Protein 1B4G (pdb70)

InterPro domains:
  IPR000210 BTB/POZ domain [SM00225] (36-151)
  IPR003131 Potassium channel tetramerisation-type BTB domain [PF02214] (38-143)
  IPR003968 Potassium channel, voltage dependent, Kv [PR01491] (93-103)
  IPR003968 Potassium channel, voltage dependent, Kv [PR01491] (356-364)
  IPR003968 Potassium channel, voltage dependent, Kv [PR01491] (380-394)
  IPR003968 Potassium channel, voltage dependent, Kv [PR01491] (460-471)
  IPR003974 Potassium channel, voltage dependent, Kv3 [PR01498] (94-107)
  IPR003974 Potassium channel, voltage dependent, Kv3 [PR01498] (109-124)
  IPR003974 Potassium channel, voltage dependent, Kv3 [PR01498] (127-148)
  IPR003974 Potassium channel, voltage dependent, Kv3 [PR01498] (216-228)
  IPR003974 Potassium channel, voltage dependent, Kv3 [PR01498] (485-499)
  IPR005405 Potassium channel, voltage dependent, Kv3.4 [PR01583] (18-31)
  IPR005405 Potassium channel, voltage dependent, Kv3.4 [PR01583] (67-78)
  IPR005405 Potassium channel, voltage dependent, Kv3.4 [PR01583] (175-186)
  IPR005405 Potassium channel, voltage dependent, Kv3.4 [PR01583] (188-204)
  IPR005405 Potassium channel, voltage dependent, Kv3.4 [PR01583] (510-526)
  IPR005821 Ion transport domain [PF00520] (226-480)
  IPR011333 SKP1/BTB/POZ domain superfamily [G3DSA:3.30.710.10] (33-161)
  IPR011333 SKP1/BTB/POZ domain superfamily [SSF54695] (36-151)
  IPR021645 Shal-type voltage-gated potassium channels, N-terminal [PF11601] (5-26)

Secondary structure (DSSP, 8-state):
-BTTTB----S-SSS---SS---S--S--

B-factor: mean 1.86, std 0.71, range [0.8, 4.84]

Sequence (29 aa):
MISSVCVSYRGRKSGNKPPSKTCLKEEMAMISSVCVSYRGRKSGNKPPSKTCLKEEMAMISSVCVSYRGRKSGNKPPSKTCLKEEMAMISSVCVSYRGRKSGNKPPSKTCLKEEMAMISSVCVSYRGRKSGNKPPSKTCLKEEMAMISSVCVSYRGRKSGNKPPSKTCLKEEMAMISSVCVSYRGRKSGNKPPSKTCLKEEMAMISSVCVSYRGRKSGNKPPSKTCLKEEMAMISSVCVSYRGRKSGNKPPSKTCLKEEMAMISSVCVSYRGRKSGNKPPSKTCLKEEMAMISSVCVSYRGRKSGNKPPSKTCLKEEMAMISSVCVSYRGRKSGNKPPSKTCLKEEMAMISSVCVSYRGRKSGNKPPSKTCLKEEMAMISSVCVSYRGRKSGNKPPSKTCLKEEMAMISSVCVSYRGRKSGNKPPSKTCLKEEMAMISSVCVSYRGRKSGNKPPSKTCLKEEMAMISSVCVSYRGRKSGNKPPSKTCLKEEMAMISSVCVSYRGRKSGNKPPSKTCLKEEMAMISSVCVSYRGRKSGNKPPSKTCLKEEMAMISSVCVSYRGRKSGNKPPSKTCLKEEMAMISSVCVSYRGRKSGNKPPSKTCLKEEMAMISSVCVSYRGRKSGNKPPSKTCLKEEMA

Radius of gyration: 11.75 Å; Cα contacts (8 Å, |Δi|>4): 7; chains: 1; bounding box: 14×27×25 Å

Solvent-accessible surface area: 3288 Å² total

Foldseek 3Di:
DQDDPDGDDPPPPPDADDPPDRPDPPPDD

Organism: Homo sapiens (NCBI:txid9606)

GO terms:
  GO:0005249 voltage-gated potassium channel activity (F, IDA)
  GO:0005249 voltage-gated potassium channel activity (F, TAS)
  GO:0005267 potassium channel activity (F, TAS)
  GO:0008076 voltage-gated potassium channel complex (C, TAS)
  GO:0006813 potassium ion transport (P, TAS)
  GO:0007268 chemical synaptic transmission (P, TAS)
  GO:0005886 plasma membrane (C, TAS)
  GO:0005515 protein binding (F, IPI)

Structure (mmCIF, N/CA/C/O backbone):
data_1B4G
#
_entry.id   1B4G
#
_cell.length_a   1.000
_cell.length_b   1.000
_cell.length_c   1.000
_cell.angle_alpha   90.00
_cell.angle_beta   90.00
_cell.angle_gamma   90.00
#
_symmetry.space_group_name_H-M   'P 1'
#
loop_
_atom_site.group_PDB
_atom_site.id
_atom_site.type_symbol
_atom_site.label_atom_id
_atom_site.label_alt_id
_atom_site.label_comp_id
_atom_site.label_asym_id
_atom_site.label_entity_id
_atom_site.label_seq_id
_atom_site.pdbx_PDB_ins_code
_atom_site.Cartn_x
_atom_site.Cartn_y
_atom_site.Cartn_z
_atom_site.occupancy
_atom_site.B_iso_or_equiv
_atom_site.auth_seq_id
_atom_site.auth_comp_id
_atom_site.auth_asym_id
_atom_site.auth_atom_id
_atom_site.pdbx_PDB_model_num
ATOM 1 N N . MET A 1 1 ? -3.846 5.080 8.887 1.00 1.27 1 MET A N 1
ATOM 2 C CA . MET A 1 1 ? -2.959 3.941 8.498 1.00 1.48 1 MET A CA 1
ATOM 3 C C . MET A 1 1 ? -3.320 2.679 9.298 1.00 1.76 1 MET A C 1
ATOM 4 O O . MET A 1 1 ? -3.734 1.686 8.735 1.00 2.11 1 MET A O 1
ATOM 20 N N . ILE A 1 2 ? -3.168 2.708 10.603 1.00 1.67 2 ILE A N 1
ATOM 21 C CA . ILE A 1 2 ? -3.506 1.501 11.424 1.00 1.96 2 ILE A CA 1
ATOM 22 C C . ILE A 1 2 ? -3.769 1.887 12.890 1.00 1.79 2 ILE A C 1
ATOM 23 O O . ILE A 1 2 ? -3.057 2.687 13.471 1.00 1.52 2 ILE A O 1
ATOM 39 N N . SER A 1 3 ? -4.791 1.309 13.485 1.00 2.07 3 SER A N 1
ATOM 40 C CA . SER A 1 3 ? -5.135 1.604 14.920 1.00 2.07 3 SER A CA 1
ATOM 41 C C . SER A 1 3 ? -5.161 3.117 15.210 1.00 1.83 3 SER A C 1
ATOM 42 O O . SER A 1 3 ? -4.879 3.542 16.315 1.00 1.78 3 SER A O 1
ATOM 50 N N . SER A 1 4 ? -5.502 3.931 14.233 1.00 1.84 4 SER A N 1
ATOM 51 C CA . SER A 1 4 ? -5.550 5.420 14.451 1.00 1.87 4 SER A CA 1
ATOM 52 C C . SER A 1 4 ? -4.200 5.966 14.950 1.00 1.61 4 SER A C 1
ATOM 53 O O . SER A 1 4 ? -4.124 7.063 15.471 1.00 1.84 4 SER A O 1
ATOM 61 N N . VAL A 1 5 ? -3.140 5.215 14.796 1.00 1.37 5 VAL A N 1
ATOM 62 C CA . VAL A 1 5 ? -1.798 5.689 15.261 1.00 1.40 5 VAL A CA 1
ATOM 63 C C . VAL A 1 5 ? -1.150 6.578 14.194 1.00 1.40 5 VAL A C 1
ATOM 64 O O . VAL A 1 5 ? -0.608 7.626 14.490 1.00 1.68 5 VAL A O 1
ATOM 77 N N . CYS A 1 6 ? -1.212 6.164 12.958 1.00 1.20 6 CYS A N 1
ATOM 78 C CA . CYS A 1 6 ? -0.613 6.970 11.854 1.00 1.19 6 CYS A CA 1
ATOM 79 C C . CYS A 1 6 ? -1.691 7.335 10.826 1.00 1.07 6 CYS A C 1
ATOM 80 O O . CYS A 1 6 ? -2.642 6.601 10.622 1.00 1.06 6 CYS A O 1
ATOM 88 N N . VAL A 1 7 ? -1.548 8.464 10.183 1.00 1.15 7 VAL A N 1
ATOM 89 C CA . VAL A 1 7 ? -2.559 8.892 9.165 1.00 1.19 7 VAL A CA 1
ATOM 90 C C . VAL A 1 7 ? -2.355 8.117 7.855 1.00 1.00 7 VAL A C 1
ATOM 91 O O . VAL A 1 7 ? -3.077 7.186 7.558 1.00 0.90 7 VAL A O 1
ATOM 119 N N . SER A 1 9 ? 0.444 9.572 5.183 1.00 1.01 9 SER A N 1
ATOM 120 C CA . SER A 1 9 ? 1.720 10.166 4.654 1.00 1.05 9 SER A CA 1
ATOM 121 C C . SER A 1 9 ? 1.904 9.883 3.159 1.00 0.98 9 SER A C 1
ATOM 122 O O . SER A 1 9 ? 2.080 8.756 2.748 1.00 0.90 9 SER A O 1
ATOM 130 N N . TYR A 1 10 ? 1.901 10.923 2.359 1.00 1.05 10 TYR A N 1
ATOM 131 C CA . TYR A 1 10 ? 2.107 10.785 0.881 1.00 1.03 10 TYR A CA 1
ATOM 132 C C . TYR A 1 10 ? 1.054 9.860 0.229 1.00 0.93 10 TYR A C 1
ATOM 133 O O . TYR A 1 10 ? 0.335 9.136 0.891 1.00 0.90 10 TYR A O 1
ATOM 151 N N . ARG A 1 11 ? 0.968 9.901 -1.079 1.00 0.92 11 ARG A N 1
ATOM 152 C CA . ARG A 1 11 ? -0.014 9.049 -1.822 1.00 0.87 11 ARG A CA 1
ATOM 153 C C . ARG A 1 11 ? 0.433 7.574 -1.792 1.00 0.80 11 ARG A C 1
ATOM 154 O O . ARG A 1 11 ? 0.974 7.108 -0.812 1.00 0.82 11 ARG A O 1
ATOM 175 N N . GLY A 1 12 ? 0.217 6.837 -2.853 1.00 0.80 12 GLY A N 1
ATOM 176 C CA . GLY A 1 12 ? 0.649 5.408 -2.872 1.00 0.81 12 GLY A CA 1
ATOM 177 C C . GLY A 1 12 ? 1.503 5.161 -4.117 1.00 0.88 12 GLY A C 1
ATOM 178 O O . GLY A 1 12 ? 1.642 4.043 -4.572 1.00 0.98 12 GLY A O 1
ATOM 182 N N . ARG A 1 13 ? 2.057 6.206 -4.683 1.00 0.90 13 ARG A N 1
ATOM 183 C CA . ARG A 1 13 ? 2.884 6.045 -5.912 1.00 1.00 13 ARG A CA 1
ATOM 184 C C . ARG A 1 13 ? 4.338 6.515 -5.701 1.00 1.09 13 ARG A C 1
ATOM 185 O O . ARG A 1 13 ? 4.873 7.265 -6.495 1.00 1.16 13 ARG A O 1
ATOM 206 N N . LYS A 1 14 ? 4.990 6.074 -4.653 1.00 1.15 14 LYS A N 1
ATOM 207 C CA . LYS A 1 14 ? 6.411 6.500 -4.419 1.00 1.31 14 LYS A CA 1
ATOM 208 C C . LYS A 1 14 ? 7.385 5.659 -5.266 1.00 1.41 14 LYS A C 1
ATOM 209 O O . LYS A 1 14 ? 8.354 5.122 -4.762 1.00 1.56 14 LYS A O 1
ATOM 228 N N . SER A 1 15 ? 7.138 5.552 -6.553 1.00 1.36 15 SER A N 1
ATOM 229 C CA . SER A 1 15 ? 8.040 4.753 -7.450 1.00 1.48 15 SER A CA 1
ATOM 230 C C . SER A 1 15 ? 8.346 3.380 -6.825 1.00 1.55 15 SER A C 1
ATOM 231 O O . SER A 1 15 ? 9.485 2.955 -6.754 1.00 1.70 15 SER A O 1
ATOM 239 N N . GLY A 1 16 ? 7.331 2.692 -6.369 1.00 1.49 16 GLY A N 1
ATOM 240 C CA . GLY A 1 16 ? 7.541 1.353 -5.740 1.00 1.60 16 GLY A CA 1
ATOM 241 C C . GLY A 1 16 ? 6.549 1.180 -4.588 1.00 1.58 16 GLY A C 1
ATOM 242 O O . GLY A 1 16 ? 6.898 1.315 -3.429 1.00 1.68 16 GLY A O 1
ATOM 246 N N . ASN A 1 17 ? 5.312 0.894 -4.900 1.00 1.48 17 ASN A N 1
ATOM 247 C CA . ASN A 1 17 ? 4.282 0.720 -3.831 1.00 1.46 17 ASN A CA 1
ATOM 248 C C . ASN A 1 17 ? 3.270 -0.359 -4.239 1.00 1.49 17 ASN A C 1
ATOM 249 O O . ASN A 1 17 ? 3.158 -0.707 -5.399 1.00 1.51 17 ASN A O 1
ATOM 260 N N . LYS A 1 18 ? 2.529 -0.885 -3.294 1.00 1.56 18 LYS A N 1
ATOM 261 C CA . LYS A 1 18 ? 1.519 -1.938 -3.630 1.00 1.62 18 LYS A CA 1
ATOM 262 C C . LYS A 1 18 ? 0.395 -1.336 -4.489 1.00 1.55 18 LYS A C 1
ATOM 263 O O . LYS A 1 18 ? -0.288 -0.423 -4.062 1.00 1.69 18 LYS A O 1
ATOM 282 N N . PRO A 1 19 ? 0.246 -1.869 -5.679 1.00 1.43 19 PRO A N 1
ATOM 283 C CA . PRO A 1 19 ? -0.820 -1.341 -6.578 1.00 1.53 19 PRO A CA 1
ATOM 284 C C . PRO A 1 19 ? -2.181 -1.965 -6.228 1.00 1.91 19 PRO A C 1
ATOM 285 O O . PRO A 1 19 ? -2.269 -3.150 -5.961 1.00 1.99 19 PRO A O 1
ATOM 296 N N . PRO A 1 20 ? -3.201 -1.137 -6.242 1.00 2.33 20 PRO A N 1
ATOM 297 C CA . PRO A 1 20 ? -4.563 -1.654 -5.912 1.00 2.83 20 PRO A CA 1
ATOM 298 C C . PRO A 1 20 ? -5.071 -2.615 -7.001 1.00 2.87 20 PRO A C 1
ATOM 299 O O . PRO A 1 20 ? -5.665 -3.633 -6.704 1.00 3.25 20 PRO A O 1
ATOM 310 N N . SER A 1 21 ? -4.841 -2.301 -8.254 1.00 2.67 21 SER A N 1
ATOM 311 C CA . SER A 1 21 ? -5.312 -3.203 -9.357 1.00 2.98 21 SER A CA 1
ATOM 312 C C . SER A 1 21 ? -4.429 -4.458 -9.460 1.00 2.71 21 SER A C 1
ATOM 313 O O . SER A 1 21 ? -4.821 -5.446 -10.051 1.00 2.96 21 SER A O 1
ATOM 321 N N . LYS A 1 22 ? -3.246 -4.432 -8.890 1.00 2.29 22 LYS A N 1
ATOM 322 C CA . LYS A 1 22 ? -2.351 -5.629 -8.955 1.00 2.07 22 LYS A CA 1
ATOM 323 C C . LYS A 1 22 ? -1.951 -6.061 -7.538 1.00 1.71 22 LYS A C 1
ATOM 324 O O . LYS A 1 22 ? -0.818 -5.904 -7.123 1.00 1.33 22 LYS A O 1
ATOM 343 N N . THR A 1 23 ? -2.881 -6.605 -6.795 1.00 1.95 23 THR A N 1
ATOM 344 C CA . THR A 1 23 ? -2.572 -7.054 -5.397 1.00 1.77 23 THR A CA 1
ATOM 345 C C . THR A 1 23 ? -2.476 -8.589 -5.324 1.00 1.75 23 THR A C 1
ATOM 346 O O . THR A 1 23 ? -2.810 -9.191 -4.319 1.00 1.78 23 THR A O 1
ATOM 357 N N . CYS A 1 24 ? -2.019 -9.222 -6.377 1.00 1.84 24 CYS A N 1
ATOM 358 C CA . CYS A 1 24 ? -1.897 -10.712 -6.369 1.00 1.95 24 CYS A CA 1
ATOM 359 C C . CYS A 1 24 ? -0.540 -11.141 -6.949 1.00 1.69 24 CYS A C 1
ATOM 360 O O . CYS A 1 24 ? -0.469 -11.810 -7.964 1.00 1.87 24 CYS A O 1
ATOM 368 N N . LEU A 1 25 ? 0.536 -10.762 -6.306 1.00 1.61 25 LEU A N 1
ATOM 369 C CA . LEU A 1 25 ? 1.894 -11.147 -6.808 1.00 1.58 25 LEU A CA 1
ATOM 370 C C . LEU A 1 25 ? 2.752 -11.698 -5.657 1.00 1.44 25 LEU A C 1
ATOM 371 O O . LEU A 1 25 ? 3.929 -11.406 -5.549 1.00 1.53 25 LEU A O 1
ATOM 387 N N . LYS A 1 26 ? 2.161 -12.504 -4.804 1.00 1.41 26 LYS A N 1
ATOM 388 C CA . LYS A 1 26 ? 2.906 -13.102 -3.650 1.00 1.42 26 LYS A CA 1
ATOM 389 C C . LYS A 1 26 ? 3.641 -12.020 -2.840 1.00 1.49 26 LYS A C 1
ATOM 390 O O . LYS A 1 26 ? 4.831 -12.109 -2.598 1.00 1.68 26 LYS A O 1
ATOM 409 N N . GLU A 1 27 ? 2.932 -11.004 -2.412 1.00 1.50 27 GLU A N 1
ATOM 410 C CA . GLU A 1 27 ? 3.573 -9.914 -1.608 1.00 1.78 27 GLU A CA 1
ATOM 411 C C . GLU A 1 27 ? 3.947 -10.412 -0.198 1.00 1.91 27 GLU A C 1
ATOM 412 O O . GLU A 1 27 ? 4.670 -9.751 0.525 1.00 2.24 27 GLU A O 1
ATOM 424 N N . GLU A 1 28 ? 3.463 -11.569 0.198 1.00 1.76 28 GLU A N 1
ATOM 425 C CA . GLU A 1 28 ? 3.793 -12.108 1.555 1.00 1.93 28 GLU A CA 1
ATOM 426 C C . GLU A 1 28 ? 5.223 -12.685 1.571 1.00 2.09 28 GLU A C 1
ATOM 427 O O . GLU A 1 28 ? 6.043 -12.358 0.732 1.00 2.23 28 GLU A O 1
ATOM 439 N N . MET A 1 29 ? 5.527 -13.541 2.517 1.00 2.18 29 MET A N 1
ATOM 440 C CA . MET A 1 29 ? 6.899 -14.136 2.582 1.00 2.49 29 MET A CA 1
ATOM 441 C C . MET A 1 29 ? 7.048 -15.245 1.528 1.00 2.46 29 MET A C 1
ATOM 442 O O . MET A 1 29 ? 6.986 -16.421 1.838 1.00 2.60 29 MET A O 1
ATOM 456 N N . ALA A 1 30 ? 7.242 -14.867 0.282 1.00 2.43 30 ALA A N 1
ATOM 457 C CA . ALA A 1 30 ? 7.398 -15.873 -0.825 1.00 2.56 30 ALA A CA 1
ATOM 458 C C . ALA A 1 30 ? 6.124 -16.726 -0.986 1.00 2.30 30 ALA A C 1
ATOM 459 O O . ALA A 1 30 ? 6.202 -17.763 -1.628 1.00 2.52 30 ALA A O 1
ATOM 467 N N . MET A 1 1 ? -13.862 7.246 11.982 1.00 2.69 1 MET A N 2
ATOM 468 C CA . MET A 1 1 ? -13.135 7.274 13.289 1.00 2.31 1 MET A CA 2
ATOM 469 C C . MET A 1 1 ? -11.775 7.966 13.125 1.00 2.03 1 MET A C 2
ATOM 470 O O . MET A 1 1 ? -11.204 7.979 12.051 1.00 2.28 1 MET A O 2
ATOM 486 N N . ILE A 1 2 ? -11.254 8.538 14.183 1.00 1.79 2 ILE A N 2
ATOM 487 C CA . ILE A 1 2 ? -9.929 9.230 14.093 1.00 1.62 2 ILE A CA 2
ATOM 488 C C . ILE A 1 2 ? -8.791 8.260 14.457 1.00 1.26 2 ILE A C 2
ATOM 489 O O . ILE A 1 2 ? -8.993 7.289 15.162 1.00 1.30 2 ILE A O 2
ATOM 505 N N . SER A 1 3 ? -7.598 8.520 13.978 1.00 1.13 3 SER A N 2
ATOM 506 C CA . SER A 1 3 ? -6.445 7.619 14.294 1.00 0.94 3 SER A CA 2
ATOM 507 C C . SER A 1 3 ? -5.384 8.372 15.110 1.00 1.06 3 SER A C 2
ATOM 508 O O . SER A 1 3 ? -5.156 8.064 16.264 1.00 1.19 3 SER A O 2
ATOM 516 N N . SER A 1 4 ? -4.732 9.352 14.511 1.00 1.11 4 SER A N 2
ATOM 517 C CA . SER A 1 4 ? -3.667 10.151 15.224 1.00 1.33 4 SER A CA 2
ATOM 518 C C . SER A 1 4 ? -2.357 9.357 15.375 1.00 1.35 4 SER A C 2
ATOM 519 O O . SER A 1 4 ? -1.281 9.920 15.312 1.00 1.57 4 SER A O 2
ATOM 527 N N . VAL A 1 5 ? -2.434 8.066 15.580 1.00 1.24 5 VAL A N 2
ATOM 528 C CA . VAL A 1 5 ? -1.189 7.249 15.740 1.00 1.40 5 VAL A CA 2
ATOM 529 C C . VAL A 1 5 ? -0.615 6.865 14.369 1.00 1.35 5 VAL A C 2
ATOM 530 O O . VAL A 1 5 ? 0.577 6.946 14.145 1.00 1.56 5 VAL A O 2
ATOM 543 N N . CYS A 1 6 ? -1.455 6.452 13.459 1.00 1.16 6 CYS A N 2
ATOM 544 C CA . CYS A 1 6 ? -0.969 6.063 12.101 1.00 1.20 6 CYS A CA 2
ATOM 545 C C . CYS A 1 6 ? -1.762 6.802 11.015 1.00 1.07 6 CYS A C 2
ATOM 546 O O . CYS A 1 6 ? -2.962 6.989 11.122 1.00 1.02 6 CYS A O 2
ATOM 554 N N . VAL A 1 7 ? -1.093 7.224 9.974 1.00 1.10 7 VAL A N 2
ATOM 555 C CA . VAL A 1 7 ? -1.781 7.956 8.870 1.00 1.09 7 VAL A CA 2
ATOM 556 C C . VAL A 1 7 ? -1.424 7.319 7.520 1.00 1.15 7 VAL A C 2
ATOM 557 O O . VAL A 1 7 ? -0.500 6.533 7.415 1.00 1.25 7 VAL A O 2
ATOM 585 N N . SER A 1 9 ? 0.049 8.588 4.979 1.00 0.99 9 SER A N 2
ATOM 586 C CA . SER A 1 9 ? 1.455 8.982 4.637 1.00 0.87 9 SER A CA 2
ATOM 587 C C . SER A 1 9 ? 1.681 8.971 3.123 1.00 0.81 9 SER A C 2
ATOM 588 O O . SER A 1 9 ? 1.537 7.958 2.476 1.00 0.81 9 SER A O 2
ATOM 596 N N . TYR A 1 10 ? 2.061 10.099 2.570 1.00 0.80 10 TYR A N 2
ATOM 597 C CA . TYR A 1 10 ? 2.336 10.201 1.100 1.00 0.78 10 TYR A CA 2
ATOM 598 C C . TYR A 1 10 ? 1.137 9.700 0.254 1.00 0.78 10 TYR A C 2
ATOM 599 O O . TYR A 1 10 ? 0.143 9.225 0.773 1.00 0.87 10 TYR A O 2
ATOM 617 N N . ARG A 1 11 ? 1.211 9.848 -1.045 1.00 0.73 11 ARG A N 2
ATOM 618 C CA . ARG A 1 11 ? 0.080 9.413 -1.927 1.00 0.76 11 ARG A CA 2
ATOM 619 C C . ARG A 1 11 ? 0.197 7.914 -2.251 1.00 0.66 11 ARG A C 2
ATOM 620 O O . ARG A 1 11 ? 0.509 7.115 -1.391 1.00 0.66 11 ARG A O 2
ATOM 641 N N . GLY A 1 12 ? -0.041 7.524 -3.481 1.00 0.63 12 GLY A N 2
ATOM 642 C CA . GLY A 1 12 ? 0.077 6.080 -3.852 1.00 0.64 12 GLY A CA 2
ATOM 643 C C . GLY A 1 12 ? 1.165 5.938 -4.917 1.00 0.56 12 GLY A C 2
ATOM 644 O O . GLY A 1 12 ? 1.216 4.967 -5.649 1.00 0.64 12 GLY A O 2
ATOM 648 N N . ARG A 1 13 ? 2.030 6.916 -5.009 1.00 0.51 13 ARG A N 2
ATOM 649 C CA . ARG A 1 13 ? 3.116 6.884 -6.023 1.00 0.55 13 ARG A CA 2
ATOM 650 C C . ARG A 1 13 ? 4.488 6.740 -5.344 1.00 0.54 13 ARG A C 2
ATOM 651 O O . ARG A 1 13 ? 5.319 7.630 -5.391 1.00 0.61 13 ARG A O 2
ATOM 672 N N . LYS A 1 14 ? 4.724 5.618 -4.708 1.00 0.51 14 LYS A N 2
ATOM 673 C CA . LYS A 1 14 ? 6.034 5.390 -4.009 1.00 0.52 14 LYS A CA 2
ATOM 674 C C . LYS A 1 14 ? 7.180 5.174 -5.015 1.00 0.61 14 LYS A C 2
ATOM 675 O O . LYS A 1 14 ? 7.841 4.151 -5.015 1.00 0.69 14 LYS A O 2
ATOM 694 N N . SER A 1 15 ? 7.430 6.139 -5.862 1.00 0.68 15 SER A N 2
ATOM 695 C CA . SER A 1 15 ? 8.536 6.007 -6.861 1.00 0.84 15 SER A CA 2
ATOM 696 C C . SER A 1 15 ? 9.694 6.943 -6.491 1.00 0.87 15 SER A C 2
ATOM 697 O O . SER A 1 15 ? 9.692 8.111 -6.831 1.00 1.08 15 SER A O 2
ATOM 705 N N . GLY A 1 16 ? 10.679 6.436 -5.792 1.00 0.82 16 GLY A N 2
ATOM 706 C CA . GLY A 1 16 ? 11.839 7.290 -5.390 1.00 0.88 16 GLY A CA 2
ATOM 707 C C . GLY A 1 16 ? 11.798 7.524 -3.878 1.00 0.79 16 GLY A C 2
ATOM 708 O O . GLY A 1 16 ? 11.180 8.457 -3.403 1.00 0.84 16 GLY A O 2
ATOM 712 N N . ASN A 1 17 ? 12.448 6.678 -3.120 1.00 0.75 17 ASN A N 2
ATOM 713 C CA . ASN A 1 17 ? 12.448 6.842 -1.635 1.00 0.69 17 ASN A CA 2
ATOM 714 C C . ASN A 1 17 ? 13.626 6.080 -1.010 1.00 0.65 17 ASN A C 2
ATOM 715 O O . ASN A 1 17 ? 14.465 5.536 -1.705 1.00 0.71 17 ASN A O 2
ATOM 726 N N . LYS A 1 18 ? 13.690 6.037 0.299 1.00 0.65 18 LYS A N 2
ATOM 727 C CA . LYS A 1 18 ? 14.805 5.311 0.981 1.00 0.65 18 LYS A CA 2
ATOM 728 C C . LYS A 1 18 ? 14.695 3.798 0.723 1.00 0.69 18 LYS A C 2
ATOM 729 O O . LYS A 1 18 ? 13.784 3.153 1.210 1.00 0.82 18 LYS A O 2
ATOM 748 N N . PRO A 1 19 ? 15.633 3.282 -0.042 1.00 0.69 19 PRO A N 2
ATOM 749 C CA . PRO A 1 19 ? 15.599 1.820 -0.348 1.00 0.78 19 PRO A CA 2
ATOM 750 C C . PRO A 1 19 ? 15.932 0.988 0.901 1.00 0.85 19 PRO A C 2
ATOM 751 O O . PRO A 1 19 ? 16.553 1.480 1.827 1.00 0.86 19 PRO A O 2
ATOM 762 N N . PRO A 1 20 ? 15.509 -0.256 0.881 1.00 0.96 20 PRO A N 2
ATOM 763 C CA . PRO A 1 20 ? 15.794 -1.138 2.053 1.00 1.07 20 PRO A CA 2
ATOM 764 C C . PRO A 1 20 ? 17.297 -1.444 2.153 1.00 1.04 20 PRO A C 2
ATOM 765 O O . PRO A 1 20 ? 17.856 -1.480 3.232 1.00 1.25 20 PRO A O 2
ATOM 776 N N . SER A 1 21 ? 17.953 -1.654 1.037 1.00 1.04 21 SER A N 2
ATOM 777 C CA . SER A 1 21 ? 19.419 -1.948 1.061 1.00 1.06 21 SER A CA 2
ATOM 778 C C . SER A 1 21 ? 20.186 -0.881 0.269 1.00 0.96 21 SER A C 2
ATOM 779 O O . SER A 1 21 ? 19.620 -0.178 -0.548 1.00 0.97 21 SER A O 2
ATOM 787 N N . LYS A 1 22 ? 21.471 -0.759 0.497 1.00 1.06 22 LYS A N 2
ATOM 788 C CA . LYS A 1 22 ? 22.272 0.263 -0.250 1.00 1.07 22 LYS A CA 2
ATOM 789 C C . LYS A 1 22 ? 22.821 -0.334 -1.557 1.00 1.06 22 LYS A C 2
ATOM 790 O O . LYS A 1 22 ? 23.988 -0.198 -1.876 1.00 1.22 22 LYS A O 2
ATOM 809 N N . THR A 1 23 ? 21.977 -0.986 -2.318 1.00 0.94 23 THR A N 2
ATOM 810 C CA . THR A 1 23 ? 22.427 -1.591 -3.613 1.00 1.03 23 THR A CA 2
ATOM 811 C C . THR A 1 23 ? 21.882 -0.790 -4.811 1.00 0.98 23 THR A C 2
ATOM 812 O O . THR A 1 23 ? 22.407 -0.870 -5.906 1.00 1.15 23 THR A O 2
ATOM 823 N N . CYS A 1 24 ? 20.838 -0.019 -4.607 1.00 0.85 24 CYS A N 2
ATOM 824 C CA . CYS A 1 24 ? 20.259 0.790 -5.720 1.00 0.87 24 CYS A CA 2
ATOM 825 C C . CYS A 1 24 ? 19.767 2.137 -5.177 1.00 0.78 24 CYS A C 2
ATOM 826 O O . CYS A 1 24 ? 19.066 2.191 -4.182 1.00 0.74 24 CYS A O 2
ATOM 834 N N . LEU A 1 25 ? 20.137 3.221 -5.822 1.00 0.83 25 LEU A N 2
ATOM 835 C CA . LEU A 1 25 ? 19.709 4.584 -5.358 1.00 0.82 25 LEU A CA 2
ATOM 836 C C . LEU A 1 25 ? 20.182 4.845 -3.917 1.00 0.72 25 LEU A C 2
ATOM 837 O O . LEU A 1 25 ? 20.925 4.069 -3.344 1.00 0.77 25 LEU A O 2
ATOM 853 N N . LYS A 1 26 ? 19.765 5.940 -3.334 1.00 0.68 26 LYS A N 2
ATOM 854 C CA . LYS A 1 26 ? 20.193 6.263 -1.939 1.00 0.71 26 LYS A CA 2
ATOM 855 C C . LYS A 1 26 ? 18.972 6.618 -1.079 1.00 0.61 26 LYS A C 2
ATOM 856 O O . LYS A 1 26 ? 17.841 6.512 -1.513 1.00 0.54 26 LYS A O 2
ATOM 875 N N . GLU A 1 27 ? 19.201 7.037 0.138 1.00 0.70 27 GLU A N 2
ATOM 876 C CA . GLU A 1 27 ? 18.070 7.406 1.047 1.00 0.73 27 GLU A CA 2
ATOM 877 C C . GLU A 1 27 ? 17.456 8.749 0.618 1.00 0.70 27 GLU A C 2
ATOM 878 O O . GLU A 1 27 ? 17.510 9.732 1.337 1.00 0.87 27 GLU A O 2
ATOM 890 N N . GLU A 1 28 ? 16.880 8.792 -0.558 1.00 0.56 28 GLU A N 2
ATOM 891 C CA . GLU A 1 28 ? 16.266 10.058 -1.064 1.00 0.57 28 GLU A CA 2
ATOM 892 C C . GLU A 1 28 ? 14.737 10.004 -0.931 1.00 0.58 28 GLU A C 2
ATOM 893 O O . GLU A 1 28 ? 14.183 9.062 -0.392 1.00 0.84 28 GLU A O 2
ATOM 905 N N . MET A 1 29 ? 14.053 11.008 -1.421 1.00 0.72 29 MET A N 2
ATOM 906 C CA . MET A 1 29 ? 12.560 11.022 -1.330 1.00 0.92 29 MET A CA 2
ATOM 907 C C . MET A 1 29 ? 11.963 11.806 -2.506 1.00 1.04 29 MET A C 2
ATOM 908 O O . MET A 1 29 ? 12.238 12.979 -2.682 1.00 1.18 29 MET A O 2
ATOM 922 N N . ALA A 1 30 ? 11.153 11.166 -3.311 1.00 1.07 30 ALA A N 2
ATOM 923 C CA . ALA A 1 30 ? 10.533 11.863 -4.479 1.00 1.27 30 ALA A CA 2
ATOM 924 C C . ALA A 1 30 ? 9.002 11.755 -4.420 1.00 1.34 30 ALA A C 2
ATOM 925 O O . ALA A 1 30 ? 8.509 10.694 -4.065 1.00 1.16 30 ALA A O 2
ATOM 933 N N . MET A 1 1 ? -3.457 -6.777 14.722 1.00 3.88 1 MET A N 3
ATOM 934 C CA . MET A 1 1 ? -3.983 -5.405 14.445 1.00 3.17 1 MET A CA 3
ATOM 935 C C . MET A 1 1 ? -2.837 -4.470 14.030 1.00 2.71 1 MET A C 3
ATOM 936 O O . MET A 1 1 ? -1.722 -4.601 14.497 1.00 3.17 1 MET A O 3
ATOM 952 N N . ILE A 1 2 ? -3.109 -3.529 13.161 1.00 2.12 2 ILE A N 3
ATOM 953 C CA . ILE A 1 2 ? -2.040 -2.581 12.716 1.00 2.00 2 ILE A CA 3
ATOM 954 C C . ILE A 1 2 ? -1.965 -1.387 13.679 1.00 1.65 2 ILE A C 3
ATOM 955 O O . ILE A 1 2 ? -2.961 -0.748 13.965 1.00 1.56 2 ILE A O 3
ATOM 971 N N . SER A 1 3 ? -0.790 -1.088 14.179 1.00 1.90 3 SER A N 3
ATOM 972 C CA . SER A 1 3 ? -0.641 0.064 15.129 1.00 1.82 3 SER A CA 3
ATOM 973 C C . SER A 1 3 ? -1.091 1.372 14.466 1.00 1.44 3 SER A C 3
ATOM 974 O O . SER A 1 3 ? -1.816 2.148 15.057 1.00 1.35 3 SER A O 3
ATOM 982 N N . SER A 1 4 ? -0.665 1.614 13.244 1.00 1.40 4 SER A N 3
ATOM 983 C CA . SER A 1 4 ? -1.052 2.866 12.512 1.00 1.17 4 SER A CA 3
ATOM 984 C C . SER A 1 4 ? -0.501 4.105 13.227 1.00 1.22 4 SER A C 3
ATOM 985 O O . SER A 1 4 ? -1.056 4.583 14.198 1.00 1.27 4 SER A O 3
ATOM 993 N N . VAL A 1 5 ? 0.589 4.625 12.741 1.00 1.43 5 VAL A N 3
ATOM 994 C CA . VAL A 1 5 ? 1.202 5.838 13.372 1.00 1.68 5 VAL A CA 3
ATOM 995 C C . VAL A 1 5 ? 0.532 7.124 12.857 1.00 1.64 5 VAL A C 3
ATOM 996 O O . VAL A 1 5 ? 0.573 8.153 13.502 1.00 1.88 5 VAL A O 3
ATOM 1009 N N . CYS A 1 6 ? -0.082 7.066 11.704 1.00 1.46 6 CYS A N 3
ATOM 1010 C CA . CYS A 1 6 ? -0.757 8.272 11.140 1.00 1.58 6 CYS A CA 3
ATOM 1011 C C . CYS A 1 6 ? -1.922 7.851 10.231 1.00 1.49 6 CYS A C 3
ATOM 1012 O O . CYS A 1 6 ? -2.370 6.720 10.265 1.00 1.37 6 CYS A O 3
ATOM 1020 N N . VAL A 1 7 ? -2.408 8.753 9.418 1.00 1.66 7 VAL A N 3
ATOM 1021 C CA . VAL A 1 7 ? -3.535 8.422 8.498 1.00 1.75 7 VAL A CA 3
ATOM 1022 C C . VAL A 1 7 ? -2.976 7.832 7.191 1.00 1.69 7 VAL A C 3
ATOM 1023 O O . VAL A 1 7 ? -2.067 7.024 7.213 1.00 1.56 7 VAL A O 3
ATOM 1051 N N . SER A 1 9 ? -0.927 8.907 5.167 1.00 1.40 9 SER A N 3
ATOM 1052 C CA . SER A 1 9 ? 0.559 9.125 5.169 1.00 1.15 9 SER A CA 3
ATOM 1053 C C . SER A 1 9 ? 1.120 9.193 3.747 1.00 1.03 9 SER A C 3
ATOM 1054 O O . SER A 1 9 ? 1.005 8.261 2.983 1.00 1.11 9 SER A O 3
ATOM 1062 N N . TYR A 1 10 ? 1.750 10.293 3.411 1.00 0.93 10 TYR A N 3
ATOM 1063 C CA . TYR A 1 10 ? 2.368 10.468 2.054 1.00 0.88 10 TYR A CA 3
ATOM 1064 C C . TYR A 1 10 ? 1.359 10.174 0.918 1.00 0.99 10 TYR A C 3
ATOM 1065 O O . TYR A 1 10 ? 0.227 9.791 1.148 1.00 1.19 10 TYR A O 3
ATOM 1083 N N . ARG A 1 11 ? 1.767 10.379 -0.310 1.00 0.96 11 ARG A N 3
ATOM 1084 C CA . ARG A 1 11 ? 0.861 10.130 -1.477 1.00 1.16 11 ARG A CA 3
ATOM 1085 C C . ARG A 1 11 ? 0.579 8.625 -1.637 1.00 1.18 11 ARG A C 3
ATOM 1086 O O . ARG A 1 11 ? 0.726 7.854 -0.711 1.00 1.12 11 ARG A O 3
ATOM 1107 N N . GLY A 1 12 ? 0.196 8.200 -2.815 1.00 1.35 12 GLY A N 3
ATOM 1108 C CA . GLY A 1 12 ? -0.068 6.747 -3.043 1.00 1.46 12 GLY A CA 3
ATOM 1109 C C . GLY A 1 12 ? 0.933 6.237 -4.076 1.00 1.36 12 GLY A C 3
ATOM 1110 O O . GLY A 1 12 ? 0.662 5.320 -4.825 1.00 1.53 12 GLY A O 3
ATOM 1114 N N . ARG A 1 13 ? 2.086 6.851 -4.121 1.00 1.13 13 ARG A N 3
ATOM 1115 C CA . ARG A 1 13 ? 3.129 6.453 -5.103 1.00 1.08 13 ARG A CA 3
ATOM 1116 C C . ARG A 1 13 ? 4.398 5.964 -4.385 1.00 0.89 13 ARG A C 3
ATOM 1117 O O . ARG A 1 13 ? 5.262 6.741 -4.020 1.00 0.86 13 ARG A O 3
ATOM 1138 N N . LYS A 1 14 ? 4.512 4.676 -4.180 1.00 0.94 14 LYS A N 3
ATOM 1139 C CA . LYS A 1 14 ? 5.715 4.117 -3.486 1.00 0.96 14 LYS A CA 3
ATOM 1140 C C . LYS A 1 14 ? 6.915 4.030 -4.446 1.00 1.06 14 LYS A C 3
ATOM 1141 O O . LYS A 1 14 ? 7.526 2.986 -4.596 1.00 1.22 14 LYS A O 3
ATOM 1160 N N . SER A 1 15 ? 7.269 5.119 -5.080 1.00 1.03 15 SER A N 3
ATOM 1161 C CA . SER A 1 15 ? 8.437 5.100 -6.013 1.00 1.18 15 SER A CA 3
ATOM 1162 C C . SER A 1 15 ? 9.717 5.448 -5.244 1.00 1.26 15 SER A C 3
ATOM 1163 O O . SER A 1 15 ? 10.024 6.603 -5.013 1.00 1.37 15 SER A O 3
ATOM 1171 N N . GLY A 1 16 ? 10.455 4.447 -4.832 1.00 1.37 16 GLY A N 3
ATOM 1172 C CA . GLY A 1 16 ? 11.710 4.695 -4.060 1.00 1.48 16 GLY A CA 3
ATOM 1173 C C . GLY A 1 16 ? 11.491 4.286 -2.600 1.00 1.42 16 GLY A C 3
ATOM 1174 O O . GLY A 1 16 ? 11.689 5.067 -1.691 1.00 1.52 16 GLY A O 3
ATOM 1178 N N . ASN A 1 17 ? 11.076 3.063 -2.376 1.00 1.31 17 ASN A N 3
ATOM 1179 C CA . ASN A 1 17 ? 10.830 2.585 -0.980 1.00 1.28 17 ASN A CA 3
ATOM 1180 C C . ASN A 1 17 ? 11.560 1.259 -0.734 1.00 1.22 17 ASN A C 3
ATOM 1181 O O . ASN A 1 17 ? 11.820 0.505 -1.652 1.00 1.18 17 ASN A O 3
ATOM 1192 N N . LYS A 1 18 ? 11.877 0.967 0.503 1.00 1.25 18 LYS A N 3
ATOM 1193 C CA . LYS A 1 18 ? 12.579 -0.315 0.824 1.00 1.22 18 LYS A CA 3
ATOM 1194 C C . LYS A 1 18 ? 11.618 -1.501 0.624 1.00 1.07 18 LYS A C 3
ATOM 1195 O O . LYS A 1 18 ? 10.543 -1.525 1.194 1.00 1.13 18 LYS A O 3
ATOM 1214 N N . PRO A 1 19 ? 12.036 -2.444 -0.191 1.00 1.02 19 PRO A N 3
ATOM 1215 C CA . PRO A 1 19 ? 11.152 -3.611 -0.435 1.00 1.04 19 PRO A CA 3
ATOM 1216 C C . PRO A 1 19 ? 11.729 -4.891 0.192 1.00 1.03 19 PRO A C 3
ATOM 1217 O O . PRO A 1 19 ? 12.880 -4.923 0.597 1.00 1.05 19 PRO A O 3
ATOM 1228 N N . PRO A 1 20 ? 10.905 -5.913 0.238 1.00 1.14 20 PRO A N 3
ATOM 1229 C CA . PRO A 1 20 ? 11.376 -7.204 0.813 1.00 1.24 20 PRO A CA 3
ATOM 1230 C C . PRO A 1 20 ? 11.782 -8.160 -0.321 1.00 1.19 20 PRO A C 3
ATOM 1231 O O . PRO A 1 20 ? 11.109 -9.138 -0.593 1.00 1.27 20 PRO A O 3
ATOM 1242 N N . SER A 1 21 ? 12.877 -7.871 -0.988 1.00 1.23 21 SER A N 3
ATOM 1243 C CA . SER A 1 21 ? 13.347 -8.740 -2.118 1.00 1.28 21 SER A CA 3
ATOM 1244 C C . SER A 1 21 ? 12.257 -8.853 -3.201 1.00 1.00 21 SER A C 3
ATOM 1245 O O . SER A 1 21 ? 11.482 -7.937 -3.409 1.00 0.95 21 SER A O 3
ATOM 1253 N N . LYS A 1 22 ? 12.195 -9.966 -3.890 1.00 1.06 22 LYS A N 3
ATOM 1254 C CA . LYS A 1 22 ? 11.159 -10.139 -4.957 1.00 0.99 22 LYS A CA 3
ATOM 1255 C C . LYS A 1 22 ? 10.218 -11.300 -4.599 1.00 1.20 22 LYS A C 3
ATOM 1256 O O . LYS A 1 22 ? 10.156 -12.303 -5.284 1.00 1.37 22 LYS A O 3
ATOM 1275 N N . THR A 1 23 ? 9.483 -11.170 -3.523 1.00 1.33 23 THR A N 3
ATOM 1276 C CA . THR A 1 23 ? 8.544 -12.267 -3.118 1.00 1.73 23 THR A CA 3
ATOM 1277 C C . THR A 1 23 ? 7.351 -11.706 -2.324 1.00 1.98 23 THR A C 3
ATOM 1278 O O . THR A 1 23 ? 6.813 -12.364 -1.451 1.00 2.36 23 THR A O 3
ATOM 1289 N N . CYS A 1 24 ? 6.929 -10.501 -2.624 1.00 1.90 24 CYS A N 3
ATOM 1290 C CA . CYS A 1 24 ? 5.771 -9.900 -1.892 1.00 2.32 24 CYS A CA 3
ATOM 1291 C C . CYS A 1 24 ? 5.152 -8.762 -2.717 1.00 2.33 24 CYS A C 3
ATOM 1292 O O . CYS A 1 24 ? 4.016 -8.843 -3.144 1.00 2.66 24 CYS A O 3
ATOM 1300 N N . LEU A 1 25 ? 5.895 -7.708 -2.945 1.00 2.08 25 LEU A N 3
ATOM 1301 C CA . LEU A 1 25 ? 5.362 -6.562 -3.746 1.00 2.19 25 LEU A CA 3
ATOM 1302 C C . LEU A 1 25 ? 6.275 -6.295 -4.948 1.00 1.83 25 LEU A C 3
ATOM 1303 O O . LEU A 1 25 ? 7.300 -6.931 -5.092 1.00 1.61 25 LEU A O 3
ATOM 1319 N N . LYS A 1 26 ? 5.897 -5.355 -5.799 1.00 1.82 26 LYS A N 3
ATOM 1320 C CA . LYS A 1 26 ? 6.709 -4.995 -7.025 1.00 1.53 26 LYS A CA 3
ATOM 1321 C C . LYS A 1 26 ? 7.717 -6.096 -7.395 1.00 1.23 26 LYS A C 3
ATOM 1322 O O . LYS A 1 26 ? 8.895 -6.007 -7.092 1.00 1.11 26 LYS A O 3
ATOM 1341 N N . GLU A 1 27 ? 7.254 -7.137 -8.044 1.00 1.18 27 GLU A N 3
ATOM 1342 C CA . GLU A 1 27 ? 8.167 -8.256 -8.433 1.00 1.01 27 GLU A CA 3
ATOM 1343 C C . GLU A 1 27 ? 9.104 -7.821 -9.570 1.00 0.79 27 GLU A C 3
ATOM 1344 O O . GLU A 1 27 ? 8.938 -8.211 -10.712 1.00 0.84 27 GLU A O 3
ATOM 1356 N N . GLU A 1 28 ? 10.091 -7.016 -9.259 1.00 0.72 28 GLU A N 3
ATOM 1357 C CA . GLU A 1 28 ? 11.053 -6.552 -10.308 1.00 0.75 28 GLU A CA 3
ATOM 1358 C C . GLU A 1 28 ? 11.793 -7.755 -10.908 1.00 0.67 28 GLU A C 3
ATOM 1359 O O . GLU A 1 28 ? 11.985 -7.841 -12.106 1.00 0.98 28 GLU A O 3
ATOM 1371 N N . MET A 1 29 ? 12.196 -8.686 -10.079 1.00 0.71 29 MET A N 3
ATOM 1372 C CA . MET A 1 29 ? 12.912 -9.894 -10.587 1.00 0.87 29 MET A CA 3
ATOM 1373 C C . MET A 1 29 ? 11.975 -11.108 -10.547 1.00 1.03 29 MET A C 3
ATOM 1374 O O . MET A 1 29 ? 11.169 -11.251 -9.643 1.00 1.10 29 MET A O 3
ATOM 1388 N N . ALA A 1 30 ? 12.076 -11.980 -11.518 1.00 1.46 30 ALA A N 3
ATOM 1389 C CA . ALA A 1 30 ? 11.193 -13.192 -11.544 1.00 1.75 30 ALA A CA 3
ATOM 1390 C C . ALA A 1 30 ? 11.586 -14.173 -10.429 1.00 1.74 30 ALA A C 3
ATOM 1391 O O . ALA A 1 30 ? 12.765 -14.256 -10.116 1.00 1.79 30 ALA A O 3
ATOM 1399 N N . MET A 1 1 ? 8.719 13.589 17.000 1.00 6.21 1 MET A N 4
ATOM 1400 C CA . MET A 1 1 ? 7.703 12.579 17.425 1.00 6.11 1 MET A CA 4
ATOM 1401 C C . MET A 1 1 ? 7.491 11.536 16.318 1.00 5.61 1 MET A C 4
ATOM 1402 O O . MET A 1 1 ? 7.675 11.818 15.149 1.00 5.29 1 MET A O 4
ATOM 1418 N N . ILE A 1 2 ? 7.107 10.338 16.679 1.00 5.66 2 ILE A N 4
ATOM 1419 C CA . ILE A 1 2 ? 6.882 9.272 15.651 1.00 5.30 2 ILE A CA 4
ATOM 1420 C C . ILE A 1 2 ? 5.451 8.725 15.761 1.00 4.77 2 ILE A C 4
ATOM 1421 O O . ILE A 1 2 ? 4.905 8.608 16.842 1.00 4.93 2 ILE A O 4
ATOM 1437 N N . SER A 1 3 ? 4.846 8.385 14.648 1.00 4.30 3 SER A N 4
ATOM 1438 C CA . SER A 1 3 ? 3.451 7.841 14.684 1.00 3.96 3 SER A CA 4
ATOM 1439 C C . SER A 1 3 ? 3.464 6.318 14.472 1.00 4.15 3 SER A C 4
ATOM 1440 O O . SER A 1 3 ? 4.496 5.729 14.212 1.00 4.58 3 SER A O 4
ATOM 1448 N N . SER A 1 4 ? 2.323 5.681 14.576 1.00 3.99 4 SER A N 4
ATOM 1449 C CA . SER A 1 4 ? 2.261 4.199 14.377 1.00 4.41 4 SER A CA 4
ATOM 1450 C C . SER A 1 4 ? 1.500 3.874 13.087 1.00 4.13 4 SER A C 4
ATOM 1451 O O . SER A 1 4 ? 2.081 3.457 12.103 1.00 4.01 4 SER A O 4
ATOM 1459 N N . VAL A 1 5 ? 0.208 4.068 13.088 1.00 4.13 5 VAL A N 4
ATOM 1460 C CA . VAL A 1 5 ? -0.605 3.783 11.864 1.00 3.95 5 VAL A CA 4
ATOM 1461 C C . VAL A 1 5 ? -0.586 4.985 10.909 1.00 3.38 5 VAL A C 4
ATOM 1462 O O . VAL A 1 5 ? -0.761 4.835 9.716 1.00 3.15 5 VAL A O 4
ATOM 1475 N N . CYS A 1 6 ? -0.373 6.171 11.439 1.00 3.21 6 CYS A N 4
ATOM 1476 C CA . CYS A 1 6 ? -0.335 7.416 10.602 1.00 2.76 6 CYS A CA 4
ATOM 1477 C C . CYS A 1 6 ? -1.715 7.718 9.997 1.00 2.87 6 CYS A C 4
ATOM 1478 O O . CYS A 1 6 ? -2.534 6.839 9.803 1.00 3.16 6 CYS A O 4
ATOM 1486 N N . VAL A 1 7 ? -1.975 8.966 9.704 1.00 2.79 7 VAL A N 4
ATOM 1487 C CA . VAL A 1 7 ? -3.297 9.346 9.112 1.00 3.10 7 VAL A CA 4
ATOM 1488 C C . VAL A 1 7 ? -3.327 9.019 7.614 1.00 3.00 7 VAL A C 4
ATOM 1489 O O . VAL A 1 7 ? -4.325 8.568 7.086 1.00 3.32 7 VAL A O 4
ATOM 1517 N N . SER A 1 9 ? -0.119 10.225 5.157 1.00 2.16 9 SER A N 4
ATOM 1518 C CA . SER A 1 9 ? 1.309 10.455 4.748 1.00 2.00 9 SER A CA 4
ATOM 1519 C C . SER A 1 9 ? 1.513 10.239 3.244 1.00 2.10 9 SER A C 4
ATOM 1520 O O . SER A 1 9 ? 1.423 9.135 2.754 1.00 1.95 9 SER A O 4
ATOM 1528 N N . TYR A 1 10 ? 1.821 11.297 2.531 1.00 2.45 10 TYR A N 4
ATOM 1529 C CA . TYR A 1 10 ? 2.077 11.221 1.051 1.00 2.78 10 TYR A CA 4
ATOM 1530 C C . TYR A 1 10 ? 0.979 10.428 0.301 1.00 2.80 10 TYR A C 4
ATOM 1531 O O . TYR A 1 10 ? 0.019 9.958 0.882 1.00 2.75 10 TYR A O 4
ATOM 1549 N N . ARG A 1 11 ? 1.106 10.308 -0.998 1.00 3.01 11 ARG A N 4
ATOM 1550 C CA . ARG A 1 11 ? 0.083 9.568 -1.803 1.00 3.13 11 ARG A CA 4
ATOM 1551 C C . ARG A 1 11 ? 0.213 8.052 -1.566 1.00 2.57 11 ARG A C 4
ATOM 1552 O O . ARG A 1 11 ? 0.681 7.618 -0.532 1.00 2.11 11 ARG A O 4
ATOM 1573 N N . GLY A 1 12 ? -0.185 7.241 -2.514 1.00 2.65 12 GLY A N 4
ATOM 1574 C CA . GLY A 1 12 ? -0.060 5.763 -2.339 1.00 2.18 12 GLY A CA 4
ATOM 1575 C C . GLY A 1 12 ? 0.935 5.234 -3.366 1.00 2.24 12 GLY A C 4
ATOM 1576 O O . GLY A 1 12 ? 0.864 4.098 -3.793 1.00 2.17 12 GLY A O 4
ATOM 1580 N N . ARG A 1 13 ? 1.856 6.069 -3.776 1.00 2.53 13 ARG A N 4
ATOM 1581 C CA . ARG A 1 13 ? 2.859 5.657 -4.791 1.00 2.80 13 ARG A CA 4
ATOM 1582 C C . ARG A 1 13 ? 4.286 5.709 -4.213 1.00 2.77 13 ARG A C 4
ATOM 1583 O O . ARG A 1 13 ? 5.001 6.683 -4.364 1.00 3.12 13 ARG A O 4
ATOM 1604 N N . LYS A 1 14 ? 4.703 4.661 -3.548 1.00 2.44 14 LYS A N 4
ATOM 1605 C CA . LYS A 1 14 ? 6.075 4.632 -2.956 1.00 2.60 14 LYS A CA 4
ATOM 1606 C C . LYS A 1 14 ? 7.131 4.397 -4.050 1.00 3.08 14 LYS A C 4
ATOM 1607 O O . LYS A 1 14 ? 7.868 3.426 -4.025 1.00 3.24 14 LYS A O 4
ATOM 1626 N N . SER A 1 15 ? 7.207 5.285 -5.008 1.00 3.38 15 SER A N 4
ATO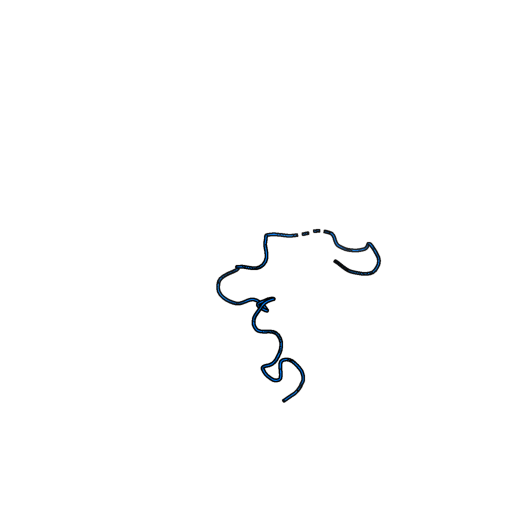M 1627 C CA . SER A 1 15 ? 8.206 5.133 -6.109 1.00 3.86 15 SER A CA 4
ATOM 1628 C C . SER A 1 15 ? 8.557 6.509 -6.690 1.00 4.28 15 SER A C 4
ATOM 1629 O O . SER A 1 15 ? 7.790 7.093 -7.433 1.00 4.38 15 SER A O 4
ATOM 1637 N N . GLY A 1 16 ? 9.707 7.033 -6.349 1.00 4.65 16 GLY A N 4
ATOM 1638 C CA . GLY A 1 16 ? 10.111 8.375 -6.870 1.00 5.10 16 GLY A CA 4
ATOM 1639 C C . GLY A 1 16 ? 9.803 9.444 -5.818 1.00 5.01 16 GLY A C 4
ATOM 1640 O O . GLY A 1 16 ? 8.813 10.148 -5.907 1.00 4.98 16 GLY A O 4
ATOM 1644 N N . ASN A 1 17 ? 10.643 9.568 -4.822 1.00 4.99 17 ASN A N 4
ATOM 1645 C CA . ASN A 1 17 ? 10.407 10.589 -3.754 1.00 4.94 17 ASN A CA 4
ATOM 1646 C C . ASN A 1 17 ? 11.456 11.711 -3.831 1.00 4.63 17 ASN A C 4
ATOM 1647 O O . ASN A 1 17 ? 11.790 12.328 -2.836 1.00 4.55 17 ASN A O 4
ATOM 1658 N N . LYS A 1 18 ? 11.975 11.978 -5.002 1.00 4.50 18 LYS A N 4
ATOM 1659 C CA . LYS A 1 18 ? 13.000 13.054 -5.155 1.00 4.24 18 LYS A CA 4
ATOM 1660 C C . LYS A 1 18 ? 12.333 14.373 -5.579 1.00 4.11 18 LYS A C 4
ATOM 1661 O O . LYS A 1 18 ? 11.940 14.526 -6.723 1.00 3.91 18 LYS A O 4
ATOM 1680 N N . PRO A 1 19 ? 12.233 15.291 -4.642 1.00 4.30 19 PRO A N 4
ATOM 1681 C CA . PRO A 1 19 ? 11.602 16.597 -4.990 1.00 4.22 19 PRO A CA 4
ATOM 1682 C C . PRO A 1 19 ? 12.505 17.465 -5.899 1.00 3.81 19 PRO A C 4
ATOM 1683 O O . PRO A 1 19 ? 11.988 18.194 -6.725 1.00 3.68 19 PRO A O 4
ATOM 1694 N N . PRO A 1 20 ? 13.816 17.359 -5.752 1.00 3.70 20 PRO A N 4
ATOM 1695 C CA . PRO A 1 20 ? 14.673 18.185 -6.659 1.00 3.37 20 PRO A CA 4
ATOM 1696 C C . PRO A 1 20 ? 14.818 17.478 -8.015 1.00 2.95 20 PRO A C 4
ATOM 1697 O O . PRO A 1 20 ? 15.889 17.028 -8.386 1.00 2.93 20 PRO A O 4
ATOM 1708 N N . SER A 1 21 ? 13.741 17.362 -8.751 1.00 2.75 21 SER A N 4
ATOM 1709 C CA . SER A 1 21 ? 13.798 16.672 -10.076 1.00 2.39 21 SER A CA 4
ATOM 1710 C C . SER A 1 21 ? 13.386 17.631 -11.198 1.00 2.15 21 SER A C 4
ATOM 1711 O O . SER A 1 21 ? 12.547 18.493 -11.015 1.00 2.43 21 SER A O 4
ATOM 1719 N N . LYS A 1 22 ? 13.981 17.491 -12.356 1.00 1.86 22 LYS A N 4
ATOM 1720 C CA . LYS A 1 22 ? 13.645 18.393 -13.497 1.00 1.92 22 LYS A CA 4
ATOM 1721 C C . LYS A 1 22 ? 13.378 17.567 -14.762 1.00 1.96 22 LYS A C 4
ATOM 1722 O O . LYS A 1 22 ? 14.292 17.102 -15.415 1.00 1.86 22 LYS A O 4
ATOM 1741 N N . THR A 1 23 ? 12.129 17.387 -15.107 1.00 2.36 23 THR A N 4
ATOM 1742 C CA . THR A 1 23 ? 11.788 16.589 -16.333 1.00 2.50 23 THR A CA 4
ATOM 1743 C C . THR A 1 23 ? 11.883 17.459 -17.600 1.00 3.17 23 THR A C 4
ATOM 1744 O O . THR A 1 23 ? 11.980 16.949 -18.699 1.00 3.50 23 THR A O 4
ATOM 1755 N N . CYS A 1 24 ? 11.862 18.763 -17.454 1.00 3.47 24 CYS A N 4
ATOM 1756 C CA . CYS A 1 24 ? 11.961 19.657 -18.650 1.00 4.26 24 CYS A CA 4
ATOM 1757 C C . CYS A 1 24 ? 13.435 19.851 -19.041 1.00 4.29 24 CYS A C 4
ATOM 1758 O O . CYS A 1 24 ? 13.758 20.043 -20.198 1.00 4.87 24 CYS A O 4
ATOM 1766 N N . LEU A 1 25 ? 14.328 19.791 -18.080 1.00 3.83 25 LEU A N 4
ATOM 1767 C CA . LEU A 1 25 ? 15.783 19.960 -18.381 1.00 4.14 25 LEU A CA 4
ATOM 1768 C C . LEU A 1 25 ? 16.529 18.641 -18.132 1.00 3.67 25 LEU A C 4
ATOM 1769 O O . LEU A 1 25 ? 15.922 17.605 -17.935 1.00 3.02 25 LEU A O 4
ATOM 1785 N N . LYS A 1 26 ? 17.838 18.668 -18.140 1.00 4.20 26 LYS A N 4
ATOM 1786 C CA . LYS A 1 26 ? 18.618 17.408 -17.903 1.00 4.15 26 LYS A CA 4
ATOM 1787 C C . LYS A 1 26 ? 19.096 17.326 -16.441 1.00 3.79 26 LYS A C 4
ATOM 1788 O O . LYS A 1 26 ? 20.222 16.954 -16.168 1.00 4.35 26 LYS A O 4
ATOM 1807 N N . GLU A 1 27 ? 18.233 17.657 -15.503 1.00 2.98 27 GLU A N 4
ATOM 1808 C CA . GLU A 1 27 ? 18.600 17.598 -14.047 1.00 2.72 27 GLU A CA 4
ATOM 1809 C C . GLU A 1 27 ? 19.992 18.205 -13.797 1.00 3.52 27 GLU A C 4
ATOM 1810 O O . GLU A 1 27 ? 20.813 17.638 -13.099 1.00 3.95 27 GLU A O 4
ATOM 1822 N N . GLU A 1 28 ? 20.256 19.359 -14.356 1.00 3.88 28 GLU A N 4
ATOM 1823 C CA . GLU A 1 28 ? 21.585 20.015 -14.155 1.00 4.67 28 GLU A CA 4
ATOM 1824 C C . GLU A 1 28 ? 21.532 20.995 -12.968 1.00 4.39 28 GLU A C 4
ATOM 1825 O O . GLU A 1 28 ? 22.540 21.281 -12.350 1.00 4.93 28 GLU A O 4
ATOM 1837 N N . MET A 1 29 ? 20.368 21.506 -12.646 1.00 3.61 29 MET A N 4
ATOM 1838 C CA . MET A 1 29 ? 20.250 22.459 -11.499 1.00 3.33 29 MET A CA 4
ATOM 1839 C C . MET A 1 29 ? 19.656 21.744 -10.275 1.00 2.79 29 MET A C 4
ATOM 1840 O O . MET A 1 29 ? 19.663 20.528 -10.195 1.00 2.75 29 MET A O 4
ATOM 1854 N N . ALA A 1 30 ? 19.139 22.486 -9.325 1.00 2.58 30 ALA A N 4
ATOM 1855 C CA . ALA A 1 30 ? 18.542 21.845 -8.111 1.00 2.48 30 ALA A CA 4
ATOM 1856 C C . ALA A 1 30 ? 17.060 21.522 -8.353 1.00 1.83 30 ALA A C 4
ATOM 1857 O O . ALA A 1 30 ? 16.678 20.385 -8.123 1.00 1.85 30 ALA A O 4
ATOM 1865 N N . MET A 1 1 ? 5.344 11.698 20.997 1.00 2.06 1 MET A N 5
ATOM 1866 C CA . MET A 1 1 ? 6.504 10.759 20.886 1.00 1.73 1 MET A CA 5
ATOM 1867 C C . MET A 1 1 ? 6.145 9.570 19.982 1.00 1.58 1 MET A C 5
ATOM 1868 O O . MET A 1 1 ? 6.709 9.405 18.918 1.00 1.79 1 MET A O 5
ATOM 1884 N N . ILE A 1 2 ? 5.212 8.747 20.395 1.00 1.50 2 ILE A N 5
ATOM 1885 C CA . ILE A 1 2 ? 4.816 7.572 19.556 1.00 1.64 2 ILE A CA 5
ATOM 1886 C C . ILE A 1 2 ? 3.466 7.842 18.877 1.00 1.45 2 ILE A C 5
ATOM 1887 O O . ILE A 1 2 ? 2.592 8.471 19.443 1.00 1.43 2 ILE A O 5
ATOM 1903 N N . SER A 1 3 ? 3.292 7.370 17.667 1.00 1.45 3 SER A N 5
ATOM 1904 C CA . SER A 1 3 ? 1.999 7.597 16.947 1.00 1.31 3 SER A CA 5
ATOM 1905 C C . SER A 1 3 ? 1.014 6.460 17.247 1.00 1.23 3 SER A C 5
ATOM 1906 O O . SER A 1 3 ? -0.045 6.682 17.805 1.00 1.31 3 SER A O 5
ATOM 1914 N N . SER A 1 4 ? 1.355 5.243 16.872 1.00 1.19 4 SER A N 5
ATOM 1915 C CA . SER A 1 4 ? 0.450 4.065 17.118 1.00 1.24 4 SER A CA 5
ATOM 1916 C C . SER A 1 4 ? -0.866 4.177 16.325 1.00 1.18 4 SER A C 5
ATOM 1917 O O . SER A 1 4 ? -1.745 3.346 16.459 1.00 1.28 4 SER A O 5
ATOM 1925 N N . VAL A 1 5 ? -1.012 5.191 15.508 1.00 1.08 5 VAL A N 5
ATOM 1926 C CA . VAL A 1 5 ? -2.273 5.352 14.715 1.00 1.08 5 VAL A CA 5
ATOM 1927 C C . VAL A 1 5 ? -1.977 5.416 13.205 1.00 0.97 5 VAL A C 5
ATOM 1928 O O . VAL A 1 5 ? -2.798 5.028 12.396 1.00 1.01 5 VAL A O 5
ATOM 1941 N N . CYS A 1 6 ? -0.814 5.907 12.832 1.00 0.93 6 CYS A N 5
ATOM 1942 C CA . CYS A 1 6 ? -0.435 6.016 11.383 1.00 0.91 6 CYS A CA 5
ATOM 1943 C C . CYS A 1 6 ? -1.285 7.082 10.675 1.00 0.90 6 CYS A C 5
ATOM 1944 O O . CYS A 1 6 ? -2.372 7.419 11.102 1.00 0.96 6 CYS A O 5
ATOM 1952 N N . VAL A 1 7 ? -0.782 7.616 9.592 1.00 0.91 7 VAL A N 5
ATOM 1953 C CA . VAL A 1 7 ? -1.534 8.663 8.839 1.00 0.98 7 VAL A CA 5
ATOM 1954 C C . VAL A 1 7 ? -1.611 8.285 7.354 1.00 0.94 7 VAL A C 5
ATOM 1955 O O . VAL A 1 7 ? -0.972 7.352 6.904 1.00 0.92 7 VAL A O 5
ATOM 1983 N N . SER A 1 9 ? -0.440 9.940 4.841 1.00 1.00 9 SER A N 5
ATOM 1984 C CA . SER A 1 9 ? 0.868 10.268 4.189 1.00 1.06 9 SER A CA 5
ATOM 1985 C C . SER A 1 9 ? 0.659 10.716 2.739 1.00 1.16 9 SER A C 5
ATOM 1986 O O . SER A 1 9 ? -0.424 11.106 2.341 1.00 1.26 9 SER A O 5
ATOM 1994 N N . TYR A 1 10 ? 1.702 10.671 1.958 1.00 1.17 10 TYR A N 5
ATOM 1995 C CA . TYR A 1 10 ? 1.613 11.092 0.522 1.00 1.29 10 TYR A CA 5
ATOM 1996 C C . TYR A 1 10 ? 0.615 10.215 -0.263 1.00 1.28 10 TYR A C 5
ATOM 1997 O O . TYR A 1 10 ? 0.045 9.278 0.265 1.00 1.25 10 TYR A O 5
ATOM 2015 N N . ARG A 1 11 ? 0.396 10.532 -1.518 1.00 1.40 11 ARG A N 5
ATOM 2016 C CA . ARG A 1 11 ? -0.571 9.752 -2.362 1.00 1.51 11 ARG A CA 5
ATOM 2017 C C . ARG A 1 11 ? -0.364 8.237 -2.232 1.00 1.39 11 ARG A C 5
ATOM 2018 O O . ARG A 1 11 ? -1.314 7.475 -2.233 1.00 1.53 11 ARG A O 5
ATOM 2039 N N . GLY A 1 12 ? 0.859 7.804 -2.142 1.00 1.19 12 GLY A N 5
ATOM 2040 C CA . GLY A 1 12 ? 1.142 6.339 -2.034 1.00 1.11 12 GLY A CA 5
ATOM 2041 C C . GLY A 1 12 ? 1.953 5.893 -3.252 1.00 1.05 12 GLY A C 5
ATOM 2042 O O . GLY A 1 12 ? 2.080 4.716 -3.531 1.00 1.09 12 GLY A O 5
ATOM 2046 N N . ARG A 1 13 ? 2.494 6.834 -3.984 1.00 1.02 13 ARG A N 5
ATOM 2047 C CA . ARG A 1 13 ? 3.290 6.500 -5.192 1.00 0.98 13 ARG A CA 5
ATOM 2048 C C . ARG A 1 13 ? 4.725 6.095 -4.806 1.00 0.81 13 ARG A C 5
ATOM 2049 O O . ARG A 1 13 ? 5.680 6.815 -5.037 1.00 0.75 13 ARG A O 5
ATOM 2070 N N . LYS A 1 14 ? 4.874 4.935 -4.214 1.00 0.82 14 LYS A N 5
ATOM 2071 C CA . LYS A 1 14 ? 6.233 4.447 -3.796 1.00 0.80 14 LYS A CA 5
ATOM 2072 C C . LYS A 1 14 ? 7.119 4.116 -5.015 1.00 0.78 14 LYS A C 5
ATOM 2073 O O . LYS A 1 14 ? 7.646 3.024 -5.138 1.00 0.89 14 LYS A O 5
ATOM 2092 N N . SER A 1 15 ? 7.301 5.061 -5.903 1.00 0.71 15 SER A N 5
ATOM 2093 C CA . SER A 1 15 ? 8.157 4.827 -7.106 1.00 0.70 15 SER A CA 5
ATOM 2094 C C . SER A 1 15 ? 9.197 5.948 -7.235 1.00 0.80 15 SER A C 5
ATOM 2095 O O . SER A 1 15 ? 8.857 7.112 -7.354 1.00 1.12 15 SER A O 5
ATOM 2103 N N . GLY A 1 16 ? 10.460 5.603 -7.209 1.00 0.97 16 GLY A N 5
ATOM 2104 C CA . GLY A 1 16 ? 11.534 6.639 -7.324 1.00 1.32 16 GLY A CA 5
ATOM 2105 C C . GLY A 1 16 ? 12.871 5.951 -7.605 1.00 1.22 16 GLY A C 5
ATOM 2106 O O . GLY A 1 16 ? 13.609 5.620 -6.699 1.00 1.62 16 GLY A O 5
ATOM 2110 N N . ASN A 1 17 ? 13.179 5.725 -8.857 1.00 0.91 17 ASN A N 5
ATOM 2111 C CA . ASN A 1 17 ? 14.463 5.046 -9.212 1.00 1.09 17 ASN A CA 5
ATOM 2112 C C . ASN A 1 17 ? 15.382 5.985 -10.012 1.00 0.97 17 ASN A C 5
ATOM 2113 O O . ASN A 1 17 ? 15.071 7.141 -10.227 1.00 0.89 17 ASN A O 5
ATOM 2124 N N . LYS A 1 18 ? 16.519 5.493 -10.444 1.00 1.14 18 LYS A N 5
ATOM 2125 C CA . LYS A 1 18 ? 17.470 6.351 -11.221 1.00 1.09 18 LYS A CA 5
ATOM 2126 C C . LYS A 1 18 ? 16.893 6.723 -12.601 1.00 0.87 18 LYS A C 5
ATOM 2127 O O . LYS A 1 18 ? 17.122 7.824 -13.072 1.00 0.88 18 LYS A O 5
ATOM 2146 N N . PRO A 1 19 ? 16.161 5.806 -13.204 1.00 0.90 19 PRO A N 5
ATOM 2147 C CA . PRO A 1 19 ? 15.572 6.129 -14.536 1.00 0.90 19 PRO A CA 5
ATOM 2148 C C . PRO A 1 19 ? 14.059 6.375 -14.404 1.00 0.87 19 PRO A C 5
ATOM 2149 O O . PRO A 1 19 ? 13.274 5.442 -14.414 1.00 1.00 19 PRO A O 5
ATOM 2160 N N . PRO A 1 20 ? 13.697 7.633 -14.284 1.00 0.89 20 PRO A N 5
ATOM 2161 C CA . PRO A 1 20 ? 12.247 7.957 -14.150 1.00 0.96 20 PRO A CA 5
ATOM 2162 C C . PRO A 1 20 ? 11.536 7.843 -15.509 1.00 0.88 20 PRO A C 5
ATOM 2163 O O . PRO A 1 20 ? 11.102 8.825 -16.081 1.00 1.06 20 PRO A O 5
ATOM 2174 N N . SER A 1 21 ? 11.411 6.645 -16.023 1.00 0.81 21 SER A N 5
ATOM 2175 C CA . SER A 1 21 ? 10.725 6.454 -17.340 1.00 0.87 21 SER A CA 5
ATOM 2176 C C . SER A 1 21 ? 9.217 6.293 -17.120 1.00 0.72 21 SER A C 5
ATOM 2177 O O . SER A 1 21 ? 8.419 7.020 -17.681 1.00 0.90 21 SER A O 5
ATOM 2185 N N . LYS A 1 22 ? 8.823 5.349 -16.301 1.00 0.59 22 LYS A N 5
ATOM 2186 C CA . LYS A 1 22 ? 7.369 5.140 -16.030 1.00 0.56 22 LYS A CA 5
ATOM 2187 C C . LYS A 1 22 ? 7.082 5.328 -14.535 1.00 0.54 22 LYS A C 5
ATOM 2188 O O . LYS A 1 22 ? 6.525 4.466 -13.878 1.00 0.68 22 LYS A O 5
ATOM 2207 N N . THR A 1 23 ? 7.461 6.460 -13.998 1.00 0.53 23 THR A N 5
ATOM 2208 C CA . THR A 1 23 ? 7.221 6.728 -12.546 1.00 0.58 23 THR A CA 5
ATOM 2209 C C . THR A 1 23 ? 6.403 8.019 -12.361 1.00 0.62 23 THR A C 5
ATOM 2210 O O . THR A 1 23 ? 6.449 8.648 -11.320 1.00 0.73 23 THR A O 5
ATOM 2221 N N . CYS A 1 24 ? 5.644 8.413 -13.355 1.00 0.69 24 CYS A N 5
ATOM 2222 C CA . CYS A 1 24 ? 4.819 9.650 -13.224 1.00 0.95 24 CYS A CA 5
ATOM 2223 C C . CYS A 1 24 ? 3.446 9.297 -12.639 1.00 0.98 24 CYS A C 5
ATOM 2224 O O . CYS A 1 24 ? 3.123 9.677 -11.528 1.00 1.07 24 CYS A O 5
ATOM 2232 N N . LEU A 1 25 ? 2.646 8.564 -13.373 1.00 0.97 25 LEU A N 5
ATOM 2233 C CA . LEU A 1 25 ? 1.297 8.169 -12.865 1.00 1.11 25 LEU A CA 5
ATOM 2234 C C . LEU A 1 25 ? 1.018 6.701 -13.216 1.00 1.06 25 LEU A C 5
ATOM 2235 O O . LEU A 1 25 ? -0.022 6.367 -13.751 1.00 1.16 25 LEU A O 5
ATOM 2251 N N . LYS A 1 26 ? 1.952 5.824 -12.917 1.00 0.99 26 LYS A N 5
ATOM 2252 C CA . LYS A 1 26 ? 1.775 4.368 -13.227 1.00 1.03 26 LYS A CA 5
ATOM 2253 C C . LYS A 1 26 ? 1.325 4.174 -14.685 1.00 0.98 26 LYS A C 5
ATOM 2254 O O . LYS A 1 26 ? 0.256 3.657 -14.953 1.00 1.14 26 LYS A O 5
ATOM 2273 N N . GLU A 1 27 ? 2.138 4.589 -15.623 1.00 0.81 27 GLU A N 5
ATOM 2274 C CA . GLU A 1 27 ? 1.768 4.438 -17.067 1.00 0.81 27 GLU A CA 5
ATOM 2275 C C . GLU A 1 27 ? 1.993 2.985 -17.514 1.00 0.85 27 GLU A C 5
ATOM 2276 O O . GLU A 1 27 ? 2.964 2.669 -18.177 1.00 0.84 27 GLU A O 5
ATOM 2288 N N . GLU A 1 28 ? 1.100 2.101 -17.146 1.00 1.08 28 GLU A N 5
ATOM 2289 C CA . GLU A 1 28 ? 1.250 0.662 -17.536 1.00 1.25 28 GLU A CA 5
ATOM 2290 C C . GLU A 1 28 ? 1.217 0.513 -19.063 1.00 1.25 28 GLU A C 5
ATOM 2291 O O . GLU A 1 28 ? 2.044 -0.164 -19.645 1.00 1.37 28 GLU A O 5
ATOM 2303 N N . MET A 1 29 ? 0.275 1.148 -19.718 1.00 1.23 29 MET A N 5
ATOM 2304 C CA . MET A 1 29 ? 0.196 1.049 -21.209 1.00 1.29 29 MET A CA 5
ATOM 2305 C C . MET A 1 29 ? 1.004 2.187 -21.856 1.00 1.10 29 MET A C 5
ATOM 2306 O O . MET A 1 29 ? 0.454 3.054 -22.509 1.00 1.25 29 MET A O 5
ATOM 2320 N N . ALA A 1 30 ? 2.309 2.175 -21.669 1.00 1.00 30 ALA A N 5
ATOM 2321 C CA . ALA A 1 30 ? 3.203 3.234 -22.252 1.00 1.03 30 ALA A CA 5
ATOM 2322 C C . ALA A 1 30 ? 2.984 4.587 -21.551 1.00 0.99 30 ALA A C 5
ATOM 2323 O O . ALA A 1 30 ? 3.815 4.939 -20.729 1.00 0.99 30 ALA A O 5
ATOM 2331 N N . MET A 1 1 ? -9.041 10.924 13.069 1.00 4.80 1 MET A N 6
ATOM 2332 C CA . MET A 1 1 ? -8.066 11.900 12.488 1.00 4.07 1 MET A CA 6
ATOM 2333 C C . MET A 1 1 ? -6.710 11.221 12.236 1.00 3.16 1 MET A C 6
ATOM 2334 O O . MET A 1 1 ? -6.554 10.034 12.455 1.00 3.19 1 MET A O 6
ATOM 2350 N N . ILE A 1 2 ? -5.732 11.965 11.782 1.00 2.60 2 ILE A N 6
ATOM 2351 C CA . ILE A 1 2 ? -4.387 11.363 11.520 1.00 1.74 2 ILE A CA 6
ATOM 2352 C C . ILE A 1 2 ? -3.492 11.505 12.761 1.00 1.57 2 ILE A C 6
ATOM 2353 O O . ILE A 1 2 ? -3.469 12.535 13.408 1.00 1.88 2 ILE A O 6
ATOM 2369 N N . SER A 1 3 ? -2.757 10.473 13.091 1.00 1.28 3 SER A N 6
ATOM 2370 C CA . SER A 1 3 ? -1.856 10.527 14.284 1.00 1.34 3 SER A CA 6
ATOM 2371 C C . SER A 1 3 ? -0.688 9.543 14.111 1.00 1.20 3 SER A C 6
ATOM 2372 O O . SER A 1 3 ? -0.398 9.102 13.014 1.00 1.18 3 SER A O 6
ATOM 2380 N N . SER A 1 4 ? -0.018 9.194 15.183 1.00 1.37 4 SER A N 6
ATOM 2381 C CA . SER A 1 4 ? 1.131 8.235 15.078 1.00 1.60 4 SER A CA 6
ATOM 2382 C C . SER A 1 4 ? 0.633 6.822 14.746 1.00 1.70 4 SER A C 6
ATOM 2383 O O . SER A 1 4 ? 1.317 6.054 14.097 1.00 2.04 4 SER A O 6
ATOM 2391 N N . VAL A 1 5 ? -0.549 6.476 15.186 1.00 1.62 5 VAL A N 6
ATOM 2392 C CA . VAL A 1 5 ? -1.098 5.111 14.898 1.00 1.96 5 VAL A CA 6
ATOM 2393 C C . VAL A 1 5 ? -1.752 5.080 13.511 1.00 1.94 5 VAL A C 6
ATOM 2394 O O . VAL A 1 5 ? -1.586 4.141 12.758 1.00 2.29 5 VAL A O 6
ATOM 2407 N N . CYS A 1 6 ? -2.489 6.104 13.173 1.00 1.60 6 CYS A N 6
ATOM 2408 C CA . CYS A 1 6 ? -3.157 6.149 11.836 1.00 1.56 6 CYS A CA 6
ATOM 2409 C C . CYS A 1 6 ? -2.673 7.370 11.044 1.00 1.14 6 CYS A C 6
ATOM 2410 O O . CYS A 1 6 ? -2.981 8.499 11.377 1.00 0.98 6 CYS A O 6
ATOM 2418 N N . VAL A 1 7 ? -1.917 7.148 10.004 1.00 1.18 7 VAL A N 6
ATOM 2419 C CA . VAL A 1 7 ? -1.401 8.281 9.184 1.00 1.05 7 VAL A CA 6
ATOM 2420 C C . VAL A 1 7 ? -1.660 8.020 7.692 1.00 1.03 7 VAL A C 6
ATOM 2421 O O . VAL A 1 7 ? -2.292 7.049 7.317 1.00 1.04 7 VAL A O 6
ATOM 2449 N N . SER A 1 9 ? 0.692 9.836 4.782 1.00 1.14 9 SER A N 6
ATOM 2450 C CA . SER A 1 9 ? 2.027 9.992 4.111 1.00 1.16 9 SER A CA 6
ATOM 2451 C C . SER A 1 9 ? 1.885 9.977 2.585 1.00 1.09 9 SER A C 6
ATOM 2452 O O . SER A 1 9 ? 1.578 8.962 1.997 1.00 1.07 9 SER A O 6
ATOM 2460 N N . TYR A 1 10 ? 2.133 11.109 1.958 1.00 1.09 10 TYR A N 6
ATOM 2461 C CA . TYR A 1 10 ? 2.053 11.249 0.458 1.00 1.06 10 TYR A CA 6
ATOM 2462 C C . TYR A 1 10 ? 0.913 10.402 -0.164 1.00 1.02 10 TYR A C 6
ATOM 2463 O O . TYR A 1 10 ? -0.024 10.005 0.504 1.00 1.04 10 TYR A O 6
ATOM 2481 N N . ARG A 1 11 ? 0.968 10.156 -1.448 1.00 0.99 11 ARG A N 6
ATOM 2482 C CA . ARG A 1 11 ? -0.106 9.353 -2.108 1.00 1.01 11 ARG A CA 6
ATOM 2483 C C . ARG A 1 11 ? 0.212 7.855 -1.963 1.00 1.02 11 ARG A C 6
ATOM 2484 O O . ARG A 1 11 ? 0.789 7.437 -0.978 1.00 1.05 11 ARG A O 6
ATOM 2505 N N . GLY A 1 12 ? -0.140 7.043 -2.929 1.00 1.05 12 GLY A N 6
ATOM 2506 C CA . GLY A 1 12 ? 0.169 5.585 -2.827 1.00 1.12 12 GLY A CA 6
ATOM 2507 C C . GLY A 1 12 ? 1.160 5.217 -3.928 1.00 1.07 12 GLY A C 6
ATOM 2508 O O . GLY A 1 12 ? 1.201 4.096 -4.393 1.00 1.16 12 GLY A O 6
ATOM 2512 N N . ARG A 1 13 ? 1.946 6.170 -4.355 1.00 0.95 13 ARG A N 6
ATOM 2513 C CA . ARG A 1 13 ? 2.932 5.916 -5.438 1.00 0.90 13 ARG A CA 6
ATOM 2514 C C . ARG A 1 13 ? 4.371 6.118 -4.933 1.00 0.89 13 ARG A C 6
ATOM 2515 O O . ARG A 1 13 ? 4.984 7.150 -5.145 1.00 0.86 13 ARG A O 6
ATOM 2536 N N . LYS A 1 14 ? 4.910 5.135 -4.256 1.00 0.99 14 LYS A N 6
ATOM 2537 C CA . LYS A 1 14 ? 6.308 5.245 -3.715 1.00 1.08 14 LYS A CA 6
ATOM 2538 C C . LYS A 1 14 ? 7.364 5.145 -4.835 1.00 1.11 14 LYS A C 6
ATOM 2539 O O . LYS A 1 14 ? 8.312 4.384 -4.743 1.00 1.25 14 LYS A O 6
ATOM 2558 N N . SER A 1 15 ? 7.219 5.924 -5.878 1.00 1.00 15 SER A N 6
ATOM 2559 C CA . SER A 1 15 ? 8.212 5.896 -6.997 1.00 1.03 15 SER A CA 6
ATOM 2560 C C . SER A 1 15 ? 8.177 7.223 -7.767 1.00 0.97 15 SER A C 6
ATOM 2561 O O . SER A 1 15 ? 7.211 7.533 -8.440 1.00 0.95 15 SER A O 6
ATOM 2569 N N . GLY A 1 16 ? 9.220 8.010 -7.667 1.00 1.07 16 GLY A N 6
ATOM 2570 C CA . GLY A 1 16 ? 9.251 9.319 -8.387 1.00 1.11 16 GLY A CA 6
ATOM 2571 C C . GLY A 1 16 ? 9.090 10.463 -7.380 1.00 1.16 16 GLY A C 6
ATOM 2572 O O . GLY A 1 16 ? 8.018 10.685 -6.848 1.00 1.11 16 GLY A O 6
ATOM 2576 N N . ASN A 1 17 ? 10.148 11.187 -7.117 1.00 1.33 17 ASN A N 6
ATOM 2577 C CA . ASN A 1 17 ? 10.066 12.322 -6.145 1.00 1.45 17 ASN A CA 6
ATOM 2578 C C . ASN A 1 17 ? 9.562 13.594 -6.847 1.00 1.48 17 ASN A C 6
ATOM 2579 O O . ASN A 1 17 ? 8.993 13.535 -7.922 1.00 1.45 17 ASN A O 6
ATOM 2590 N N . LYS A 1 18 ? 9.766 14.743 -6.248 1.00 1.62 18 LYS A N 6
ATOM 2591 C CA . LYS A 1 18 ? 9.301 16.017 -6.879 1.00 1.72 18 LYS A CA 6
ATOM 2592 C C . LYS A 1 18 ? 10.046 16.265 -8.200 1.00 1.79 18 LYS A C 6
ATOM 2593 O O . LYS A 1 18 ? 11.255 16.406 -8.211 1.00 1.94 18 LYS A O 6
ATOM 2612 N N . PRO A 1 19 ? 9.292 16.310 -9.275 1.00 1.79 19 PRO A N 6
ATOM 2613 C CA . PRO A 1 19 ? 9.940 16.548 -10.598 1.00 1.95 19 PRO A CA 6
ATOM 2614 C C . PRO A 1 19 ? 10.268 18.039 -10.778 1.00 2.04 19 PRO A C 6
ATOM 2615 O O . PRO A 1 19 ? 9.447 18.894 -10.493 1.00 2.30 19 PRO A O 6
ATOM 2626 N N . PRO A 1 20 ? 11.466 18.302 -11.250 1.00 1.92 20 PRO A N 6
ATOM 2627 C CA . PRO A 1 20 ? 11.862 19.725 -11.460 1.00 2.06 20 PRO A CA 6
ATOM 2628 C C . PRO A 1 20 ? 11.628 20.137 -12.921 1.00 1.89 20 PRO A C 6
ATOM 2629 O O . PRO A 1 20 ? 12.140 19.520 -13.839 1.00 1.66 20 PRO A O 6
ATOM 2640 N N . SER A 1 21 ? 10.861 21.176 -13.141 1.00 2.08 21 SER A N 6
ATOM 2641 C CA . SER A 1 21 ? 10.589 21.632 -14.543 1.00 2.04 21 SER A CA 6
ATOM 2642 C C . SER A 1 21 ? 11.729 22.533 -15.050 1.00 1.98 21 SER A C 6
ATOM 2643 O O . SER A 1 21 ? 12.780 22.623 -14.439 1.00 1.89 21 SER A O 6
ATOM 2651 N N . LYS A 1 22 ? 11.527 23.194 -16.165 1.00 2.09 22 LYS A N 6
ATOM 2652 C CA . LYS A 1 22 ? 12.591 24.087 -16.722 1.00 2.08 22 LYS A CA 6
ATOM 2653 C C . LYS A 1 22 ? 11.958 25.288 -17.444 1.00 2.29 22 LYS A C 6
ATOM 2654 O O . LYS A 1 22 ? 11.880 25.328 -18.658 1.00 2.36 22 LYS A O 6
ATOM 2673 N N . THR A 1 23 ? 11.508 26.268 -16.700 1.00 2.45 23 THR A N 6
ATOM 2674 C CA . THR A 1 23 ? 10.880 27.474 -17.334 1.00 2.68 23 THR A CA 6
ATOM 2675 C C . THR A 1 23 ? 11.523 28.768 -16.805 1.00 2.68 23 THR A C 6
ATOM 2676 O O . THR A 1 23 ? 10.908 29.819 -16.800 1.00 2.95 23 THR A O 6
ATOM 2687 N N . CYS A 1 24 ? 12.756 28.703 -16.363 1.00 2.40 24 CYS A N 6
ATOM 2688 C CA . CYS A 1 24 ? 13.438 29.926 -15.836 1.00 2.41 24 CYS A CA 6
ATOM 2689 C C . CYS A 1 24 ? 14.884 29.998 -16.353 1.00 1.98 24 CYS A C 6
ATOM 2690 O O . CYS A 1 24 ? 15.822 29.636 -15.667 1.00 1.82 24 CYS A O 6
ATOM 2698 N N . LEU A 1 25 ? 15.066 30.466 -17.563 1.00 1.95 25 LEU A N 6
ATOM 2699 C CA . LEU A 1 25 ? 16.446 30.568 -18.135 1.00 1.65 25 LEU A CA 6
ATOM 2700 C C . LEU A 1 25 ? 17.040 31.952 -17.845 1.00 1.67 25 LEU A C 6
ATOM 2701 O O . LEU A 1 25 ? 16.381 32.964 -17.996 1.00 2.23 25 LEU A O 6
ATOM 2717 N N . LYS A 1 26 ? 18.281 32.001 -17.429 1.00 1.26 26 LYS A N 6
ATOM 2718 C CA . LYS A 1 26 ? 18.928 33.313 -17.123 1.00 1.32 26 LYS A CA 6
ATOM 2719 C C . LYS A 1 26 ? 20.314 33.394 -17.777 1.00 1.20 26 LYS A C 6
ATOM 2720 O O . LYS A 1 26 ? 20.902 32.392 -18.140 1.00 1.57 26 LYS A O 6
ATOM 2739 N N . GLU A 1 27 ? 20.838 34.583 -17.915 1.00 1.44 27 GLU A N 6
ATOM 2740 C CA . GLU A 1 27 ? 22.192 34.752 -18.533 1.00 2.02 27 GLU A CA 6
ATOM 2741 C C . GLU A 1 27 ? 23.253 35.005 -17.446 1.00 1.98 27 GLU A C 6
ATOM 2742 O O . GLU A 1 27 ? 24.252 35.661 -17.680 1.00 2.22 27 GLU A O 6
ATOM 2754 N N . GLU A 1 28 ? 23.041 34.487 -16.258 1.00 2.0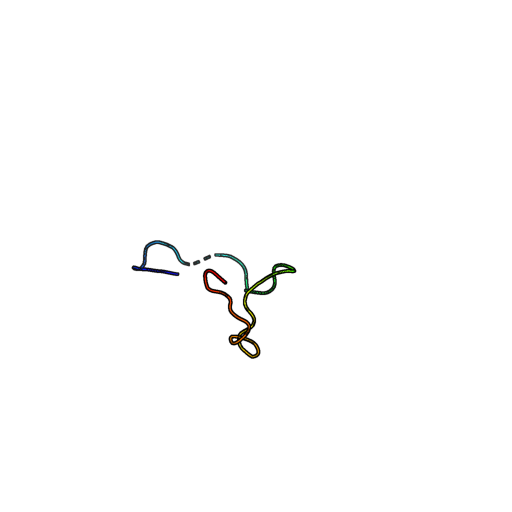2 28 GLU A N 6
ATOM 2755 C CA . GLU A 1 28 ? 24.027 34.692 -15.151 1.00 2.45 28 GLU A CA 6
ATOM 2756 C C . GLU A 1 28 ? 25.234 33.758 -15.331 1.00 3.29 28 GLU A C 6
ATOM 2757 O O . GLU A 1 28 ? 25.432 32.824 -14.575 1.00 3.94 28 GLU A O 6
ATOM 2769 N N . MET A 1 29 ? 26.041 34.004 -16.333 1.00 3.49 29 MET A N 6
ATOM 2770 C CA . MET A 1 29 ? 27.237 33.138 -16.575 1.00 4.43 29 MET A CA 6
ATOM 2771 C C . MET A 1 29 ? 28.414 33.981 -17.086 1.00 4.67 29 MET A C 6
ATOM 2772 O O . MET A 1 29 ? 28.239 34.902 -17.862 1.00 4.48 29 MET A O 6
ATOM 2786 N N . ALA A 1 30 ? 29.610 33.665 -16.657 1.00 5.26 30 ALA A N 6
ATOM 2787 C CA . ALA A 1 30 ? 30.807 34.437 -17.113 1.00 5.56 30 ALA A CA 6
ATOM 2788 C C . ALA A 1 30 ? 31.848 33.492 -17.731 1.00 6.61 30 ALA A C 6
ATOM 2789 O O . ALA A 1 30 ? 32.110 32.456 -17.137 1.00 7.05 30 ALA A O 6
ATOM 2797 N N . MET A 1 1 ? -1.372 -1.786 6.019 1.00 2.11 1 MET A N 7
ATOM 2798 C CA . MET A 1 1 ? -1.353 -2.030 7.496 1.00 1.81 1 MET A CA 7
ATOM 2799 C C . MET A 1 1 ? -2.410 -1.161 8.196 1.00 1.66 1 MET A C 7
ATOM 2800 O O . MET A 1 1 ? -3.026 -0.308 7.584 1.00 1.76 1 MET A O 7
ATOM 2816 N N . ILE A 1 2 ? -2.618 -1.368 9.472 1.00 1.54 2 ILE A N 7
ATOM 2817 C CA . ILE A 1 2 ? -3.630 -0.549 10.210 1.00 1.44 2 ILE A CA 7
ATOM 2818 C C . ILE A 1 2 ? -2.979 0.743 10.727 1.00 1.19 2 ILE A C 7
ATOM 2819 O O . ILE A 1 2 ? -2.378 0.767 11.786 1.00 1.23 2 ILE A O 7
ATOM 2835 N N . SER A 1 3 ? -3.092 1.817 9.983 1.00 1.03 3 SER A N 7
ATOM 2836 C CA . SER A 1 3 ? -2.477 3.108 10.427 1.00 0.83 3 SER A CA 7
ATOM 2837 C C . SER A 1 3 ? -3.384 3.803 11.457 1.00 0.72 3 SER A C 7
ATOM 2838 O O . SER A 1 3 ? -4.043 4.780 11.159 1.00 0.65 3 SER A O 7
ATOM 2846 N N . SER A 1 4 ? -3.424 3.298 12.667 1.00 0.85 4 SER A N 7
ATOM 2847 C CA . SER A 1 4 ? -4.290 3.923 13.718 1.00 0.80 4 SER A CA 7
ATOM 2848 C C . SER A 1 4 ? -3.563 5.096 14.387 1.00 0.71 4 SER A C 7
ATOM 2849 O O . SER A 1 4 ? -4.156 6.114 14.683 1.00 0.69 4 SER A O 7
ATOM 2857 N N . VAL A 1 5 ? -2.284 4.956 14.624 1.00 0.81 5 VAL A N 7
ATOM 2858 C CA . VAL A 1 5 ? -1.506 6.060 15.275 1.00 0.92 5 VAL A CA 7
ATOM 2859 C C . VAL A 1 5 ? -1.051 7.095 14.234 1.00 0.87 5 VAL A C 7
ATOM 2860 O O . VAL A 1 5 ? -0.791 8.238 14.558 1.00 1.05 5 VAL A O 7
ATOM 2873 N N . CYS A 1 6 ? -0.958 6.702 12.991 1.00 0.73 6 CYS A N 7
ATOM 2874 C CA . CYS A 1 6 ? -0.525 7.652 11.924 1.00 0.80 6 CYS A CA 7
ATOM 2875 C C . CYS A 1 6 ? -1.629 7.798 10.868 1.00 0.66 6 CYS A C 7
ATOM 2876 O O . CYS A 1 6 ? -2.732 7.316 11.037 1.00 0.56 6 CYS A O 7
ATOM 2884 N N . VAL A 1 7 ? -1.335 8.457 9.780 1.00 0.78 7 VAL A N 7
ATOM 2885 C CA . VAL A 1 7 ? -2.352 8.637 8.703 1.00 0.83 7 VAL A CA 7
ATOM 2886 C C . VAL A 1 7 ? -1.929 7.821 7.473 1.00 0.75 7 VAL A C 7
ATOM 2887 O O . VAL A 1 7 ? -1.328 6.769 7.596 1.00 0.65 7 VAL A O 7
ATOM 2915 N N . SER A 1 9 ? 0.096 9.045 4.990 1.00 0.73 9 SER A N 7
ATOM 2916 C CA . SER A 1 9 ? 1.520 9.435 4.715 1.00 0.71 9 SER A CA 7
ATOM 2917 C C . SER A 1 9 ? 1.833 9.361 3.219 1.00 0.65 9 SER A C 7
ATOM 2918 O O . SER A 1 9 ? 1.806 8.305 2.629 1.00 0.63 9 SER A O 7
ATOM 2926 N N . TYR A 1 10 ? 2.149 10.484 2.619 1.00 0.66 10 TYR A N 7
ATOM 2927 C CA . TYR A 1 10 ? 2.490 10.526 1.160 1.00 0.64 10 TYR A CA 7
ATOM 2928 C C . TYR A 1 10 ? 1.370 9.899 0.297 1.00 0.60 10 TYR A C 7
ATOM 2929 O O . TYR A 1 10 ? 0.408 9.348 0.800 1.00 0.61 10 TYR A O 7
ATOM 2947 N N . ARG A 1 11 ? 1.483 10.002 -1.002 1.00 0.60 11 ARG A N 7
ATOM 2948 C CA . ARG A 1 11 ? 0.440 9.427 -1.911 1.00 0.62 11 ARG A CA 7
ATOM 2949 C C . ARG A 1 11 ? 0.499 7.890 -1.875 1.00 0.64 11 ARG A C 7
ATOM 2950 O O . ARG A 1 11 ? 1.010 7.302 -0.944 1.00 0.66 11 ARG A O 7
ATOM 2971 N N . GLY A 1 12 ? 0.006 7.235 -2.893 1.00 0.68 12 GLY A N 7
ATOM 2972 C CA . GLY A 1 12 ? 0.076 5.743 -2.927 1.00 0.75 12 GLY A CA 7
ATOM 2973 C C . GLY A 1 12 ? 1.066 5.337 -4.021 1.00 0.75 12 GLY A C 7
ATOM 2974 O O . GLY A 1 12 ? 1.125 4.195 -4.430 1.00 0.85 12 GLY A O 7
ATOM 2978 N N . ARG A 1 13 ? 1.829 6.287 -4.505 1.00 0.68 13 ARG A N 7
ATOM 2979 C CA . ARG A 1 13 ? 2.812 6.011 -5.584 1.00 0.70 13 ARG A CA 7
ATOM 2980 C C . ARG A 1 13 ? 4.244 6.313 -5.112 1.00 0.66 13 ARG A C 7
ATOM 2981 O O . ARG A 1 13 ? 4.815 7.337 -5.442 1.00 0.62 13 ARG A O 7
ATOM 3002 N N . LYS A 1 14 ? 4.830 5.430 -4.343 1.00 0.71 14 LYS A N 7
ATOM 3003 C CA . LYS A 1 14 ? 6.225 5.660 -3.844 1.00 0.73 14 LYS A CA 7
ATOM 3004 C C . LYS A 1 14 ? 7.254 5.380 -4.953 1.00 0.75 14 LYS A C 7
ATOM 3005 O O . LYS A 1 14 ? 8.164 4.588 -4.789 1.00 0.82 14 LYS A O 7
ATOM 3024 N N . SER A 1 15 ? 7.122 6.038 -6.075 1.00 0.70 15 SER A N 7
ATOM 3025 C CA . SER A 1 15 ? 8.088 5.828 -7.196 1.00 0.73 15 SER A CA 7
ATOM 3026 C C . SER A 1 15 ? 9.315 6.736 -7.021 1.00 0.71 15 SER A C 7
ATOM 3027 O O . SER A 1 15 ? 9.664 7.508 -7.897 1.00 0.69 15 SER A O 7
ATOM 3035 N N . GLY A 1 16 ? 9.978 6.642 -5.893 1.00 0.76 16 GLY A N 7
ATOM 3036 C CA . GLY A 1 16 ? 11.187 7.487 -5.647 1.00 0.78 16 GLY A CA 7
ATOM 3037 C C . GLY A 1 16 ? 12.441 6.731 -6.092 1.00 0.83 16 GLY A C 7
ATOM 3038 O O . GLY A 1 16 ? 13.366 6.541 -5.326 1.00 0.92 16 GLY A O 7
ATOM 3042 N N . ASN A 1 17 ? 12.475 6.298 -7.326 1.00 0.82 17 ASN A N 7
ATOM 3043 C CA . ASN A 1 17 ? 13.664 5.551 -7.839 1.00 0.89 17 ASN A CA 7
ATOM 3044 C C . ASN A 1 17 ? 14.028 6.054 -9.246 1.00 0.74 17 ASN A C 7
ATOM 3045 O O . ASN A 1 17 ? 13.673 7.154 -9.624 1.00 0.68 17 ASN A O 7
ATOM 3056 N N . LYS A 1 18 ? 14.732 5.264 -10.024 1.00 0.75 18 LYS A N 7
ATOM 3057 C CA . LYS A 1 18 ? 15.111 5.709 -11.404 1.00 0.66 18 LYS A CA 7
ATOM 3058 C C . LYS A 1 18 ? 13.852 5.917 -12.263 1.00 0.56 18 LYS A C 7
ATOM 3059 O O . LYS A 1 18 ? 13.120 4.979 -12.522 1.00 0.71 18 LYS A O 7
ATOM 3078 N N . PRO A 1 19 ? 13.643 7.146 -12.674 1.00 0.50 19 PRO A N 7
ATOM 3079 C CA . PRO A 1 19 ? 12.442 7.428 -13.507 1.00 0.58 19 PRO A CA 7
ATOM 3080 C C . PRO A 1 19 ? 12.731 7.147 -14.990 1.00 0.60 19 PRO A C 7
ATOM 3081 O O . PRO A 1 19 ? 13.873 7.192 -15.418 1.00 0.65 19 PRO A O 7
ATOM 3092 N N . PRO A 1 20 ? 11.682 6.868 -15.727 1.00 0.74 20 PRO A N 7
ATOM 3093 C CA . PRO A 1 20 ? 11.872 6.590 -17.179 1.00 0.87 20 PRO A CA 7
ATOM 3094 C C . PRO A 1 20 ? 12.069 7.905 -17.946 1.00 0.72 20 PRO A C 7
ATOM 3095 O O . PRO A 1 20 ? 11.257 8.808 -17.860 1.00 0.72 20 PRO A O 7
ATOM 3106 N N . SER A 1 21 ? 13.148 8.018 -18.689 1.00 0.77 21 SER A N 7
ATOM 3107 C CA . SER A 1 21 ? 13.420 9.275 -19.464 1.00 0.83 21 SER A CA 7
ATOM 3108 C C . SER A 1 21 ? 13.454 10.494 -18.522 1.00 0.70 21 SER A C 7
ATOM 3109 O O . SER A 1 21 ? 13.778 10.375 -17.354 1.00 0.68 21 SER A O 7
ATOM 3117 N N . LYS A 1 22 ? 13.127 11.662 -19.020 1.00 0.77 22 LYS A N 7
ATOM 3118 C CA . LYS A 1 22 ? 13.142 12.884 -18.156 1.00 0.76 22 LYS A CA 7
ATOM 3119 C C . LYS A 1 22 ? 11.946 13.792 -18.492 1.00 0.79 22 LYS A C 7
ATOM 3120 O O . LYS A 1 22 ? 12.092 14.832 -19.112 1.00 0.95 22 LYS A O 7
ATOM 3139 N N . THR A 1 23 ? 10.764 13.402 -18.084 1.00 0.73 23 THR A N 7
ATOM 3140 C CA . THR A 1 23 ? 9.550 14.233 -18.377 1.00 0.86 23 THR A CA 7
ATOM 3141 C C . THR A 1 23 ? 8.596 14.271 -17.168 1.00 0.75 23 THR A C 7
ATOM 3142 O O . THR A 1 23 ? 7.403 14.463 -17.319 1.00 0.86 23 THR A O 7
ATOM 3153 N N . CYS A 1 24 ? 9.109 14.096 -15.972 1.00 0.63 24 CYS A N 7
ATOM 3154 C CA . CYS A 1 24 ? 8.230 14.127 -14.761 1.00 0.57 24 CYS A CA 7
ATOM 3155 C C . CYS A 1 24 ? 8.930 14.855 -13.605 1.00 0.52 24 CYS A C 7
ATOM 3156 O O . CYS A 1 24 ? 10.142 14.984 -13.583 1.00 0.59 24 CYS A O 7
ATOM 3164 N N . LEU A 1 25 ? 8.173 15.321 -12.641 1.00 0.52 25 LEU A N 7
ATOM 3165 C CA . LEU A 1 25 ? 8.785 16.032 -11.474 1.00 0.55 25 LEU A CA 7
ATOM 3166 C C . LEU A 1 25 ? 9.465 15.020 -10.537 1.00 0.52 25 LEU A C 7
ATOM 3167 O O . LEU A 1 25 ? 9.758 13.903 -10.926 1.00 0.55 25 LEU A O 7
ATOM 3183 N N . LYS A 1 26 ? 9.731 15.400 -9.315 1.00 0.56 26 LYS A N 7
ATOM 3184 C CA . LYS A 1 26 ? 10.396 14.456 -8.365 1.00 0.60 26 LYS A CA 7
ATOM 3185 C C . LYS A 1 26 ? 9.362 13.883 -7.389 1.00 0.54 26 LYS A C 7
ATOM 3186 O O . LYS A 1 26 ? 9.009 14.512 -6.408 1.00 0.62 26 LYS A O 7
ATOM 3205 N N . GLU A 1 27 ? 8.875 12.694 -7.663 1.00 0.46 27 GLU A N 7
ATOM 3206 C CA . GLU A 1 27 ? 7.854 12.045 -6.779 1.00 0.47 27 GLU A CA 7
ATOM 3207 C C . GLU A 1 27 ? 6.728 13.029 -6.422 1.00 0.47 27 GLU A C 7
ATOM 3208 O O . GLU A 1 27 ? 6.499 13.340 -5.267 1.00 0.59 27 GLU A O 7
ATOM 3220 N N . GLU A 1 28 ? 6.024 13.514 -7.415 1.00 0.41 28 GLU A N 7
ATOM 3221 C CA . GLU A 1 28 ? 4.904 14.478 -7.165 1.00 0.44 28 GLU A CA 7
ATOM 3222 C C . GLU A 1 28 ? 3.917 13.895 -6.144 1.00 0.45 28 GLU A C 7
ATOM 3223 O O . GLU A 1 28 ? 3.212 12.941 -6.419 1.00 0.54 28 GLU A O 7
ATOM 3235 N N . MET A 1 29 ? 3.875 14.464 -4.965 1.00 0.50 29 MET A N 7
ATOM 3236 C CA . MET A 1 29 ? 2.950 13.958 -3.906 1.00 0.54 29 MET A CA 7
ATOM 3237 C C . MET A 1 29 ? 1.730 14.885 -3.776 1.00 0.65 29 MET A C 7
ATOM 3238 O O . MET A 1 29 ? 1.389 15.597 -4.702 1.00 0.73 29 MET A O 7
ATOM 3252 N N . ALA A 1 30 ? 1.071 14.873 -2.634 1.00 0.79 30 ALA A N 7
ATOM 3253 C CA . ALA A 1 30 ? -0.133 15.744 -2.424 1.00 0.97 30 ALA A CA 7
ATOM 3254 C C . ALA A 1 30 ? -1.212 15.444 -3.483 1.00 0.95 30 ALA A C 7
ATOM 3255 O O . ALA A 1 30 ? -1.420 16.267 -4.364 1.00 1.12 30 ALA A O 7
ATOM 3263 N N . MET A 1 1 ? -9.894 4.240 4.962 1.00 3.65 1 MET A N 8
ATOM 3264 C CA . MET A 1 1 ? -9.771 5.034 6.225 1.00 3.07 1 MET A CA 8
ATOM 3265 C C . MET A 1 1 ? -8.319 5.017 6.727 1.00 2.58 1 MET A C 8
ATOM 3266 O O . MET A 1 1 ? -7.484 4.302 6.206 1.00 2.74 1 MET A O 8
ATOM 3282 N N . ILE A 1 2 ? -8.016 5.794 7.737 1.00 2.19 2 ILE A N 8
ATOM 3283 C CA . ILE A 1 2 ? -6.618 5.819 8.280 1.00 1.75 2 ILE A CA 8
ATOM 3284 C C . ILE A 1 2 ? -6.442 4.703 9.323 1.00 1.26 2 ILE A C 8
ATOM 3285 O O . ILE A 1 2 ? -7.405 4.187 9.858 1.00 1.22 2 ILE A O 8
ATOM 3301 N N . SER A 1 3 ? -5.221 4.325 9.612 1.00 1.28 3 SER A N 8
ATOM 3302 C CA . SER A 1 3 ? -4.987 3.235 10.617 1.00 1.39 3 SER A CA 8
ATOM 3303 C C . SER A 1 3 ? -4.862 3.798 12.046 1.00 1.19 3 SER A C 8
ATOM 3304 O O . SER A 1 3 ? -4.454 3.091 12.950 1.00 1.52 3 SER A O 8
ATOM 3312 N N . SER A 1 4 ? -5.208 5.054 12.257 1.00 0.96 4 SER A N 8
ATOM 3313 C CA . SER A 1 4 ? -5.121 5.679 13.626 1.00 1.19 4 SER A CA 8
ATOM 3314 C C . SER A 1 4 ? -3.663 5.866 14.073 1.00 1.34 4 SER A C 8
ATOM 3315 O O . SER A 1 4 ? -3.260 6.948 14.455 1.00 1.60 4 SER A O 8
ATOM 3323 N N . VAL A 1 5 ? -2.872 4.825 14.032 1.00 1.31 5 VAL A N 8
ATOM 3324 C CA . VAL A 1 5 ? -1.441 4.940 14.458 1.00 1.56 5 VAL A CA 8
ATOM 3325 C C . VAL A 1 5 ? -0.567 5.485 13.317 1.00 1.47 5 VAL A C 8
ATOM 3326 O O . VAL A 1 5 ? 0.501 6.020 13.548 1.00 1.67 5 VAL A O 8
ATOM 3339 N N . CYS A 1 6 ? -1.016 5.359 12.095 1.00 1.22 6 CYS A N 8
ATOM 3340 C CA . CYS A 1 6 ? -0.221 5.876 10.942 1.00 1.16 6 CYS A CA 8
ATOM 3341 C C . CYS A 1 6 ? -0.867 7.154 10.390 1.00 1.07 6 CYS A C 8
ATOM 3342 O O . CYS A 1 6 ? -2.047 7.394 10.571 1.00 1.11 6 CYS A O 8
ATOM 3350 N N . VAL A 1 7 ? -0.101 7.969 9.719 1.00 1.01 7 VAL A N 8
ATOM 3351 C CA . VAL A 1 7 ? -0.657 9.233 9.149 1.00 1.01 7 VAL A CA 8
ATOM 3352 C C . VAL A 1 7 ? -1.104 9.004 7.701 1.00 0.82 7 VAL A C 8
ATOM 3353 O O . VAL A 1 7 ? -0.788 8.000 7.089 1.00 0.73 7 VAL A O 8
ATOM 3381 N N . SER A 1 9 ? -0.078 10.419 5.024 1.00 0.85 9 SER A N 8
ATOM 3382 C CA . SER A 1 9 ? 1.131 10.372 4.142 1.00 0.94 9 SER A CA 8
ATOM 3383 C C . SER A 1 9 ? 0.769 10.741 2.697 1.00 0.90 9 SER A C 8
ATOM 3384 O O . SER A 1 9 ? -0.299 11.255 2.420 1.00 0.92 9 SER A O 8
ATOM 3392 N N . TYR A 1 10 ? 1.664 10.486 1.782 1.00 0.90 10 TYR A N 8
ATOM 3393 C CA . TYR A 1 10 ? 1.403 10.816 0.343 1.00 0.91 10 TYR A CA 8
ATOM 3394 C C . TYR A 1 10 ? 0.323 9.890 -0.254 1.00 0.85 10 TYR A C 8
ATOM 3395 O O . TYR A 1 10 ? -0.274 9.087 0.437 1.00 0.87 10 TYR A O 8
ATOM 3413 N N . ARG A 1 11 ? 0.060 10.016 -1.533 1.00 0.85 11 ARG A N 8
ATOM 3414 C CA . ARG A 1 11 ? -0.993 9.172 -2.189 1.00 0.83 11 ARG A CA 8
ATOM 3415 C C . ARG A 1 11 ? -0.713 7.672 -2.027 1.00 0.89 11 ARG A C 8
ATOM 3416 O O . ARG A 1 11 ? -1.620 6.881 -1.849 1.00 1.01 11 ARG A O 8
ATOM 3437 N N . GLY A 1 12 ? 0.527 7.279 -2.104 1.00 0.86 12 GLY A N 8
ATOM 3438 C CA . GLY A 1 12 ? 0.877 5.829 -1.977 1.00 0.92 12 GLY A CA 8
ATOM 3439 C C . GLY A 1 12 ? 1.855 5.442 -3.092 1.00 0.83 12 GLY A C 8
ATOM 3440 O O . GLY A 1 12 ? 2.354 4.335 -3.138 1.00 0.92 12 GLY A O 8
ATOM 3444 N N . ARG A 1 13 ? 2.120 6.354 -3.993 1.00 0.71 13 ARG A N 8
ATOM 3445 C CA . ARG A 1 13 ? 3.052 6.081 -5.118 1.00 0.64 13 ARG A CA 8
ATOM 3446 C C . ARG A 1 13 ? 4.505 5.983 -4.617 1.00 0.64 13 ARG A C 8
ATOM 3447 O O . ARG A 1 13 ? 5.278 6.919 -4.703 1.00 0.60 13 ARG A O 8
ATOM 3468 N N . LYS A 1 14 ? 4.871 4.848 -4.083 1.00 0.73 14 LYS A N 8
ATOM 3469 C CA . LYS A 1 14 ? 6.264 4.657 -3.556 1.00 0.77 14 LYS A CA 8
ATOM 3470 C C . LYS A 1 14 ? 7.298 4.585 -4.698 1.00 0.72 14 LYS A C 8
ATOM 3471 O O . LYS A 1 14 ? 8.044 3.627 -4.815 1.00 0.78 14 LYS A O 8
ATOM 3490 N N . SER A 1 15 ? 7.366 5.599 -5.526 1.00 0.64 15 SER A N 8
ATOM 3491 C CA . SER A 1 15 ? 8.358 5.601 -6.647 1.00 0.63 15 SER A CA 8
ATOM 3492 C C . SER A 1 15 ? 9.756 5.967 -6.122 1.00 0.64 15 SER A C 8
ATOM 3493 O O . SER A 1 15 ? 10.308 7.001 -6.451 1.00 0.71 15 SER A O 8
ATOM 3501 N N . GLY A 1 16 ? 10.333 5.116 -5.309 1.00 0.71 16 GLY A N 8
ATOM 3502 C CA . GLY A 1 16 ? 11.694 5.394 -4.757 1.00 0.80 16 GLY A CA 8
ATOM 3503 C C . GLY A 1 16 ? 12.725 4.517 -5.469 1.00 0.80 16 GLY A C 8
ATOM 3504 O O . GLY A 1 16 ? 13.394 3.709 -4.856 1.00 0.93 16 GLY A O 8
ATOM 3508 N N . ASN A 1 17 ? 12.856 4.674 -6.762 1.00 0.72 17 ASN A N 8
ATOM 3509 C CA . ASN A 1 17 ? 13.843 3.855 -7.532 1.00 0.78 17 ASN A CA 8
ATOM 3510 C C . ASN A 1 17 ? 15.104 4.679 -7.835 1.00 0.75 17 ASN A C 8
ATOM 3511 O O . ASN A 1 17 ? 15.277 5.773 -7.329 1.00 0.81 17 ASN A O 8
ATOM 3522 N N . LYS A 1 18 ? 15.987 4.164 -8.656 1.00 0.78 18 LYS A N 8
ATOM 3523 C CA . LYS A 1 18 ? 17.236 4.922 -8.987 1.00 0.80 18 LYS A CA 8
ATOM 3524 C C . LYS A 1 18 ? 16.923 6.136 -9.885 1.00 0.75 18 LYS A C 8
ATOM 3525 O O . LYS A 1 18 ? 17.574 7.159 -9.765 1.00 0.91 18 LYS A O 8
ATOM 3544 N N . PRO A 1 19 ? 15.926 5.997 -10.743 1.00 0.71 19 PRO A N 8
ATOM 3545 C CA . PRO A 1 19 ? 15.571 7.157 -11.614 1.00 0.86 19 PRO A CA 8
ATOM 3546 C C . PRO A 1 19 ? 14.144 7.649 -11.299 1.00 0.86 19 PRO A C 8
ATOM 3547 O O . PRO A 1 19 ? 13.214 7.368 -12.036 1.00 0.98 19 PRO A O 8
ATOM 3558 N N . PRO A 1 20 ? 14.017 8.379 -10.214 1.00 0.87 20 PRO A N 8
ATOM 3559 C CA . PRO A 1 20 ? 12.665 8.896 -9.850 1.00 0.91 20 PRO A CA 8
ATOM 3560 C C . PRO A 1 20 ? 12.414 10.251 -10.533 1.00 1.16 20 PRO A C 8
ATOM 3561 O O . PRO A 1 20 ? 12.236 11.264 -9.881 1.00 1.43 20 PRO A O 8
ATOM 3572 N N . SER A 1 21 ? 12.402 10.273 -11.845 1.00 1.22 21 SER A N 8
ATOM 3573 C CA . SER A 1 21 ? 12.169 11.558 -12.583 1.00 1.52 21 SER A CA 8
ATOM 3574 C C . SER A 1 21 ? 10.795 12.144 -12.236 1.00 1.27 21 SER A C 8
ATOM 3575 O O . SER A 1 21 ? 10.670 13.322 -11.957 1.00 1.35 21 SER A O 8
ATOM 3583 N N . LYS A 1 22 ? 9.761 11.340 -12.260 1.00 1.07 22 LYS A N 8
ATOM 3584 C CA . LYS A 1 22 ? 8.399 11.863 -11.935 1.00 0.93 22 LYS A CA 8
ATOM 3585 C C . LYS A 1 22 ? 7.866 11.198 -10.659 1.00 0.73 22 LYS A C 8
ATOM 3586 O O . LYS A 1 22 ? 6.787 10.633 -10.638 1.00 0.71 22 LYS A O 8
ATOM 3605 N N . THR A 1 23 ? 8.618 11.272 -9.589 1.00 0.69 23 THR A N 8
ATOM 3606 C CA . THR A 1 23 ? 8.167 10.654 -8.301 1.00 0.59 23 THR A CA 8
ATOM 3607 C C . THR A 1 23 ? 7.226 11.602 -7.533 1.00 0.60 23 THR A C 8
ATOM 3608 O O . THR A 1 23 ? 6.588 11.208 -6.576 1.00 0.80 23 THR A O 8
ATOM 3619 N N . CYS A 1 24 ? 7.128 12.844 -7.949 1.00 0.68 24 CYS A N 8
ATOM 3620 C CA . CYS A 1 24 ? 6.223 13.809 -7.254 1.00 0.85 24 CYS A CA 8
ATOM 3621 C C . CYS A 1 24 ? 5.452 14.638 -8.291 1.00 0.80 24 CYS A C 8
ATOM 3622 O O . CYS A 1 24 ? 6.039 15.337 -9.096 1.00 0.95 24 CYS A O 8
ATOM 3630 N N . LEU A 1 25 ? 4.145 14.557 -8.284 1.00 0.77 25 LEU A N 8
ATOM 3631 C CA . LEU A 1 25 ? 3.334 15.332 -9.276 1.00 0.80 25 LEU A CA 8
ATOM 3632 C C . LEU A 1 25 ? 2.089 15.929 -8.605 1.00 0.92 25 LEU A C 8
ATOM 3633 O O . LEU A 1 25 ? 1.943 15.891 -7.396 1.00 0.95 25 LEU A O 8
ATOM 3649 N N . LYS A 1 26 ? 1.191 16.485 -9.378 1.00 1.08 26 LYS A N 8
ATOM 3650 C CA . LYS A 1 26 ? -0.042 17.083 -8.785 1.00 1.24 26 LYS A CA 8
ATOM 3651 C C . LYS A 1 26 ? -1.164 16.036 -8.717 1.00 1.25 26 LYS A C 8
ATOM 3652 O O . LYS A 1 26 ? -2.165 16.130 -9.404 1.00 1.43 26 LYS A O 8
ATOM 3671 N N . GLU A 1 27 ? -0.997 15.040 -7.883 1.00 1.14 27 GLU A N 8
ATOM 3672 C CA . GLU A 1 27 ? -2.043 13.977 -7.749 1.00 1.21 27 GLU A CA 8
ATOM 3673 C C . GLU A 1 27 ? -2.686 14.016 -6.349 1.00 1.36 27 GLU A C 8
ATOM 3674 O O . GLU A 1 27 ? -3.101 13.002 -5.816 1.00 1.41 27 GLU A O 8
ATOM 3686 N N . GLU A 1 28 ? -2.778 15.184 -5.755 1.00 1.52 28 GLU A N 8
ATOM 3687 C CA . GLU A 1 28 ? -3.396 15.297 -4.393 1.00 1.79 28 GLU A CA 8
ATOM 3688 C C . GLU A 1 28 ? -4.925 15.156 -4.483 1.00 1.96 28 GLU A C 8
ATOM 3689 O O . GLU A 1 28 ? -5.661 16.124 -4.409 1.00 2.70 28 GLU A O 8
ATOM 3701 N N . MET A 1 29 ? -5.404 13.948 -4.644 1.00 1.73 29 MET A N 8
ATOM 3702 C CA . MET A 1 29 ? -6.880 13.721 -4.742 1.00 1.92 29 MET A CA 8
ATOM 3703 C C . MET A 1 29 ? -7.307 12.559 -3.828 1.00 2.63 29 MET A C 8
ATOM 3704 O O . MET A 1 29 ? -6.538 12.087 -3.011 1.00 3.35 29 MET A O 8
ATOM 3718 N N . ALA A 1 30 ? -8.527 12.099 -3.966 1.00 2.97 30 ALA A N 8
ATOM 3719 C CA . ALA A 1 30 ? -9.013 10.968 -3.112 1.00 4.14 30 ALA A CA 8
ATOM 3720 C C . ALA A 1 30 ? -8.933 9.639 -3.879 1.00 4.83 30 ALA A C 8
ATOM 3721 O O . ALA A 1 30 ? -9.123 9.653 -5.087 1.00 5.68 30 ALA A O 8
ATOM 3729 N N . MET A 1 1 ? -13.577 13.302 12.232 1.00 3.37 1 MET A N 9
ATOM 3730 C CA . MET A 1 1 ? -12.458 13.310 13.224 1.00 2.66 1 MET A CA 9
ATOM 3731 C C . MET A 1 1 ? -11.153 12.853 12.560 1.00 2.04 1 MET A C 9
ATOM 3732 O O . MET A 1 1 ? -11.167 12.146 11.571 1.00 2.30 1 MET A O 9
ATOM 3748 N N . ILE A 1 2 ? -10.027 13.252 13.098 1.00 1.49 2 ILE A N 9
ATOM 3749 C CA . ILE A 1 2 ? -8.717 12.839 12.501 1.00 1.05 2 ILE A CA 9
ATOM 3750 C C . ILE A 1 2 ? -8.094 11.696 13.317 1.00 0.78 2 ILE A C 9
ATOM 3751 O O . ILE A 1 2 ? -8.333 11.566 14.504 1.00 0.95 2 ILE A O 9
ATOM 3767 N N . SER A 1 3 ? -7.300 10.865 12.686 1.00 0.83 3 SER A N 9
ATOM 3768 C CA . SER A 1 3 ? -6.660 9.727 13.421 1.00 0.91 3 SER A CA 9
ATOM 3769 C C . SER A 1 3 ? -5.528 10.244 14.321 1.00 0.98 3 SER A C 9
ATOM 3770 O O . SER A 1 3 ? -5.590 10.117 15.529 1.00 1.16 3 SER A O 9
ATOM 3778 N N . SER A 1 4 ? -4.496 10.819 13.736 1.00 1.07 4 SER A N 9
ATOM 3779 C CA . SER A 1 4 ? -3.333 11.361 14.528 1.00 1.40 4 SER A CA 9
ATOM 3780 C C . SER A 1 4 ? -2.439 10.239 15.085 1.00 1.61 4 SER A C 9
ATOM 3781 O O . SER A 1 4 ? -1.231 10.375 15.130 1.00 1.92 4 SER A O 9
ATOM 3789 N N . VAL A 1 5 ? -3.011 9.144 15.516 1.00 1.53 5 VAL A N 9
ATOM 3790 C CA . VAL A 1 5 ? -2.184 8.026 16.077 1.00 1.83 5 VAL A CA 9
ATOM 3791 C C . VAL A 1 5 ? -1.630 7.126 14.961 1.00 1.89 5 VAL A C 9
ATOM 3792 O O . VAL A 1 5 ? -0.569 6.546 15.096 1.00 2.16 5 VAL A O 9
ATOM 3805 N N . CYS A 1 6 ? -2.335 7.005 13.866 1.00 1.71 6 CYS A N 9
ATOM 3806 C CA . CYS A 1 6 ? -1.847 6.143 12.747 1.00 1.82 6 CYS A CA 9
ATOM 3807 C C . CYS A 1 6 ? -2.258 6.729 11.388 1.00 1.64 6 CYS A C 9
ATOM 3808 O O . CYS A 1 6 ? -3.355 7.230 11.218 1.00 1.51 6 CYS A O 9
ATOM 3816 N N . VAL A 1 7 ? -1.375 6.672 10.425 1.00 1.69 7 VAL A N 9
ATOM 3817 C CA . VAL A 1 7 ? -1.683 7.218 9.072 1.00 1.59 7 VAL A CA 9
ATOM 3818 C C . VAL A 1 7 ? -1.009 6.351 7.994 1.00 1.51 7 VAL A C 9
ATOM 3819 O O . VAL A 1 7 ? -0.522 5.269 8.267 1.00 1.56 7 VAL A O 9
ATOM 3847 N N . SER A 1 9 ? 0.948 7.794 4.581 1.00 1.27 9 SER A N 9
ATOM 3848 C CA . SER A 1 9 ? 2.169 8.559 4.102 1.00 1.21 9 SER A CA 9
ATOM 3849 C C . SER A 1 9 ? 1.986 8.955 2.637 1.00 1.16 9 SER A C 9
ATOM 3850 O O . SER A 1 9 ? 1.703 8.119 1.804 1.00 1.12 9 SER A O 9
ATOM 3858 N N . TYR A 1 10 ? 2.174 10.224 2.339 1.00 1.18 10 TYR A N 9
ATOM 3859 C CA . TYR A 1 10 ? 2.052 10.771 0.938 1.00 1.17 10 TYR A CA 9
ATOM 3860 C C . TYR A 1 10 ? 0.962 10.061 0.095 1.00 1.15 10 TYR A C 9
ATOM 3861 O O . TYR A 1 10 ? 0.068 9.419 0.614 1.00 1.19 10 TYR A O 9
ATOM 3879 N N . ARG A 1 11 ? 1.019 10.203 -1.206 1.00 1.12 11 ARG A N 9
ATOM 3880 C CA . ARG A 1 11 ? 0.003 9.552 -2.088 1.00 1.15 11 ARG A CA 9
ATOM 3881 C C . ARG A 1 11 ? 0.308 8.049 -2.212 1.00 1.07 11 ARG A C 9
ATOM 3882 O O . ARG A 1 11 ? 0.961 7.472 -1.364 1.00 1.05 11 ARG A O 9
ATOM 3903 N N . GLY A 1 12 ? -0.136 7.411 -3.264 1.00 1.08 12 GLY A N 9
ATOM 3904 C CA . GLY A 1 12 ? 0.158 5.956 -3.435 1.00 1.08 12 GLY A CA 9
ATOM 3905 C C . GLY A 1 12 ? 1.121 5.794 -4.605 1.00 0.98 12 GLY A C 9
ATOM 3906 O O . GLY A 1 12 ? 1.078 4.824 -5.335 1.00 1.04 12 GLY A O 9
ATOM 3910 N N . ARG A 1 13 ? 1.979 6.761 -4.789 1.00 0.88 13 ARG A N 9
ATOM 3911 C CA . ARG A 1 13 ? 2.949 6.717 -5.913 1.00 0.83 13 ARG A CA 9
ATOM 3912 C C . ARG A 1 13 ? 4.392 6.659 -5.386 1.00 0.70 13 ARG A C 9
ATOM 3913 O O . ARG A 1 13 ? 5.056 7.667 -5.233 1.00 0.63 13 ARG A O 9
ATOM 3934 N N . LYS A 1 14 ? 4.881 5.478 -5.105 1.00 0.75 14 LYS A N 9
ATOM 3935 C CA . LYS A 1 14 ? 6.280 5.342 -4.586 1.00 0.73 14 LYS A CA 9
ATOM 3936 C C . LYS A 1 14 ? 7.307 5.551 -5.715 1.00 0.72 14 LYS A C 9
ATOM 3937 O O . LYS A 1 14 ? 8.151 4.712 -5.972 1.00 0.83 14 LYS A O 9
ATOM 3956 N N . SER A 1 15 ? 7.242 6.676 -6.382 1.00 0.65 15 SER A N 9
ATOM 3957 C CA . SER A 1 15 ? 8.201 6.966 -7.490 1.00 0.71 15 SER A CA 9
ATOM 3958 C C . SER A 1 15 ? 8.316 8.482 -7.697 1.00 0.64 15 SER A C 9
ATOM 3959 O O . SER A 1 15 ? 7.322 9.173 -7.833 1.00 0.85 15 SER A O 9
ATOM 3967 N N . GLY A 1 16 ? 9.518 9.002 -7.712 1.00 0.70 16 GLY A N 9
ATOM 3968 C CA . GLY A 1 16 ? 9.701 10.473 -7.902 1.00 0.77 16 GLY A CA 9
ATOM 3969 C C . GLY A 1 16 ? 9.402 11.201 -6.588 1.00 0.73 16 GLY A C 9
ATOM 3970 O O . GLY A 1 16 ? 8.465 11.970 -6.495 1.00 0.90 16 GLY A O 9
ATOM 3974 N N . ASN A 1 17 ? 10.193 10.961 -5.572 1.00 0.69 17 ASN A N 9
ATOM 3975 C CA . ASN A 1 17 ? 9.960 11.637 -4.259 1.00 0.73 17 ASN A CA 9
ATOM 3976 C C . ASN A 1 17 ? 11.020 12.722 -4.023 1.00 0.76 17 ASN A C 9
ATOM 3977 O O . ASN A 1 17 ? 12.163 12.582 -4.418 1.00 0.83 17 ASN A O 9
ATOM 3988 N N . LYS A 1 18 ? 10.644 13.803 -3.388 1.00 0.81 18 LYS A N 9
ATOM 3989 C CA . LYS A 1 18 ? 11.620 14.908 -3.128 1.00 0.88 18 LYS A CA 9
ATOM 3990 C C . LYS A 1 18 ? 12.642 14.496 -2.055 1.00 1.00 18 LYS A C 9
ATOM 3991 O O . LYS A 1 18 ? 12.295 13.846 -1.085 1.00 1.09 18 LYS A O 9
ATOM 4010 N N . PRO A 1 19 ? 13.876 14.897 -2.268 1.00 1.12 19 PRO A N 9
ATOM 4011 C CA . PRO A 1 19 ? 14.939 14.546 -1.278 1.00 1.29 19 PRO A CA 9
ATOM 4012 C C . PRO A 1 19 ? 14.771 15.289 0.070 1.00 1.24 19 PRO A C 9
ATOM 4013 O O . PRO A 1 19 ? 15.255 14.809 1.078 1.00 1.43 19 PRO A O 9
ATOM 4024 N N . PRO A 1 20 ? 14.081 16.420 0.072 1.00 1.09 20 PRO A N 9
ATOM 4025 C CA . PRO A 1 20 ? 13.905 17.114 1.388 1.00 1.20 20 PRO A CA 9
ATOM 4026 C C . PRO A 1 20 ? 12.671 16.576 2.140 1.00 1.25 20 PRO A C 9
ATOM 4027 O O . PRO A 1 20 ? 12.274 17.127 3.149 1.00 1.42 20 PRO A O 9
ATOM 4038 N N . SER A 1 21 ? 12.065 15.508 1.654 1.00 1.21 21 SER A N 9
ATOM 4039 C CA . SER A 1 21 ? 10.855 14.918 2.322 1.00 1.37 21 SER A CA 9
ATOM 4040 C C . SER A 1 21 ? 9.662 15.889 2.259 1.00 1.34 21 SER A C 9
ATOM 4041 O O . SER A 1 21 ? 8.727 15.673 1.514 1.00 1.35 21 SER A O 9
ATOM 4049 N N . LYS A 1 22 ? 9.687 16.954 3.025 1.00 1.37 22 LYS A N 9
ATOM 4050 C CA . LYS A 1 22 ? 8.552 17.927 2.995 1.00 1.39 22 LYS A CA 9
ATOM 4051 C C . LYS A 1 22 ? 9.010 19.302 3.506 1.00 1.43 22 LYS A C 9
ATOM 4052 O O . LYS A 1 22 ? 8.883 19.618 4.675 1.00 1.71 22 LYS A O 9
ATOM 4071 N N . THR A 1 23 ? 9.537 20.120 2.631 1.00 1.24 23 THR A N 9
ATOM 4072 C CA . THR A 1 23 ? 10.002 21.482 3.049 1.00 1.41 23 THR A CA 9
ATOM 4073 C C . THR A 1 23 ? 9.304 22.574 2.217 1.00 1.36 23 THR A C 9
ATOM 4074 O O . THR A 1 23 ? 9.784 23.688 2.117 1.00 1.53 23 THR A O 9
ATOM 4085 N N . CYS A 1 24 ? 8.179 22.259 1.618 1.00 1.19 24 CYS A N 9
ATOM 4086 C CA . CYS A 1 24 ? 7.446 23.265 0.789 1.00 1.17 24 CYS A CA 9
ATOM 4087 C C . CYS A 1 24 ? 5.971 22.845 0.642 1.00 1.09 24 CYS A C 9
ATOM 4088 O O . CYS A 1 24 ? 5.385 22.300 1.561 1.00 1.15 24 CYS A O 9
ATOM 4096 N N . LEU A 1 25 ? 5.366 23.079 -0.499 1.00 1.04 25 LEU A N 9
ATOM 4097 C CA . LEU A 1 25 ? 3.938 22.674 -0.693 1.00 1.06 25 LEU A CA 9
ATOM 4098 C C . LEU A 1 25 ? 3.782 21.874 -1.996 1.00 0.95 25 LEU A C 9
ATOM 4099 O O . LEU A 1 25 ? 4.653 21.883 -2.847 1.00 0.94 25 LEU A O 9
ATOM 4115 N N . LYS A 1 26 ? 2.681 21.171 -2.148 1.00 1.05 26 LYS A N 9
ATOM 4116 C CA . LYS A 1 26 ? 2.455 20.352 -3.388 1.00 1.12 26 LYS A CA 9
ATOM 4117 C C . LYS A 1 26 ? 3.687 19.483 -3.696 1.00 1.00 26 LYS A C 9
ATOM 4118 O O . LYS A 1 26 ? 4.129 19.388 -4.828 1.00 1.13 26 LYS A O 9
ATOM 4137 N N . GLU A 1 27 ? 4.251 18.857 -2.693 1.00 0.94 27 GLU A N 9
ATOM 4138 C CA . GLU A 1 27 ? 5.460 18.009 -2.920 1.00 0.90 27 GLU A CA 9
ATOM 4139 C C . GLU A 1 27 ? 5.056 16.567 -3.253 1.00 1.00 27 GLU A C 9
ATOM 4140 O O . GLU A 1 27 ? 5.095 16.161 -4.399 1.00 1.01 27 GLU A O 9
ATOM 4152 N N . GLU A 1 28 ? 4.677 15.790 -2.267 1.00 1.18 28 GLU A N 9
ATOM 4153 C CA . GLU A 1 28 ? 4.279 14.371 -2.532 1.00 1.34 28 GLU A CA 9
ATOM 4154 C C . GLU A 1 28 ? 2.755 14.218 -2.433 1.00 1.46 28 GLU A C 9
ATOM 4155 O O . GLU A 1 28 ? 2.133 13.567 -3.253 1.00 1.62 28 GLU A O 9
ATOM 4167 N N . MET A 1 29 ? 2.151 14.820 -1.439 1.00 1.50 29 MET A N 9
ATOM 4168 C CA . MET A 1 29 ? 0.668 14.729 -1.277 1.00 1.70 29 MET A CA 9
ATOM 4169 C C . MET A 1 29 ? 0.095 16.117 -0.964 1.00 1.67 29 MET A C 9
ATOM 4170 O O . MET A 1 29 ? 0.668 16.866 -0.196 1.00 1.71 29 MET A O 9
ATOM 4184 N N . ALA A 1 30 ? -1.026 16.457 -1.563 1.00 1.87 30 ALA A N 9
ATOM 4185 C CA . ALA A 1 30 ? -1.662 17.797 -1.328 1.00 1.98 30 ALA A CA 9
ATOM 4186 C C . ALA A 1 30 ? -0.791 18.919 -1.922 1.00 1.76 30 ALA A C 9
ATOM 4187 O O . ALA A 1 30 ? -1.024 19.268 -3.069 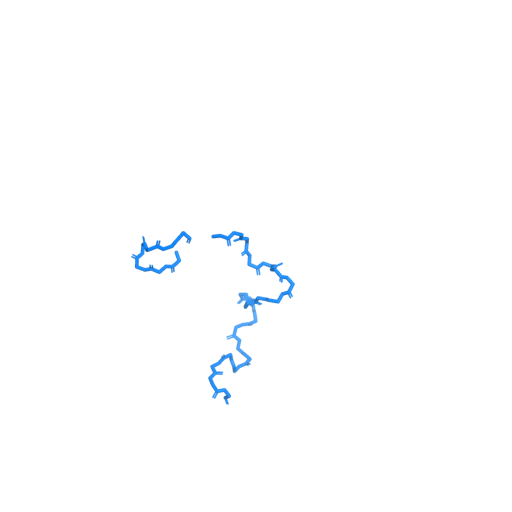1.00 1.96 30 ALA A O 9
ATOM 4195 N N . MET A 1 1 ? 2.067 3.859 21.711 1.00 3.57 1 MET A N 10
ATOM 4196 C CA . MET A 1 1 ? 1.755 5.155 22.392 1.00 3.21 1 MET A CA 10
ATOM 4197 C C . MET A 1 1 ? 0.261 5.483 22.256 1.00 2.84 1 MET A C 10
ATOM 4198 O O . MET A 1 1 ? -0.522 4.661 21.817 1.00 2.82 1 MET A O 10
ATOM 4214 N N . ILE A 1 2 ? -0.140 6.677 22.625 1.00 2.80 2 ILE A N 10
ATOM 4215 C CA . ILE A 1 2 ? -1.589 7.055 22.510 1.00 2.63 2 ILE A CA 10
ATOM 4216 C C . ILE A 1 2 ? -2.044 6.966 21.046 1.00 2.18 2 ILE A C 10
ATOM 4217 O O . ILE A 1 2 ? -1.359 7.428 20.152 1.00 2.04 2 ILE A O 10
ATOM 4233 N N . SER A 1 3 ? -3.189 6.362 20.806 1.00 2.07 3 SER A N 10
ATOM 4234 C CA . SER A 1 3 ? -3.727 6.208 19.407 1.00 1.76 3 SER A CA 10
ATOM 4235 C C . SER A 1 3 ? -2.807 5.317 18.554 1.00 1.52 3 SER A C 10
ATOM 4236 O O . SER A 1 3 ? -3.192 4.236 18.150 1.00 1.60 3 SER A O 10
ATOM 4244 N N . SER A 1 4 ? -1.599 5.762 18.277 1.00 1.40 4 SER A N 10
ATOM 4245 C CA . SER A 1 4 ? -0.639 4.953 17.448 1.00 1.23 4 SER A CA 10
ATOM 4246 C C . SER A 1 4 ? -1.234 4.611 16.072 1.00 0.96 4 SER A C 10
ATOM 4247 O O . SER A 1 4 ? -0.832 3.657 15.433 1.00 1.08 4 SER A O 10
ATOM 4255 N N . VAL A 1 5 ? -2.185 5.382 15.616 1.00 0.88 5 VAL A N 10
ATOM 4256 C CA . VAL A 1 5 ? -2.812 5.109 14.283 1.00 0.90 5 VAL A CA 10
ATOM 4257 C C . VAL A 1 5 ? -2.012 5.772 13.150 1.00 0.81 5 VAL A C 10
ATOM 4258 O O . VAL A 1 5 ? -2.045 5.327 12.019 1.00 1.06 5 VAL A O 10
ATOM 4271 N N . CYS A 1 6 ? -1.298 6.832 13.453 1.00 0.68 6 CYS A N 10
ATOM 4272 C CA . CYS A 1 6 ? -0.489 7.545 12.413 1.00 0.72 6 CYS A CA 10
ATOM 4273 C C . CYS A 1 6 ? -1.393 8.078 11.290 1.00 0.78 6 CYS A C 10
ATOM 4274 O O . CYS A 1 6 ? -2.601 8.137 11.424 1.00 0.97 6 CYS A O 10
ATOM 4282 N N . VAL A 1 7 ? -0.809 8.469 10.189 1.00 0.84 7 VAL A N 10
ATOM 4283 C CA . VAL A 1 7 ? -1.610 9.000 9.049 1.00 1.06 7 VAL A CA 10
ATOM 4284 C C . VAL A 1 7 ? -1.219 8.284 7.750 1.00 1.02 7 VAL A C 10
ATOM 4285 O O . VAL A 1 7 ? -0.221 7.587 7.685 1.00 0.94 7 VAL A O 10
ATOM 4313 N N . SER A 1 9 ? 0.145 9.313 5.028 1.00 1.27 9 SER A N 10
ATOM 4314 C CA . SER A 1 9 ? 1.541 9.703 4.633 1.00 1.36 9 SER A CA 10
ATOM 4315 C C . SER A 1 9 ? 1.782 9.484 3.138 1.00 1.17 9 SER A C 10
ATOM 4316 O O . SER A 1 9 ? 1.826 8.368 2.666 1.00 1.00 9 SER A O 10
ATOM 4324 N N . TYR A 1 10 ? 1.971 10.556 2.406 1.00 1.28 10 TYR A N 10
ATOM 4325 C CA . TYR A 1 10 ? 2.247 10.469 0.936 1.00 1.22 10 TYR A CA 10
ATOM 4326 C C . TYR A 1 10 ? 1.119 9.728 0.181 1.00 0.96 10 TYR A C 10
ATOM 4327 O O . TYR A 1 10 ? 0.251 9.112 0.770 1.00 0.83 10 TYR A O 10
ATOM 4345 N N . ARG A 1 11 ? 1.125 9.814 -1.126 1.00 0.93 11 ARG A N 10
ATOM 4346 C CA . ARG A 1 11 ? 0.064 9.148 -1.950 1.00 0.80 11 ARG A CA 10
ATOM 4347 C C . ARG A 1 11 ? 0.297 7.626 -2.003 1.00 0.66 11 ARG A C 10
ATOM 4348 O O . ARG A 1 11 ? 0.762 7.028 -1.054 1.00 0.69 11 ARG A O 10
ATOM 4369 N N . GLY A 1 12 ? -0.006 7.001 -3.114 1.00 0.67 12 GLY A N 10
ATOM 4370 C CA . GLY A 1 12 ? 0.221 5.530 -3.245 1.00 0.73 12 GLY A CA 10
ATOM 4371 C C . GLY A 1 12 ? 1.193 5.306 -4.402 1.00 0.76 12 GLY A C 10
ATOM 4372 O O . GLY A 1 12 ? 1.197 4.273 -5.043 1.00 0.92 12 GLY A O 10
ATOM 4376 N N . ARG A 1 13 ? 2.004 6.297 -4.674 1.00 0.69 13 ARG A N 10
ATOM 4377 C CA . ARG A 1 13 ? 2.979 6.209 -5.793 1.00 0.75 13 ARG A CA 10
ATOM 4378 C C . ARG A 1 13 ? 4.423 6.305 -5.270 1.00 0.82 13 ARG A C 10
ATOM 4379 O O . ARG A 1 13 ? 5.076 7.327 -5.391 1.00 0.87 13 ARG A O 10
ATOM 4400 N N . LYS A 1 14 ? 4.923 5.247 -4.686 1.00 0.92 14 LYS A N 10
ATOM 4401 C CA . LYS A 1 14 ? 6.324 5.259 -4.146 1.00 1.09 14 LYS A CA 10
ATOM 4402 C C . LYS A 1 14 ? 7.360 5.219 -5.288 1.00 1.12 14 LYS A C 10
ATOM 4403 O O . LYS A 1 14 ? 8.226 4.363 -5.329 1.00 1.28 14 LYS A O 10
ATOM 4422 N N . SER A 1 15 ? 7.285 6.154 -6.204 1.00 1.00 15 SER A N 10
ATOM 4423 C CA . SER A 1 15 ? 8.260 6.185 -7.340 1.00 1.05 15 SER A CA 10
ATOM 4424 C C . SER A 1 15 ? 9.105 7.466 -7.295 1.00 0.92 15 SER A C 10
ATOM 4425 O O . SER A 1 15 ? 8.662 8.500 -6.829 1.00 1.23 15 SER A O 10
ATOM 4433 N N . GLY A 1 16 ? 10.320 7.400 -7.783 1.00 1.03 16 GLY A N 10
ATOM 4434 C CA . GLY A 1 16 ? 11.207 8.604 -7.781 1.00 1.17 16 GLY A CA 10
ATOM 4435 C C . GLY A 1 16 ? 12.430 8.340 -8.666 1.00 1.39 16 GLY A C 10
ATOM 4436 O O . GLY A 1 16 ? 13.483 7.969 -8.184 1.00 1.80 16 GLY A O 10
ATOM 4440 N N . ASN A 1 17 ? 12.295 8.522 -9.956 1.00 1.34 17 ASN A N 10
ATOM 4441 C CA . ASN A 1 17 ? 13.449 8.275 -10.880 1.00 1.79 17 ASN A CA 10
ATOM 4442 C C . ASN A 1 17 ? 14.091 9.598 -11.334 1.00 1.72 17 ASN A C 10
ATOM 4443 O O . ASN A 1 17 ? 14.717 9.666 -12.376 1.00 2.06 17 ASN A O 10
ATOM 4454 N N . LYS A 1 18 ? 13.947 10.643 -10.561 1.00 1.36 18 LYS A N 10
ATOM 4455 C CA . LYS A 1 18 ? 14.553 11.955 -10.946 1.00 1.38 18 LYS A CA 10
ATOM 4456 C C . LYS A 1 18 ? 15.890 12.157 -10.211 1.00 1.45 18 LYS A C 10
ATOM 4457 O O . LYS A 1 18 ? 16.163 11.483 -9.233 1.00 1.48 18 LYS A O 10
ATOM 4476 N N . PRO A 1 19 ? 16.682 13.081 -10.714 1.00 1.60 19 PRO A N 10
ATOM 4477 C CA . PRO A 1 19 ? 18.008 13.341 -10.069 1.00 1.78 19 PRO A CA 10
ATOM 4478 C C . PRO A 1 19 ? 17.842 13.689 -8.580 1.00 1.66 19 PRO A C 10
ATOM 4479 O O . PRO A 1 19 ? 16.833 14.239 -8.185 1.00 1.45 19 PRO A O 10
ATOM 4490 N N . PRO A 1 20 ? 18.848 13.348 -7.805 1.00 1.92 20 PRO A N 10
ATOM 4491 C CA . PRO A 1 20 ? 18.782 13.635 -6.336 1.00 2.00 20 PRO A CA 10
ATOM 4492 C C . PRO A 1 20 ? 18.437 15.108 -6.058 1.00 1.93 20 PRO A C 10
ATOM 4493 O O . PRO A 1 20 ? 17.681 15.408 -5.154 1.00 1.92 20 PRO A O 10
ATOM 4504 N N . SER A 1 21 ? 18.979 16.026 -6.827 1.00 1.99 21 SER A N 10
ATOM 4505 C CA . SER A 1 21 ? 18.673 17.479 -6.601 1.00 2.01 21 SER A CA 10
ATOM 4506 C C . SER A 1 21 ? 17.156 17.716 -6.635 1.00 1.73 21 SER A C 10
ATOM 4507 O O . SER A 1 21 ? 16.603 18.367 -5.768 1.00 1.80 21 SER A O 10
ATOM 4515 N N . LYS A 1 22 ? 16.485 17.189 -7.628 1.00 1.47 22 LYS A N 10
ATOM 4516 C CA . LYS A 1 22 ? 15.003 17.370 -7.726 1.00 1.23 22 LYS A CA 10
ATOM 4517 C C . LYS A 1 22 ? 14.338 16.010 -7.980 1.00 0.97 22 LYS A C 10
ATOM 4518 O O . LYS A 1 22 ? 13.689 15.800 -8.989 1.00 0.92 22 LYS A O 10
ATOM 4537 N N . THR A 1 23 ? 14.510 15.079 -7.075 1.00 0.99 23 THR A N 10
ATOM 4538 C CA . THR A 1 23 ? 13.907 13.718 -7.266 1.00 0.87 23 THR A CA 10
ATOM 4539 C C . THR A 1 23 ? 12.439 13.678 -6.802 1.00 0.71 23 THR A C 10
ATOM 4540 O O . THR A 1 23 ? 11.718 12.748 -7.111 1.00 0.77 23 THR A O 10
ATOM 4551 N N . CYS A 1 24 ? 11.989 14.672 -6.075 1.00 0.71 24 CYS A N 10
ATOM 4552 C CA . CYS A 1 24 ? 10.567 14.673 -5.603 1.00 0.77 24 CYS A CA 10
ATOM 4553 C C . CYS A 1 24 ? 9.633 15.218 -6.695 1.00 0.71 24 CYS A C 10
ATOM 4554 O O . CYS A 1 24 ? 10.016 16.054 -7.497 1.00 0.73 24 CYS A O 10
ATOM 4562 N N . LEU A 1 25 ? 8.414 14.744 -6.730 1.00 0.84 25 LEU A N 10
ATOM 4563 C CA . LEU A 1 25 ? 7.438 15.219 -7.762 1.00 1.04 25 LEU A CA 10
ATOM 4564 C C . LEU A 1 25 ? 6.027 15.281 -7.155 1.00 1.16 25 LEU A C 10
ATOM 4565 O O . LEU A 1 25 ? 5.331 14.287 -7.071 1.00 1.12 25 LEU A O 10
ATOM 4581 N N . LYS A 1 26 ? 5.611 16.448 -6.716 1.00 1.40 26 LYS A N 10
ATOM 4582 C CA . LYS A 1 26 ? 4.257 16.594 -6.090 1.00 1.61 26 LYS A CA 10
ATOM 4583 C C . LYS A 1 26 ? 4.123 15.621 -4.909 1.00 1.48 26 LYS A C 10
ATOM 4584 O O . LYS A 1 26 ? 3.324 14.703 -4.928 1.00 1.43 26 LYS A O 10
ATOM 4603 N N . GLU A 1 27 ? 4.911 15.814 -3.882 1.00 1.50 27 GLU A N 10
ATOM 4604 C CA . GLU A 1 27 ? 4.846 14.902 -2.698 1.00 1.50 27 GLU A CA 10
ATOM 4605 C C . GLU A 1 27 ? 3.728 15.353 -1.750 1.00 1.79 27 GLU A C 10
ATOM 4606 O O . GLU A 1 27 ? 3.973 15.817 -0.650 1.00 2.04 27 GLU A O 10
ATOM 4618 N N . GLU A 1 28 ? 2.497 15.225 -2.178 1.00 1.80 28 GLU A N 10
ATOM 4619 C CA . GLU A 1 28 ? 1.347 15.646 -1.322 1.00 2.10 28 GLU A CA 10
ATOM 4620 C C . GLU A 1 28 ? 1.117 14.617 -0.205 1.00 2.04 28 GLU A C 10
ATOM 4621 O O . GLU A 1 28 ? 1.030 13.427 -0.453 1.00 1.75 28 GLU A O 10
ATOM 4633 N N . MET A 1 29 ? 1.016 15.069 1.019 1.00 2.39 29 MET A N 10
ATOM 4634 C CA . MET A 1 29 ? 0.793 14.123 2.160 1.00 2.47 29 MET A CA 10
ATOM 4635 C C . MET A 1 29 ? -0.691 13.734 2.262 1.00 2.41 29 MET A C 10
ATOM 4636 O O . MET A 1 29 ? -1.532 14.295 1.585 1.00 2.45 29 MET A O 10
ATOM 4650 N N . ALA A 1 30 ? -1.003 12.775 3.109 1.00 2.41 30 ALA A N 10
ATOM 4651 C CA . ALA A 1 30 ? -2.422 12.312 3.292 1.00 2.38 30 ALA A CA 10
ATOM 4652 C C . ALA A 1 30 ? -2.931 11.591 2.031 1.00 2.13 30 ALA A C 10
ATOM 4653 O O . ALA A 1 30 ? -2.927 10.372 2.037 1.00 2.12 30 ALA A O 10
ATOM 4661 N N . MET A 1 1 ? 0.241 3.745 24.451 1.00 4.79 1 MET A N 11
ATOM 4662 C CA . MET A 1 1 ? -0.321 3.620 23.068 1.00 4.27 1 MET A CA 11
ATOM 4663 C C . MET A 1 1 ? 0.528 4.418 22.067 1.00 3.49 1 MET A C 11
ATOM 4664 O O . MET A 1 1 ? 1.372 5.205 22.451 1.00 3.60 1 MET A O 11
ATOM 4680 N N . ILE A 1 2 ? 0.306 4.222 20.792 1.00 3.05 2 ILE A N 11
ATOM 4681 C CA . ILE A 1 2 ? 1.099 4.972 19.762 1.00 2.54 2 ILE A CA 11
ATOM 4682 C C . ILE A 1 2 ? 0.314 6.196 19.270 1.00 2.03 2 ILE A C 11
ATOM 4683 O O . ILE A 1 2 ? -0.902 6.231 19.322 1.00 1.91 2 ILE A O 11
ATOM 4699 N N . SER A 1 3 ? 1.003 7.201 18.788 1.00 2.23 3 SER A N 11
ATOM 4700 C CA . SER A 1 3 ? 0.302 8.427 18.290 1.00 2.25 3 SER A CA 11
ATOM 4701 C C . SER A 1 3 ? -0.007 8.296 16.788 1.00 1.87 3 SER A C 11
ATOM 4702 O O . SER A 1 3 ? 0.406 9.115 15.991 1.00 2.33 3 SER A O 11
ATOM 4710 N N . SER A 1 4 ? -0.736 7.264 16.409 1.00 1.19 4 SER A N 11
ATOM 4711 C CA . SER A 1 4 ? -1.096 7.041 14.966 1.00 0.91 4 SER A CA 11
ATOM 4712 C C . SER A 1 4 ? 0.150 6.713 14.137 1.00 1.48 4 SER A C 11
ATOM 4713 O O . SER A 1 4 ? 0.973 7.564 13.856 1.00 2.06 4 SER A O 11
ATOM 4721 N N . VAL A 1 5 ? 0.282 5.479 13.740 1.00 1.67 5 VAL A N 11
ATOM 4722 C CA . VAL A 1 5 ? 1.466 5.063 12.918 1.00 2.41 5 VAL A CA 11
ATOM 4723 C C . VAL A 1 5 ? 1.151 5.162 11.416 1.00 2.38 5 VAL A C 11
ATOM 4724 O O . VAL A 1 5 ? 2.033 5.351 10.601 1.00 2.90 5 VAL A O 11
ATOM 4737 N N . CYS A 1 6 ? -0.099 5.036 11.052 1.00 1.90 6 CYS A N 11
ATOM 4738 C CA . CYS A 1 6 ? -0.482 5.125 9.612 1.00 1.99 6 CYS A CA 11
ATOM 4739 C C . CYS A 1 6 ? -1.564 6.193 9.422 1.00 1.69 6 CYS A C 11
ATOM 4740 O O . CYS A 1 6 ? -2.599 6.165 10.061 1.00 1.82 6 CYS A O 11
ATOM 4748 N N . VAL A 1 7 ? -1.323 7.133 8.549 1.00 1.63 7 VAL A N 11
ATOM 4749 C CA . VAL A 1 7 ? -2.315 8.216 8.299 1.00 1.89 7 VAL A CA 11
ATOM 4750 C C . VAL A 1 7 ? -2.393 8.506 6.791 1.00 2.07 7 VAL A C 11
ATOM 4751 O O . VAL A 1 7 ? -1.916 7.737 5.978 1.00 2.12 7 VAL A O 11
ATOM 4779 N N . SER A 1 9 ? -0.758 10.575 4.874 1.00 2.37 9 SER A N 11
ATOM 4780 C CA . SER A 1 9 ? 0.617 10.602 4.282 1.00 2.19 9 SER A CA 11
ATOM 4781 C C . SER A 1 9 ? 0.581 11.140 2.847 1.00 2.29 9 SER A C 11
ATOM 4782 O O . SER A 1 9 ? -0.279 11.920 2.480 1.00 2.58 9 SER A O 11
ATOM 4790 N N . TYR A 1 10 ? 1.518 10.722 2.045 1.00 2.08 10 TYR A N 11
ATOM 4791 C CA . TYR A 1 10 ? 1.579 11.177 0.619 1.00 2.13 10 TYR A CA 11
ATOM 4792 C C . TYR A 1 10 ? 0.371 10.651 -0.187 1.00 2.19 10 TYR A C 11
ATOM 4793 O O . TYR A 1 10 ? -0.574 10.120 0.368 1.00 2.30 10 TYR A O 11
ATOM 4811 N N . ARG A 1 11 ? 0.391 10.799 -1.491 1.00 2.20 11 ARG A N 11
ATOM 4812 C CA . ARG A 1 11 ? -0.760 10.313 -2.319 1.00 2.36 11 ARG A CA 11
ATOM 4813 C C . ARG A 1 11 ? -0.776 8.778 -2.428 1.00 2.17 11 ARG A C 11
ATOM 4814 O O . ARG A 1 11 ? -1.769 8.189 -2.808 1.00 2.35 11 ARG A O 11
ATOM 4835 N N . GLY A 1 12 ? 0.312 8.133 -2.103 1.00 1.89 12 GLY A N 11
ATOM 4836 C CA . GLY A 1 12 ? 0.371 6.640 -2.187 1.00 1.78 12 GLY A CA 11
ATOM 4837 C C . GLY A 1 12 ? 1.492 6.227 -3.142 1.00 1.47 12 GLY A C 11
ATOM 4838 O O . GLY A 1 12 ? 1.456 5.166 -3.738 1.00 1.45 12 GLY A O 11
ATOM 4842 N N . ARG A 1 13 ? 2.482 7.068 -3.297 1.00 1.34 13 ARG A N 11
ATOM 4843 C CA . ARG A 1 13 ? 3.608 6.759 -4.219 1.00 1.09 13 ARG A CA 11
ATOM 4844 C C . ARG A 1 13 ? 4.745 6.022 -3.488 1.00 0.80 13 ARG A C 11
ATOM 4845 O O . ARG A 1 13 ? 5.879 6.469 -3.459 1.00 0.79 13 ARG A O 11
ATOM 4866 N N . LYS A 1 14 ? 4.448 4.884 -2.910 1.00 0.80 14 LYS A N 11
ATOM 4867 C CA . LYS A 1 14 ? 5.502 4.093 -2.187 1.00 0.77 14 LYS A CA 11
ATOM 4868 C C . LYS A 1 14 ? 6.500 3.476 -3.185 1.00 0.78 14 LYS A C 11
ATOM 4869 O O . LYS A 1 14 ? 6.625 2.269 -3.296 1.00 0.99 14 LYS A O 11
ATOM 4888 N N . SER A 1 15 ? 7.214 4.303 -3.907 1.00 0.68 15 SER A N 11
ATOM 4889 C CA . SER A 1 15 ? 8.209 3.785 -4.898 1.00 0.78 15 SER A CA 11
ATOM 4890 C C . SER A 1 15 ? 9.503 3.366 -4.183 1.00 0.78 15 SER A C 11
ATOM 4891 O O . SER A 1 15 ? 10.527 4.013 -4.295 1.00 0.92 15 SER A O 11
ATOM 4899 N N . GLY A 1 16 ? 9.454 2.286 -3.447 1.00 0.93 16 GLY A N 11
ATOM 4900 C CA . GLY A 1 16 ? 10.667 1.810 -2.715 1.00 0.96 16 GLY A CA 11
ATOM 4901 C C . GLY A 1 16 ? 10.255 0.773 -1.668 1.00 0.95 16 GLY A C 11
ATOM 4902 O O . GLY A 1 16 ? 10.448 0.963 -0.483 1.00 1.02 16 GLY A O 11
ATOM 4906 N N . ASN A 1 17 ? 9.682 -0.323 -2.101 1.00 0.92 17 ASN A N 11
ATOM 4907 C CA . ASN A 1 17 ? 9.244 -1.382 -1.140 1.00 0.96 17 ASN A CA 11
ATOM 4908 C C . ASN A 1 17 ? 9.346 -2.770 -1.793 1.00 1.00 17 ASN A C 11
ATOM 4909 O O . ASN A 1 17 ? 9.908 -2.921 -2.863 1.00 1.06 17 ASN A O 11
ATOM 4920 N N . LYS A 1 18 ? 8.810 -3.786 -1.159 1.00 1.05 18 LYS A N 11
ATOM 4921 C CA . LYS A 1 18 ? 8.876 -5.162 -1.746 1.00 1.18 18 LYS A CA 11
ATOM 4922 C C . LYS A 1 18 ? 8.027 -5.253 -3.028 1.00 1.24 18 LYS A C 11
ATOM 4923 O O . LYS A 1 18 ? 8.409 -5.942 -3.960 1.00 1.45 18 LYS A O 11
ATOM 4942 N N . PRO A 1 19 ? 6.909 -4.555 -3.045 1.00 1.16 19 PRO A N 11
ATOM 4943 C CA . PRO A 1 19 ? 6.063 -4.601 -4.264 1.00 1.32 19 PRO A CA 11
ATOM 4944 C C . PRO A 1 19 ? 5.976 -3.206 -4.911 1.00 1.25 19 PRO A C 11
ATOM 4945 O O . PRO A 1 19 ? 5.026 -2.477 -4.692 1.00 1.26 19 PRO A O 11
ATOM 4956 N N . PRO A 1 20 ? 6.980 -2.881 -5.694 1.00 1.25 20 PRO A N 11
ATOM 4957 C CA . PRO A 1 20 ? 6.969 -1.546 -6.360 1.00 1.21 20 PRO A CA 11
ATOM 4958 C C . PRO A 1 20 ? 6.245 -1.614 -7.714 1.00 1.35 20 PRO A C 11
ATOM 4959 O O . PRO A 1 20 ? 5.550 -0.691 -8.090 1.00 1.35 20 PRO A O 11
ATOM 4970 N N . SER A 1 21 ? 6.411 -2.700 -8.446 1.00 1.56 21 SER A N 11
ATOM 4971 C CA . SER A 1 21 ? 5.748 -2.858 -9.789 1.00 1.76 21 SER A CA 11
ATOM 4972 C C . SER A 1 21 ? 6.326 -1.867 -10.813 1.00 1.74 21 SER A C 11
ATOM 4973 O O . SER A 1 21 ? 6.861 -2.267 -11.830 1.00 1.99 21 SER A O 11
ATOM 4981 N N . LYS A 1 22 ? 6.217 -0.587 -10.557 1.00 1.54 22 LYS A N 11
ATOM 4982 C CA . LYS A 1 22 ? 6.755 0.432 -11.510 1.00 1.62 22 LYS A CA 11
ATOM 4983 C C . LYS A 1 22 ? 7.406 1.582 -10.728 1.00 1.33 22 LYS A C 11
ATOM 4984 O O . LYS A 1 22 ? 6.828 2.640 -10.559 1.00 1.34 22 LYS A O 11
ATOM 5003 N N . THR A 1 23 ? 8.607 1.378 -10.245 1.00 1.22 23 THR A N 11
ATOM 5004 C CA . THR A 1 23 ? 9.303 2.454 -9.465 1.00 1.01 23 THR A CA 11
ATOM 5005 C C . THR A 1 23 ? 10.279 3.236 -10.361 1.00 1.31 23 THR A C 11
ATOM 5006 O O . THR A 1 23 ? 11.374 3.579 -9.953 1.00 1.34 23 THR A O 11
ATOM 5017 N N . CYS A 1 24 ? 9.884 3.527 -11.574 1.00 1.66 24 CYS A N 11
ATOM 5018 C CA . CYS A 1 24 ? 10.778 4.294 -12.498 1.00 2.06 24 CYS A CA 11
ATOM 5019 C C . CYS A 1 24 ? 10.650 5.802 -12.237 1.00 2.10 24 CYS A C 11
ATOM 5020 O O . CYS A 1 24 ? 11.606 6.542 -12.376 1.00 2.54 24 CYS A O 11
ATOM 5028 N N . LEU A 1 25 ? 9.481 6.259 -11.856 1.00 1.81 25 LEU A N 11
ATOM 5029 C CA . LEU A 1 25 ? 9.294 7.718 -11.580 1.00 2.05 25 LEU A CA 11
ATOM 5030 C C . LEU A 1 25 ? 9.508 8.016 -10.088 1.00 2.10 25 LEU A C 11
ATOM 5031 O O . LEU A 1 25 ? 9.067 7.277 -9.225 1.00 2.54 25 LEU A O 11
ATOM 5047 N N . LYS A 1 26 ? 10.190 9.090 -9.782 1.00 1.84 26 LYS A N 11
ATOM 5048 C CA . LYS A 1 26 ? 10.448 9.448 -8.353 1.00 2.02 26 LYS A CA 11
ATOM 5049 C C . LYS A 1 26 ? 10.162 10.939 -8.120 1.00 1.75 26 LYS A C 11
ATOM 5050 O O . LYS A 1 26 ? 9.486 11.579 -8.903 1.00 1.75 26 LYS A O 11
ATOM 5069 N N . GLU A 1 27 ? 10.679 11.497 -7.053 1.00 1.70 27 GLU A N 11
ATOM 5070 C CA . GLU A 1 27 ? 10.448 12.952 -6.770 1.00 1.64 27 GLU A CA 11
ATOM 5071 C C . GLU A 1 27 ? 11.613 13.804 -7.311 1.00 1.53 27 GLU A C 11
ATOM 5072 O O . GLU A 1 27 ? 11.929 14.851 -6.775 1.00 1.70 27 GLU A O 11
ATOM 5084 N N . GLU A 1 28 ? 12.241 13.365 -8.376 1.00 1.60 28 GLU A N 11
ATOM 5085 C CA . GLU A 1 28 ? 13.375 14.139 -8.970 1.00 1.80 28 GLU A CA 11
ATOM 5086 C C . GLU A 1 28 ? 13.040 14.515 -10.427 1.00 2.03 28 GLU A C 11
ATOM 5087 O O . GLU A 1 28 ? 11.900 14.790 -10.751 1.00 2.13 28 GLU A O 11
ATOM 5099 N N . MET A 1 29 ? 14.011 14.518 -11.309 1.00 2.38 29 MET A N 11
ATOM 5100 C CA . MET A 1 29 ? 13.730 14.861 -12.739 1.00 2.72 29 MET A CA 11
ATOM 5101 C C . MET A 1 29 ? 13.478 13.579 -13.557 1.00 3.03 29 MET A C 11
ATOM 5102 O O . MET A 1 29 ? 13.794 13.505 -14.730 1.00 3.52 29 MET A O 11
ATOM 5116 N N . ALA A 1 30 ? 12.904 12.569 -12.940 1.00 2.87 30 ALA A N 11
ATOM 5117 C CA . ALA A 1 30 ? 12.622 11.291 -13.663 1.00 3.31 30 ALA A CA 11
ATOM 5118 C C . ALA A 1 30 ? 11.661 10.419 -12.840 1.00 3.19 30 ALA A C 11
ATOM 5119 O O . ALA A 1 30 ? 10.603 10.097 -13.353 1.00 3.51 30 ALA A O 11
ATOM 5127 N N . MET A 1 1 ? 4.060 16.653 17.778 1.00 3.07 1 MET A N 12
ATOM 5128 C CA . MET A 1 1 ? 3.959 15.194 18.094 1.00 2.67 1 MET A CA 12
ATOM 5129 C C . MET A 1 1 ? 3.962 14.367 16.801 1.00 2.47 1 MET A C 12
ATOM 5130 O O . MET A 1 1 ? 3.823 14.899 15.716 1.00 2.69 1 MET A O 12
ATOM 5146 N N . ILE A 1 2 ? 4.119 13.071 16.912 1.00 2.18 2 ILE A N 12
ATOM 5147 C CA . ILE A 1 2 ? 4.130 12.203 15.688 1.00 2.05 2 ILE A CA 12
ATOM 5148 C C . ILE A 1 2 ? 2.737 11.607 15.444 1.00 1.73 2 ILE A C 12
ATOM 5149 O O . ILE A 1 2 ? 1.849 11.719 16.269 1.00 1.72 2 ILE A O 12
ATOM 5165 N N . SER A 1 3 ? 2.544 10.966 14.316 1.00 1.59 3 SER A N 12
ATOM 5166 C CA . SER A 1 3 ? 1.212 10.352 14.013 1.00 1.39 3 SER A CA 12
ATOM 5167 C C . SER A 1 3 ? 0.899 9.231 15.015 1.00 1.16 3 SER A C 12
ATOM 5168 O O . SER A 1 3 ? -0.210 9.127 15.506 1.00 1.19 3 SER A O 12
ATOM 5176 N N . SER A 1 4 ? 1.874 8.395 15.314 1.00 1.13 4 SER A N 12
ATOM 5177 C CA . SER A 1 4 ? 1.675 7.259 16.284 1.00 1.17 4 SER A CA 12
ATOM 5178 C C . SER A 1 4 ? 0.766 6.177 15.683 1.00 1.13 4 SER A C 12
ATOM 5179 O O . SER A 1 4 ? 1.132 5.020 15.615 1.00 1.30 4 SER A O 12
ATOM 5187 N N . VAL A 1 5 ? -0.407 6.547 15.247 1.00 1.08 5 VAL A N 12
ATOM 5188 C CA . VAL A 1 5 ? -1.346 5.548 14.641 1.00 1.22 5 VAL A CA 12
ATOM 5189 C C . VAL A 1 5 ? -1.026 5.327 13.153 1.00 1.15 5 VAL A C 12
ATOM 5190 O O . VAL A 1 5 ? -1.476 4.367 12.556 1.00 1.28 5 VAL A O 12
ATOM 5203 N N . CYS A 1 6 ? -0.259 6.218 12.562 1.00 1.02 6 CYS A N 12
ATOM 5204 C CA . CYS A 1 6 ? 0.112 6.109 11.112 1.00 1.01 6 CYS A CA 12
ATOM 5205 C C . CYS A 1 6 ? -1.090 6.439 10.219 1.00 0.94 6 CYS A C 12
ATOM 5206 O O . CYS A 1 6 ? -2.211 6.043 10.482 1.00 1.01 6 CYS A O 12
ATOM 5214 N N . VAL A 1 7 ? -0.855 7.169 9.161 1.00 0.91 7 VAL A N 12
ATOM 5215 C CA . VAL A 1 7 ? -1.958 7.544 8.233 1.00 0.90 7 VAL A CA 12
ATOM 5216 C C . VAL A 1 7 ? -1.500 7.361 6.780 1.00 0.85 7 VAL A C 12
ATOM 5217 O O . VAL A 1 7 ? -0.370 6.989 6.518 1.00 0.92 7 VAL A O 12
ATOM 5245 N N . SER A 1 9 ? -0.583 9.434 4.396 1.00 0.96 9 SER A N 12
ATOM 5246 C CA . SER A 1 9 ? 0.677 10.209 4.149 1.00 1.03 9 SER A CA 12
ATOM 5247 C C . SER A 1 9 ? 0.974 10.300 2.648 1.00 0.91 9 SER A C 12
ATOM 5248 O O . SER A 1 9 ? 0.563 9.457 1.881 1.00 0.72 9 SER A O 12
ATOM 5256 N N . TYR A 1 10 ? 1.702 11.322 2.248 1.00 1.09 10 TYR A N 12
ATOM 5257 C CA . TYR A 1 10 ? 2.088 11.536 0.803 1.00 1.09 10 TYR A CA 12
ATOM 5258 C C . TYR A 1 10 ? 0.986 11.076 -0.187 1.00 0.93 10 TYR A C 12
ATOM 5259 O O . TYR A 1 10 ? -0.175 10.958 0.161 1.00 0.89 10 TYR A O 12
ATOM 5277 N N . ARG A 1 11 ? 1.334 10.841 -1.425 1.00 0.91 11 ARG A N 12
ATOM 5278 C CA . ARG A 1 11 ? 0.314 10.391 -2.419 1.00 0.94 11 ARG A CA 12
ATOM 5279 C C . ARG A 1 11 ? 0.137 8.866 -2.304 1.00 0.75 11 ARG A C 12
ATOM 5280 O O . ARG A 1 11 ? 0.257 8.308 -1.231 1.00 0.61 11 ARG A O 12
ATOM 5301 N N . GLY A 1 12 ? -0.131 8.183 -3.387 1.00 0.89 12 GLY A N 12
ATOM 5302 C CA . GLY A 1 12 ? -0.290 6.697 -3.311 1.00 0.93 12 GLY A CA 12
ATOM 5303 C C . GLY A 1 12 ? 0.832 6.035 -4.109 1.00 0.93 12 GLY A C 12
ATOM 5304 O O . GLY A 1 12 ? 0.743 4.881 -4.487 1.00 1.11 12 GLY A O 12
ATOM 5308 N N . ARG A 1 13 ? 1.883 6.767 -4.371 1.00 0.78 13 ARG A N 12
ATOM 5309 C CA . ARG A 1 13 ? 3.018 6.214 -5.157 1.00 0.77 13 ARG A CA 12
ATOM 5310 C C . ARG A 1 13 ? 4.253 6.001 -4.264 1.00 0.63 13 ARG A C 12
ATOM 5311 O O . ARG A 1 13 ? 5.210 6.752 -4.308 1.00 0.59 13 ARG A O 12
ATOM 5332 N N . LYS A 1 14 ? 4.222 4.974 -3.450 1.00 0.69 14 LYS A N 12
ATOM 5333 C CA . LYS A 1 14 ? 5.371 4.677 -2.531 1.00 0.72 14 LYS A CA 12
ATOM 5334 C C . LYS A 1 14 ? 6.616 4.245 -3.325 1.00 0.80 14 LYS A C 12
ATOM 5335 O O . LYS A 1 14 ? 7.035 3.102 -3.282 1.00 1.00 14 LYS A O 12
ATOM 5354 N N . SER A 1 15 ? 7.212 5.164 -4.040 1.00 0.70 15 SER A N 12
ATOM 5355 C CA . SER A 1 15 ? 8.435 4.844 -4.839 1.00 0.81 15 SER A CA 12
ATOM 5356 C C . SER A 1 15 ? 9.402 6.035 -4.821 1.00 0.75 15 SER A C 12
ATOM 5357 O O . SER A 1 15 ? 8.988 7.181 -4.762 1.00 0.93 15 SER A O 12
ATOM 5365 N N . GLY A 1 16 ? 10.684 5.775 -4.865 1.00 0.79 16 GLY A N 12
ATOM 5366 C CA . GLY A 1 16 ? 11.683 6.889 -4.841 1.00 0.90 16 GLY A CA 12
ATOM 5367 C C . GLY A 1 16 ? 12.087 7.175 -3.393 1.00 0.92 16 GLY A C 12
ATOM 5368 O O . GLY A 1 16 ? 13.238 7.045 -3.026 1.00 1.14 16 GLY A O 12
ATOM 5372 N N . ASN A 1 17 ? 11.143 7.553 -2.569 1.00 0.88 17 ASN A N 12
ATOM 5373 C CA . ASN A 1 17 ? 11.460 7.839 -1.135 1.00 1.06 17 ASN A CA 12
ATOM 5374 C C . ASN A 1 17 ? 11.156 6.602 -0.275 1.00 0.94 17 ASN A C 12
ATOM 5375 O O . ASN A 1 17 ? 10.762 5.568 -0.783 1.00 0.87 17 ASN A O 12
ATOM 5386 N N . LYS A 1 18 ? 11.336 6.700 1.021 1.00 1.00 18 LYS A N 12
ATOM 5387 C CA . LYS A 1 18 ? 11.061 5.530 1.915 1.00 0.92 18 LYS A CA 12
ATOM 5388 C C . LYS A 1 18 ? 9.576 5.129 1.849 1.00 0.84 18 LYS A C 12
ATOM 5389 O O . LYS A 1 18 ? 8.704 5.953 2.054 1.00 0.93 18 LYS A O 12
ATOM 5408 N N . PRO A 1 19 ? 9.343 3.866 1.566 1.00 0.86 19 PRO A N 12
ATOM 5409 C CA . PRO A 1 19 ? 7.932 3.394 1.493 1.00 0.96 19 PRO A CA 12
ATOM 5410 C C . PRO A 1 19 ? 7.551 2.662 2.789 1.00 0.88 19 PRO A C 12
ATOM 5411 O O . PRO A 1 19 ? 8.413 2.297 3.568 1.00 0.77 19 PRO A O 12
ATOM 5422 N N . PRO A 1 20 ? 6.268 2.461 2.976 1.00 1.07 20 PRO A N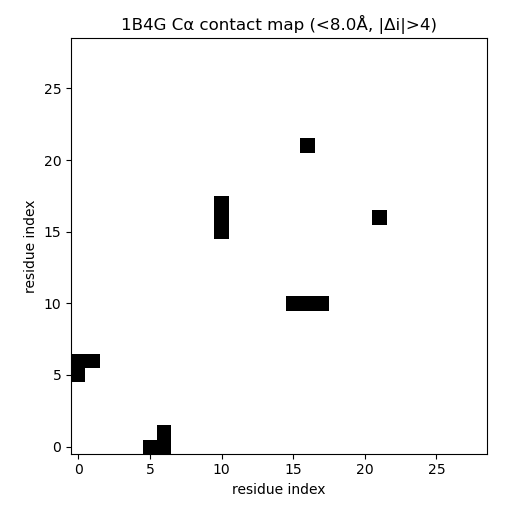 12
ATOM 5423 C CA . PRO A 1 20 ? 5.826 1.746 4.211 1.00 1.08 20 PRO A CA 12
ATOM 5424 C C . PRO A 1 20 ? 6.020 0.229 4.044 1.00 1.04 20 PRO A C 12
ATOM 5425 O O . PRO A 1 20 ? 5.067 -0.531 3.989 1.00 1.22 20 PRO A O 12
ATOM 5436 N N . SER A 1 21 ? 7.253 -0.213 3.961 1.00 0.88 21 SER A N 12
ATOM 5437 C CA . SER A 1 21 ? 7.530 -1.679 3.791 1.00 0.95 21 SER A CA 12
ATOM 5438 C C . SER A 1 21 ? 7.198 -2.451 5.078 1.00 0.84 21 SER A C 12
ATOM 5439 O O . SER A 1 21 ? 6.641 -1.902 6.009 1.00 0.78 21 SER A O 12
ATOM 5447 N N . LYS A 1 22 ? 7.529 -3.726 5.119 1.00 0.91 22 LYS A N 12
ATOM 5448 C CA . LYS A 1 22 ? 7.238 -4.579 6.326 1.00 0.87 22 LYS A CA 12
ATOM 5449 C C . LYS A 1 22 ? 5.724 -4.745 6.510 1.00 0.98 22 LYS A C 12
ATOM 5450 O O . LYS A 1 22 ? 5.013 -3.803 6.809 1.00 0.96 22 LYS A O 12
ATOM 5469 N N . THR A 1 23 ? 5.226 -5.939 6.327 1.00 1.19 23 THR A N 12
ATOM 5470 C CA . THR A 1 23 ? 3.753 -6.174 6.484 1.00 1.39 23 THR A CA 12
ATOM 5471 C C . THR A 1 23 ? 3.379 -6.377 7.963 1.00 1.37 23 THR A C 12
ATOM 5472 O O . THR A 1 23 ? 2.224 -6.285 8.328 1.00 1.57 23 THR A O 12
ATOM 5483 N N . CYS A 1 24 ? 4.341 -6.650 8.814 1.00 1.21 24 CYS A N 12
ATOM 5484 C CA . CYS A 1 24 ? 4.028 -6.852 10.262 1.00 1.25 24 CYS A CA 12
ATOM 5485 C C . CYS A 1 24 ? 3.955 -5.498 10.983 1.00 1.17 24 CYS A C 12
ATOM 5486 O O . CYS A 1 24 ? 2.991 -5.202 11.661 1.00 1.31 24 CYS A O 12
ATOM 5494 N N . LEU A 1 25 ? 4.968 -4.677 10.840 1.00 1.02 25 LEU A N 12
ATOM 5495 C CA . LEU A 1 25 ? 4.959 -3.343 11.515 1.00 1.07 25 LEU A CA 12
ATOM 5496 C C . LEU A 1 25 ? 5.507 -2.259 10.577 1.00 0.93 25 LEU A C 12
ATOM 5497 O O . LEU A 1 25 ? 6.403 -2.502 9.790 1.00 0.82 25 LEU A O 12
ATOM 5513 N N . LYS A 1 26 ? 4.978 -1.065 10.665 1.00 1.01 26 LYS A N 12
ATOM 5514 C CA . LYS A 1 26 ? 5.465 0.048 9.793 1.00 0.94 26 LYS A CA 12
ATOM 5515 C C . LYS A 1 26 ? 5.899 1.239 10.659 1.00 1.10 26 LYS A C 12
ATOM 5516 O O . LYS A 1 26 ? 5.291 2.293 10.640 1.00 1.23 26 LYS A O 12
ATOM 5535 N N . GLU A 1 27 ? 6.945 1.068 11.430 1.00 1.18 27 GLU A N 12
ATOM 5536 C CA . GLU A 1 27 ? 7.430 2.176 12.316 1.00 1.42 27 GLU A CA 12
ATOM 5537 C C . GLU A 1 27 ? 8.004 3.345 11.494 1.00 1.40 27 GLU A C 12
ATOM 5538 O O . GLU A 1 27 ? 8.126 4.450 11.991 1.00 1.61 27 GLU A O 12
ATOM 5550 N N . GLU A 1 28 ? 8.355 3.119 10.247 1.00 1.20 28 GLU A N 12
ATOM 5551 C CA . GLU A 1 28 ? 8.916 4.227 9.406 1.00 1.23 28 GLU A CA 12
ATOM 5552 C C . GLU A 1 28 ? 7.798 5.192 8.967 1.00 1.28 28 GLU A C 12
ATOM 5553 O O . GLU A 1 28 ? 7.436 5.260 7.805 1.00 1.29 28 GLU A O 12
ATOM 5565 N N . MET A 1 29 ? 7.250 5.941 9.895 1.00 1.49 29 MET A N 12
ATOM 5566 C CA . MET A 1 29 ? 6.158 6.903 9.546 1.00 1.61 29 MET A CA 12
ATOM 5567 C C . MET A 1 29 ? 6.751 8.190 8.955 1.00 1.84 29 MET A C 12
ATOM 5568 O O . MET A 1 29 ? 6.968 9.164 9.656 1.00 1.96 29 MET A O 12
ATOM 5582 N N . ALA A 1 30 ? 7.016 8.190 7.667 1.00 2.11 30 ALA A N 12
ATOM 5583 C CA . ALA A 1 30 ? 7.600 9.398 6.995 1.00 2.51 30 ALA A CA 12
ATOM 5584 C C . ALA A 1 30 ? 8.943 9.789 7.645 1.00 2.68 30 ALA A C 12
ATOM 5585 O O . ALA A 1 30 ? 9.700 8.890 7.981 1.00 2.64 30 ALA A O 12
ATOM 5593 N N . MET A 1 1 ? -9.248 5.135 11.545 1.00 2.83 1 MET A N 13
ATOM 5594 C CA . MET A 1 1 ? -7.909 5.286 10.895 1.00 2.27 1 MET A CA 13
ATOM 5595 C C . MET A 1 1 ? -7.466 6.757 10.921 1.00 2.14 1 MET A C 13
ATOM 5596 O O . MET A 1 1 ? -8.276 7.645 11.101 1.00 2.40 1 MET A O 13
ATOM 5612 N N . ILE A 1 2 ? -6.187 7.007 10.739 1.00 1.95 2 ILE A N 13
ATOM 5613 C CA . ILE A 1 2 ? -5.657 8.417 10.746 1.00 2.11 2 ILE A CA 13
ATOM 5614 C C . ILE A 1 2 ? -6.008 9.123 12.069 1.00 2.40 2 ILE A C 13
ATOM 5615 O O . ILE A 1 2 ? -7.053 9.734 12.202 1.00 2.76 2 ILE A O 13
ATOM 5631 N N . SER A 1 3 ? -5.140 9.041 13.048 1.00 2.38 3 SER A N 13
ATOM 5632 C CA . SER A 1 3 ? -5.421 9.703 14.362 1.00 2.74 3 SER A CA 13
ATOM 5633 C C . SER A 1 3 ? -4.114 10.133 15.049 1.00 2.14 3 SER A C 13
ATOM 5634 O O . SER A 1 3 ? -3.835 9.737 16.167 1.00 2.23 3 SER A O 13
ATOM 5642 N N . SER A 1 4 ? -3.313 10.944 14.385 1.00 1.72 4 SER A N 13
ATOM 5643 C CA . SER A 1 4 ? -2.011 11.427 14.971 1.00 1.51 4 SER A CA 13
ATOM 5644 C C . SER A 1 4 ? -0.984 10.289 15.064 1.00 1.55 4 SER A C 13
ATOM 5645 O O . SER A 1 4 ? 0.106 10.386 14.535 1.00 1.80 4 SER A O 13
ATOM 5653 N N . VAL A 1 5 ? -1.324 9.216 15.727 1.00 1.85 5 VAL A N 13
ATOM 5654 C CA . VAL A 1 5 ? -0.371 8.065 15.854 1.00 2.41 5 VAL A CA 13
ATOM 5655 C C . VAL A 1 5 ? -0.443 7.164 14.611 1.00 2.71 5 VAL A C 13
ATOM 5656 O O . VAL A 1 5 ? 0.495 6.462 14.288 1.00 3.30 5 VAL A O 13
ATOM 5669 N N . CYS A 1 6 ? -1.548 7.193 13.914 1.00 2.40 6 CYS A N 13
ATOM 5670 C CA . CYS A 1 6 ? -1.699 6.361 12.686 1.00 2.72 6 CYS A CA 13
ATOM 5671 C C . CYS A 1 6 ? -2.124 7.251 11.512 1.00 2.25 6 CYS A C 13
ATOM 5672 O O . CYS A 1 6 ? -2.798 8.247 11.695 1.00 2.06 6 CYS A O 13
ATOM 5680 N N . VAL A 1 7 ? -1.730 6.903 10.315 1.00 2.15 7 VAL A N 13
ATOM 5681 C CA . VAL A 1 7 ? -2.099 7.724 9.126 1.00 1.81 7 VAL A CA 13
ATOM 5682 C C . VAL A 1 7 ? -2.396 6.817 7.923 1.00 1.60 7 VAL A C 13
ATOM 5683 O O . VAL A 1 7 ? -2.346 5.604 8.012 1.00 1.65 7 VAL A O 13
ATOM 5711 N N . SER A 1 9 ? -0.842 7.246 4.667 1.00 1.26 9 SER A N 13
ATOM 5712 C CA . SER A 1 9 ? 0.489 7.114 3.955 1.00 1.20 9 SER A CA 13
ATOM 5713 C C . SER A 1 9 ? 0.671 8.300 3.002 1.00 1.17 9 SER A C 13
ATOM 5714 O O . SER A 1 9 ? -0.160 9.186 2.929 1.00 1.26 9 SER A O 13
ATOM 5722 N N . TYR A 1 10 ? 1.756 8.316 2.279 1.00 1.13 10 TYR A N 13
ATOM 5723 C CA . TYR A 1 10 ? 2.021 9.436 1.318 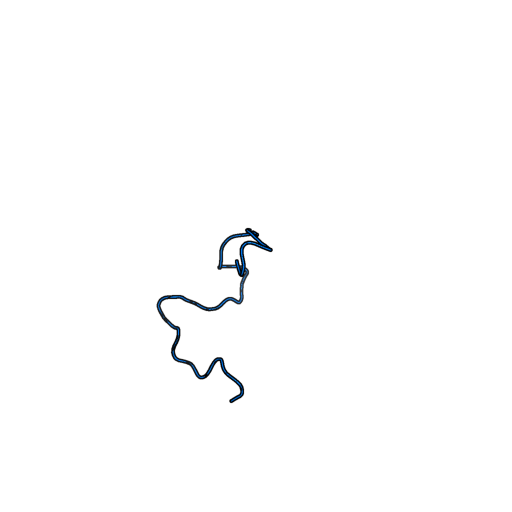1.00 1.17 10 TYR A CA 13
ATOM 5724 C C . TYR A 1 10 ? 0.973 9.468 0.185 1.00 1.06 10 TYR A C 13
ATOM 5725 O O . TYR A 1 10 ? 0.021 8.709 0.183 1.00 0.97 10 TYR A O 13
ATOM 5743 N N . ARG A 1 11 ? 1.135 10.357 -0.767 1.00 1.14 11 ARG A N 13
ATOM 5744 C CA . ARG A 1 11 ? 0.147 10.471 -1.892 1.00 1.16 11 ARG A CA 13
ATOM 5745 C C . ARG A 1 11 ? 0.017 9.162 -2.682 1.00 0.94 11 ARG A C 13
ATOM 5746 O O . ARG A 1 11 ? -1.030 8.860 -3.224 1.00 1.05 11 ARG A O 13
ATOM 5767 N N . GLY A 1 12 ? 1.067 8.396 -2.762 1.00 0.74 12 GLY A N 13
ATOM 5768 C CA . GLY A 1 12 ? 1.017 7.111 -3.529 1.00 0.61 12 GLY A CA 13
ATOM 5769 C C . GLY A 1 12 ? 2.066 7.142 -4.643 1.00 0.67 12 GLY A C 13
ATOM 5770 O O . GLY A 1 12 ? 1.969 6.431 -5.626 1.00 0.78 12 GLY A O 13
ATOM 5774 N N . ARG A 1 13 ? 3.066 7.971 -4.492 1.00 0.78 13 ARG A N 13
ATOM 5775 C CA . ARG A 1 13 ? 4.133 8.084 -5.522 1.00 0.90 13 ARG A CA 13
ATOM 5776 C C . ARG A 1 13 ? 5.166 6.953 -5.363 1.00 0.72 13 ARG A C 13
ATOM 5777 O O . ARG A 1 13 ? 6.317 7.181 -5.033 1.00 0.74 13 ARG A O 13
ATOM 5798 N N . LYS A 1 14 ? 4.752 5.733 -5.598 1.00 0.66 14 LYS A N 13
ATOM 5799 C CA . LYS A 1 14 ? 5.684 4.562 -5.466 1.00 0.67 14 LYS A CA 13
ATOM 5800 C C . LYS A 1 14 ? 6.745 4.556 -6.584 1.00 0.83 14 LYS A C 13
ATOM 5801 O O . LYS A 1 14 ? 6.825 3.635 -7.377 1.00 1.02 14 LYS A O 13
ATOM 5820 N N . SER A 1 15 ? 7.569 5.571 -6.639 1.00 0.83 15 SER A N 13
ATOM 5821 C CA . SER A 1 15 ? 8.636 5.632 -7.691 1.00 1.00 15 SER A CA 13
ATOM 5822 C C . SER A 1 15 ? 9.636 4.478 -7.516 1.00 0.97 15 SER A C 13
ATOM 5823 O O . SER A 1 15 ? 9.960 4.088 -6.409 1.00 1.08 15 SER A O 13
ATOM 5831 N N . GLY A 1 16 ? 10.126 3.934 -8.603 1.00 1.16 16 GLY A N 13
ATOM 5832 C CA . GLY A 1 16 ? 11.108 2.809 -8.511 1.00 1.31 16 GLY A CA 13
ATOM 5833 C C . GLY A 1 16 ? 12.518 3.330 -8.799 1.00 1.26 16 GLY A C 13
ATOM 5834 O O . GLY A 1 16 ? 13.193 2.852 -9.689 1.00 1.39 16 GLY A O 13
ATOM 5838 N N . ASN A 1 17 ? 12.964 4.309 -8.053 1.00 1.14 17 ASN A N 13
ATOM 5839 C CA . ASN A 1 17 ? 14.338 4.868 -8.282 1.00 1.15 17 ASN A CA 13
ATOM 5840 C C . ASN A 1 17 ? 15.386 4.091 -7.470 1.00 1.11 17 ASN A C 13
ATOM 5841 O O . ASN A 1 17 ? 15.060 3.265 -6.637 1.00 1.07 17 ASN A O 13
ATOM 5852 N N . LYS A 1 18 ? 16.646 4.340 -7.728 1.00 1.22 18 LYS A N 13
ATOM 5853 C CA . LYS A 1 18 ? 17.734 3.607 -7.001 1.00 1.24 18 LYS A CA 13
ATOM 5854 C C . LYS A 1 18 ? 17.936 4.119 -5.558 1.00 1.04 18 LYS A C 13
ATOM 5855 O O . LYS A 1 18 ? 18.370 3.359 -4.711 1.00 1.02 18 LYS A O 13
ATOM 5874 N N . PRO A 1 19 ? 17.631 5.381 -5.315 1.00 0.99 19 PRO A N 13
ATOM 5875 C CA . PRO A 1 19 ? 17.825 5.893 -3.922 1.00 0.90 19 PRO A CA 13
ATOM 5876 C C . PRO A 1 19 ? 16.474 6.164 -3.232 1.00 0.78 19 PRO A C 13
ATOM 5877 O O . PRO A 1 19 ? 15.997 7.284 -3.224 1.00 0.93 19 PRO A O 13
ATOM 5888 N N . PRO A 1 20 ? 15.905 5.125 -2.664 1.00 0.71 20 PRO A N 13
ATOM 5889 C CA . PRO A 1 20 ? 14.599 5.315 -1.966 1.00 0.77 20 PRO A CA 13
ATOM 5890 C C . PRO A 1 20 ? 14.832 5.795 -0.523 1.00 0.77 20 PRO A C 13
ATOM 5891 O O . PRO A 1 20 ? 14.614 5.070 0.431 1.00 0.91 20 PRO A O 13
ATOM 5902 N N . SER A 1 21 ? 15.278 7.015 -0.361 1.00 0.76 21 SER A N 13
ATOM 5903 C CA . SER A 1 21 ? 15.532 7.552 1.012 1.00 0.89 21 SER A CA 13
ATOM 5904 C C . SER A 1 21 ? 15.447 9.082 1.010 1.00 0.83 21 SER A C 13
ATOM 5905 O O . SER A 1 21 ? 15.761 9.729 0.026 1.00 0.90 21 SER A O 13
ATOM 5913 N N . LYS A 1 22 ? 15.034 9.668 2.106 1.00 0.91 22 LYS A N 13
ATOM 5914 C CA . LYS A 1 22 ? 14.932 11.161 2.174 1.00 0.99 22 LYS A CA 13
ATOM 5915 C C . LYS A 1 22 ? 16.324 11.775 2.389 1.00 1.18 22 LYS A C 13
ATOM 5916 O O . LYS A 1 22 ? 16.586 12.424 3.386 1.00 1.52 22 LYS A O 13
ATOM 5935 N N . THR A 1 23 ? 17.216 11.573 1.452 1.00 1.17 23 THR A N 13
ATOM 5936 C CA . THR A 1 23 ? 18.599 12.138 1.584 1.00 1.58 23 THR A CA 13
ATOM 5937 C C . THR A 1 23 ? 18.683 13.560 0.997 1.00 1.74 23 THR A C 13
ATOM 5938 O O . THR A 1 23 ? 19.709 14.206 1.085 1.00 2.07 23 THR A O 13
ATOM 5949 N N . CYS A 1 24 ? 17.622 14.052 0.402 1.00 1.58 24 CYS A N 13
ATOM 5950 C CA . CYS A 1 24 ? 17.657 15.430 -0.183 1.00 1.78 24 CYS A CA 13
ATOM 5951 C C . CYS A 1 24 ? 17.365 16.482 0.898 1.00 1.85 24 CYS A C 13
ATOM 5952 O O . CYS A 1 24 ? 16.992 16.158 2.011 1.00 1.81 24 CYS A O 13
ATOM 5960 N N . LEU A 1 25 ? 17.527 17.742 0.576 1.00 2.05 25 LEU A N 13
ATOM 5961 C CA . LEU A 1 25 ? 17.257 18.819 1.582 1.00 2.16 25 LEU A CA 13
ATOM 5962 C C . LEU A 1 25 ? 15.811 19.324 1.448 1.00 1.96 25 LEU A C 13
ATOM 5963 O O . LEU A 1 25 ? 15.556 20.514 1.430 1.00 2.14 25 LEU A O 13
ATOM 5979 N N . LYS A 1 26 ? 14.867 18.421 1.355 1.00 1.65 26 LYS A N 13
ATOM 5980 C CA . LYS A 1 26 ? 13.433 18.822 1.222 1.00 1.51 26 LYS A CA 13
ATOM 5981 C C . LYS A 1 26 ? 12.542 17.875 2.033 1.00 1.25 26 LYS A C 13
ATOM 5982 O O . LYS A 1 26 ? 12.797 16.688 2.113 1.00 1.11 26 LYS A O 13
ATOM 6001 N N . GLU A 1 27 ? 11.495 18.388 2.621 1.00 1.31 27 GLU A N 13
ATOM 6002 C CA . GLU A 1 27 ? 10.575 17.516 3.420 1.00 1.30 27 GLU A CA 13
ATOM 6003 C C . GLU A 1 27 ? 9.404 17.032 2.547 1.00 1.08 27 GLU A C 13
ATOM 6004 O O . GLU A 1 27 ? 8.272 16.955 2.992 1.00 1.16 27 GLU A O 13
ATOM 6016 N N . GLU A 1 28 ? 9.670 16.700 1.305 1.00 0.94 28 GLU A N 13
ATOM 6017 C CA . GLU A 1 28 ? 8.583 16.221 0.394 1.00 0.98 28 GLU A CA 13
ATOM 6018 C C . GLU A 1 28 ? 8.205 14.768 0.724 1.00 1.15 28 GLU A C 13
ATOM 6019 O O . GLU A 1 28 ? 8.508 13.849 -0.020 1.00 1.43 28 GLU A O 13
ATOM 6031 N N . MET A 1 29 ? 7.539 14.557 1.831 1.00 1.16 29 MET A N 13
ATOM 6032 C CA . MET A 1 29 ? 7.132 13.170 2.216 1.00 1.50 29 MET A CA 13
ATOM 6033 C C . MET A 1 29 ? 5.675 12.905 1.799 1.00 1.63 29 MET A C 13
ATOM 6034 O O . MET A 1 29 ? 4.904 12.321 2.538 1.00 1.87 29 MET A O 13
ATOM 6048 N N . ALA A 1 30 ? 5.294 13.328 0.617 1.00 1.56 30 ALA A N 13
ATOM 6049 C CA . ALA A 1 30 ? 3.892 13.103 0.149 1.00 1.75 30 ALA A CA 13
ATOM 6050 C C . ALA A 1 30 ? 3.888 12.613 -1.307 1.00 1.62 30 ALA A C 13
ATOM 6051 O O . ALA A 1 30 ? 4.104 13.424 -2.196 1.00 1.69 30 ALA A O 13
ATOM 6059 N N . MET A 1 1 ? -10.256 -1.923 11.856 1.00 3.37 1 MET A N 14
ATOM 6060 C CA . MET A 1 1 ? -9.445 -0.887 11.143 1.00 2.29 1 MET A CA 14
ATOM 6061 C C . MET A 1 1 ? -8.678 -0.021 12.154 1.00 2.12 1 MET A C 14
ATOM 6062 O O . MET A 1 1 ? -7.465 -0.068 12.211 1.00 2.33 1 MET A O 14
ATOM 6078 N N . ILE A 1 2 ? -9.384 0.762 12.949 1.00 1.93 2 ILE A N 14
ATOM 6079 C CA . ILE A 1 2 ? -8.722 1.647 13.974 1.00 1.93 2 ILE A CA 14
ATOM 6080 C C . ILE A 1 2 ? -7.863 2.730 13.296 1.00 1.55 2 ILE A C 14
ATOM 6081 O O . ILE A 1 2 ? -7.452 2.596 12.159 1.00 1.64 2 ILE A O 14
ATOM 6097 N N . SER A 1 3 ? -7.595 3.808 13.992 1.00 1.32 3 SER A N 14
ATOM 6098 C CA . SER A 1 3 ? -6.766 4.906 13.401 1.00 1.08 3 SER A CA 14
ATOM 6099 C C . SER A 1 3 ? -6.104 5.738 14.513 1.00 1.03 3 SER A C 14
ATOM 6100 O O . SER A 1 3 ? -5.906 5.260 15.614 1.00 1.18 3 SER A O 14
ATOM 6108 N N . SER A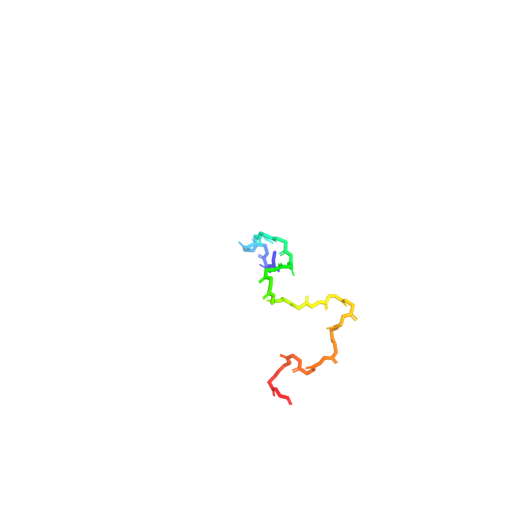 1 4 ? -5.756 6.977 14.225 1.00 1.01 4 SER A N 14
ATOM 6109 C CA . SER A 1 4 ? -5.098 7.869 15.247 1.00 1.16 4 SER A CA 14
ATOM 6110 C C . SER A 1 4 ? -3.668 7.404 15.580 1.00 1.15 4 SER A C 14
ATOM 6111 O O . SER A 1 4 ? -2.992 8.004 16.393 1.00 1.38 4 SER A O 14
ATOM 6119 N N . VAL A 1 5 ? -3.203 6.349 14.959 1.00 1.07 5 VAL A N 14
ATOM 6120 C CA . VAL A 1 5 ? -1.818 5.851 15.236 1.00 1.30 5 VAL A CA 14
ATOM 6121 C C . VAL A 1 5 ? -0.880 6.240 14.087 1.00 1.22 5 VAL A C 14
ATOM 6122 O O . VAL A 1 5 ? 0.227 6.694 14.303 1.00 1.46 5 VAL A O 14
ATOM 6135 N N . CYS A 1 6 ? -1.325 6.067 12.871 1.00 0.97 6 CYS A N 14
ATOM 6136 C CA . CYS A 1 6 ? -0.483 6.422 11.691 1.00 1.01 6 CYS A CA 14
ATOM 6137 C C . CYS A 1 6 ? -1.325 7.178 10.654 1.00 0.84 6 CYS A C 14
ATOM 6138 O O . CYS A 1 6 ? -2.539 7.226 10.741 1.00 0.82 6 CYS A O 14
ATOM 6146 N N . VAL A 1 7 ? -0.688 7.765 9.676 1.00 0.90 7 VAL A N 14
ATOM 6147 C CA . VAL A 1 7 ? -1.436 8.521 8.628 1.00 0.94 7 VAL A CA 14
ATOM 6148 C C . VAL A 1 7 ? -1.249 7.849 7.261 1.00 0.82 7 VAL A C 14
ATOM 6149 O O . VAL A 1 7 ? -0.403 6.991 7.085 1.00 0.73 7 VAL A O 14
ATOM 6177 N N . SER A 1 9 ? 0.044 9.054 4.643 1.00 0.91 9 SER A N 14
ATOM 6178 C CA . SER A 1 9 ? 1.390 9.443 4.097 1.00 0.90 9 SER A CA 14
ATOM 6179 C C . SER A 1 9 ? 1.316 9.709 2.584 1.00 0.89 9 SER A C 14
ATOM 6180 O O . SER A 1 9 ? 1.031 8.825 1.797 1.00 0.91 9 SER A O 14
ATOM 6188 N N . TYR A 1 10 ? 1.577 10.941 2.196 1.00 0.94 10 TYR A N 14
ATOM 6189 C CA . TYR A 1 10 ? 1.543 11.352 0.747 1.00 1.00 10 TYR A CA 14
ATOM 6190 C C . TYR A 1 10 ? 0.514 10.522 -0.063 1.00 1.00 10 TYR A C 14
ATOM 6191 O O . TYR A 1 10 ? -0.598 10.315 0.387 1.00 1.01 10 TYR A O 14
ATOM 6209 N N . ARG A 1 11 ? 0.846 10.074 -1.255 1.00 1.04 11 ARG A N 14
ATOM 6210 C CA . ARG A 1 11 ? -0.146 9.293 -2.063 1.00 1.09 11 ARG A CA 14
ATOM 6211 C C . ARG A 1 11 ? 0.330 7.853 -2.329 1.00 1.04 11 ARG A C 14
ATOM 6212 O O . ARG A 1 11 ? 0.097 7.306 -3.392 1.00 1.06 11 ARG A O 14
ATOM 6233 N N . GLY A 1 12 ? 0.995 7.231 -1.388 1.00 1.02 12 GLY A N 14
ATOM 6234 C CA . GLY A 1 12 ? 1.479 5.834 -1.608 1.00 1.01 12 GLY A CA 14
ATOM 6235 C C . GLY A 1 12 ? 2.830 5.856 -2.331 1.00 0.93 12 GLY A C 14
ATOM 6236 O O . GLY A 1 12 ? 3.412 4.821 -2.581 1.00 0.91 12 GLY A O 14
ATOM 6240 N N . ARG A 1 13 ? 3.326 7.038 -2.644 1.00 0.92 13 ARG A N 14
ATOM 6241 C CA . ARG A 1 13 ? 4.645 7.201 -3.326 1.00 0.89 13 ARG A CA 14
ATOM 6242 C C . ARG A 1 13 ? 4.940 6.056 -4.319 1.00 0.84 13 ARG A C 14
ATOM 6243 O O . ARG A 1 13 ? 5.859 5.275 -4.145 1.00 0.90 13 ARG A O 14
ATOM 6264 N N . LYS A 1 14 ? 4.163 5.968 -5.370 1.00 0.78 14 LYS A N 14
ATOM 6265 C CA . LYS A 1 14 ? 4.372 4.896 -6.390 1.00 0.78 14 LYS A CA 14
ATOM 6266 C C . LYS A 1 14 ? 5.625 5.186 -7.228 1.00 0.77 14 LYS A C 14
ATOM 6267 O O . LYS A 1 14 ? 5.542 5.556 -8.384 1.00 0.80 14 LYS A O 14
ATOM 6286 N N . SER A 1 15 ? 6.786 5.013 -6.652 1.00 0.81 15 SER A N 14
ATOM 6287 C CA . SER A 1 15 ? 8.050 5.271 -7.411 1.00 0.89 15 SER A CA 14
ATOM 6288 C C . SER A 1 15 ? 8.357 4.085 -8.335 1.00 0.85 15 SER A C 14
ATOM 6289 O O . SER A 1 15 ? 9.043 3.153 -7.957 1.00 1.03 15 SER A O 14
ATOM 6297 N N . GLY A 1 16 ? 7.846 4.114 -9.543 1.00 0.80 16 GLY A N 14
ATOM 6298 C CA . GLY A 1 16 ? 8.097 2.990 -10.501 1.00 0.84 16 GLY A CA 14
ATOM 6299 C C . GLY A 1 16 ? 9.585 2.933 -10.861 1.00 0.89 16 GLY A C 14
ATOM 6300 O O . GLY A 1 16 ? 10.231 1.915 -10.698 1.00 1.03 16 GLY A O 14
ATOM 6304 N N . ASN A 1 17 ? 10.132 4.018 -11.348 1.00 0.89 17 ASN A N 14
ATOM 6305 C CA . ASN A 1 17 ? 11.581 4.035 -11.719 1.00 1.00 17 ASN A CA 14
ATOM 6306 C C . ASN A 1 17 ? 12.285 5.229 -11.053 1.00 1.11 17 ASN A C 14
ATOM 6307 O O . ASN A 1 17 ? 11.773 5.818 -10.119 1.00 1.17 17 ASN A O 14
ATOM 6318 N N . LYS A 1 18 ? 13.456 5.589 -11.526 1.00 1.20 18 LYS A N 14
ATOM 6319 C CA . LYS A 1 18 ? 14.197 6.743 -10.924 1.00 1.36 18 LYS A CA 14
ATOM 6320 C C . LYS A 1 18 ? 13.413 8.056 -11.116 1.00 1.34 18 LYS A C 14
ATOM 6321 O O . LYS A 1 18 ? 13.213 8.790 -10.167 1.00 1.46 18 LYS A O 14
ATOM 6340 N N . PRO A 1 19 ? 12.987 8.308 -12.338 1.00 1.26 19 PRO A N 14
ATOM 6341 C CA . PRO A 1 19 ? 12.214 9.566 -12.574 1.00 1.33 19 PRO A CA 14
ATOM 6342 C C . PRO A 1 19 ? 10.771 9.419 -12.063 1.00 1.21 19 PRO A C 14
ATOM 6343 O O . PRO A 1 19 ? 10.272 8.315 -11.923 1.00 1.09 19 PRO A O 14
ATOM 6354 N N . PRO A 1 20 ? 10.147 10.545 -11.799 1.00 1.31 20 PRO A N 14
ATOM 6355 C CA . PRO A 1 20 ? 8.742 10.498 -11.294 1.00 1.25 20 PRO A CA 14
ATOM 6356 C C . PRO A 1 20 ? 7.764 10.149 -12.432 1.00 1.10 20 PRO A C 14
ATOM 6357 O O . PRO A 1 20 ? 6.954 10.960 -12.844 1.00 1.32 20 PRO A O 14
ATOM 6368 N N . SER A 1 21 ? 7.834 8.941 -12.934 1.00 0.86 21 SER A N 14
ATOM 6369 C CA . SER A 1 21 ? 6.915 8.523 -14.037 1.00 0.82 21 SER A CA 14
ATOM 6370 C C . SER A 1 21 ? 5.922 7.472 -13.526 1.00 0.64 21 SER A C 14
ATOM 6371 O O . SER A 1 21 ? 6.258 6.634 -12.707 1.00 0.68 21 SER A O 14
ATOM 6379 N N . LYS A 1 22 ? 4.705 7.508 -14.006 1.00 0.59 22 LYS A N 14
ATOM 6380 C CA . LYS A 1 22 ? 3.685 6.513 -13.556 1.00 0.53 22 LYS A CA 14
ATOM 6381 C C . LYS A 1 22 ? 2.827 6.054 -14.743 1.00 0.60 22 LYS A C 14
ATOM 6382 O O . LYS A 1 22 ? 1.863 6.695 -15.120 1.00 0.66 22 LYS A O 14
ATOM 6401 N N . THR A 1 23 ? 3.172 4.940 -15.335 1.00 0.68 23 THR A N 14
ATOM 6402 C CA . THR A 1 23 ? 2.379 4.430 -16.502 1.00 0.85 23 THR A CA 14
ATOM 6403 C C . THR A 1 23 ? 1.130 3.673 -16.021 1.00 0.91 23 THR A C 14
ATOM 6404 O O . THR A 1 23 ? 0.176 3.513 -16.759 1.00 1.15 23 THR A O 14
ATOM 6415 N N . CYS A 1 24 ? 1.121 3.221 -14.790 1.00 0.85 24 CYS A N 14
ATOM 6416 C CA . CYS A 1 24 ? -0.068 2.488 -14.259 1.00 0.98 24 CYS A CA 14
ATOM 6417 C C . CYS A 1 24 ? -0.689 3.266 -13.089 1.00 0.88 24 CYS A C 14
ATOM 6418 O O . CYS A 1 24 ? -0.060 4.128 -12.504 1.00 0.75 24 CYS A O 14
ATOM 6426 N N . LEU A 1 25 ? -1.922 2.961 -12.750 1.00 1.01 25 LEU A N 14
ATOM 6427 C CA . LEU A 1 25 ? -2.615 3.659 -11.615 1.00 0.99 25 LEU A CA 14
ATOM 6428 C C . LEU A 1 25 ? -2.652 5.184 -11.833 1.00 0.83 25 LEU A C 14
ATOM 6429 O O . LEU A 1 25 ? -1.843 5.922 -11.301 1.00 0.70 25 LEU A O 14
ATOM 6445 N N . LYS A 1 26 ? -3.601 5.658 -12.601 1.00 0.92 26 LYS A N 14
ATOM 6446 C CA . LYS A 1 26 ? -3.709 7.132 -12.843 1.00 0.84 26 LYS A CA 14
ATOM 6447 C C . LYS A 1 26 ? -4.563 7.773 -11.737 1.00 0.88 26 LYS A C 14
ATOM 6448 O O . LYS A 1 26 ? -5.731 8.058 -11.925 1.00 0.99 26 LYS A O 14
ATOM 6467 N N . GLU A 1 27 ? -3.989 7.978 -10.575 1.00 0.83 27 GLU A N 14
ATOM 6468 C CA . GLU A 1 27 ? -4.765 8.580 -9.440 1.00 0.93 27 GLU A CA 14
ATOM 6469 C C . GLU A 1 27 ? -5.052 10.077 -9.674 1.00 0.91 27 GLU A C 14
ATOM 6470 O O . GLU A 1 27 ? -6.078 10.579 -9.258 1.00 1.04 27 GLU A O 14
ATOM 6482 N N . GLU A 1 28 ? -4.168 10.792 -10.332 1.00 0.82 28 GLU A N 14
ATOM 6483 C CA . GLU A 1 28 ? -4.416 12.251 -10.582 1.00 0.89 28 GLU A CA 14
ATOM 6484 C C . GLU A 1 28 ? -4.761 12.471 -12.059 1.00 0.90 28 GLU A C 14
ATOM 6485 O O . GLU A 1 28 ? -5.851 12.892 -12.394 1.00 1.02 28 GLU A O 14
ATOM 6497 N N . MET A 1 29 ? -3.833 12.189 -12.940 1.00 0.86 29 MET A N 14
ATOM 6498 C CA . MET A 1 29 ? -4.086 12.378 -14.401 1.00 0.96 29 MET A CA 14
ATOM 6499 C C . MET A 1 29 ? -3.362 11.282 -15.201 1.00 0.92 29 MET A C 14
ATOM 6500 O O . MET A 1 29 ? -3.181 10.179 -14.721 1.00 0.89 29 MET A O 14
ATOM 6514 N N . ALA A 1 30 ? -2.944 11.576 -16.412 1.00 1.05 30 ALA A N 14
ATOM 6515 C CA . ALA A 1 30 ? -2.228 10.549 -17.239 1.00 1.11 30 ALA A CA 14
ATOM 6516 C C . ALA A 1 30 ? -0.960 10.057 -16.520 1.00 1.00 30 ALA A C 14
ATOM 6517 O O . ALA A 1 30 ? -0.686 8.874 -16.602 1.00 0.98 30 ALA A O 14
ATOM 6525 N N . MET A 1 1 ? -9.222 3.163 5.754 1.00 3.11 1 MET A N 15
ATOM 6526 C CA . MET A 1 1 ? -8.733 2.627 7.062 1.00 2.82 1 MET A CA 15
ATOM 6527 C C . MET A 1 1 ? -7.543 3.455 7.568 1.00 2.39 1 MET A C 15
ATOM 6528 O O . MET A 1 1 ? -7.057 4.338 6.886 1.00 2.34 1 MET A O 15
ATOM 6544 N N . ILE A 1 2 ? -7.072 3.173 8.758 1.00 2.24 2 ILE A N 15
ATOM 6545 C CA . ILE A 1 2 ? -5.914 3.938 9.317 1.00 1.83 2 ILE A CA 15
ATOM 6546 C C . ILE A 1 2 ? -4.946 2.985 10.038 1.00 1.75 2 ILE A C 15
ATOM 6547 O O . ILE A 1 2 ? -5.324 1.907 10.459 1.00 2.02 2 ILE A O 15
ATOM 6563 N N . SER A 1 3 ? -3.704 3.375 10.186 1.00 1.47 3 SER A N 15
ATOM 6564 C CA . SER A 1 3 ? -2.717 2.492 10.884 1.00 1.54 3 SER A CA 15
ATOM 6565 C C . SER A 1 3 ? -2.901 2.594 12.405 1.00 1.57 3 SER A C 15
ATOM 6566 O O . SER A 1 3 ? -3.125 1.607 13.078 1.00 1.85 3 SER A O 15
ATOM 6574 N N . SER A 1 4 ? -2.813 3.785 12.946 1.00 1.32 4 SER A N 15
ATOM 6575 C CA . SER A 1 4 ? -2.988 3.968 14.422 1.00 1.36 4 SER A CA 15
ATOM 6576 C C . SER A 1 4 ? -3.329 5.431 14.728 1.00 1.20 4 SER A C 15
ATOM 6577 O O . SER A 1 4 ? -4.458 5.763 15.034 1.00 1.33 4 SER A O 15
ATOM 6585 N N . VAL A 1 5 ? -2.362 6.306 14.634 1.00 1.05 5 VAL A N 15
ATOM 6586 C CA . VAL A 1 5 ? -2.617 7.756 14.903 1.00 1.03 5 VAL A CA 15
ATOM 6587 C C . VAL A 1 5 ? -2.965 8.475 13.595 1.00 0.98 5 VAL A C 15
ATOM 6588 O O . VAL A 1 5 ? -3.850 9.307 13.546 1.00 1.13 5 VAL A O 15
ATOM 6601 N N . CYS A 1 6 ? -2.271 8.149 12.538 1.00 0.87 6 CYS A N 15
ATOM 6602 C CA . CYS A 1 6 ? -2.541 8.791 11.217 1.00 0.85 6 CYS A CA 15
ATOM 6603 C C . CYS A 1 6 ? -2.633 7.721 10.119 1.00 0.76 6 CYS A C 15
ATOM 6604 O O . CYS A 1 6 ? -2.640 6.534 10.394 1.00 0.85 6 CYS A O 15
ATOM 6612 N N . VAL A 1 7 ? -2.702 8.133 8.878 1.00 0.71 7 VAL A N 15
ATOM 6613 C CA . VAL A 1 7 ? -2.793 7.147 7.753 1.00 0.69 7 VAL A CA 15
ATOM 6614 C C . VAL A 1 7 ? -1.518 6.295 7.685 1.00 0.63 7 VAL A C 15
ATOM 6615 O O . VAL A 1 7 ? -1.505 5.145 8.084 1.00 0.73 7 VAL A O 15
ATOM 6643 N N . SER A 1 9 ? 1.738 7.910 5.716 1.00 0.75 9 SER A N 15
ATOM 6644 C CA . SER A 1 9 ? 2.736 8.932 5.206 1.00 0.92 9 SER A CA 15
ATOM 6645 C C . SER A 1 9 ? 2.761 8.901 3.678 1.00 0.88 9 SER A C 15
ATOM 6646 O O . SER A 1 9 ? 2.878 7.850 3.081 1.00 0.84 9 SER A O 15
ATOM 6654 N N . TYR A 1 10 ? 2.670 10.052 3.055 1.00 0.98 10 TYR A N 15
ATOM 6655 C CA . TYR A 1 10 ? 2.702 10.143 1.559 1.00 1.03 10 TYR A CA 15
ATOM 6656 C C . TYR A 1 10 ? 1.574 9.304 0.915 1.00 0.91 10 TYR A C 15
ATOM 6657 O O . TYR A 1 10 ? 0.946 8.479 1.551 1.00 0.84 10 TYR A O 15
ATOM 6675 N N . ARG A 1 11 ? 1.310 9.535 -0.346 1.00 0.95 11 ARG A N 15
ATOM 6676 C CA . ARG A 1 11 ? 0.230 8.777 -1.055 1.00 0.93 11 ARG A CA 15
ATOM 6677 C C . ARG A 1 11 ? 0.655 7.315 -1.275 1.00 0.90 11 ARG A C 15
ATOM 6678 O O . ARG A 1 11 ? 1.431 6.766 -0.521 1.00 0.90 11 ARG A O 15
ATOM 6699 N N . GLY A 1 12 ? 0.168 6.687 -2.313 1.00 0.98 12 GLY A N 15
ATOM 6700 C CA . GLY A 1 12 ? 0.567 5.277 -2.597 1.00 1.08 12 GLY A CA 15
ATOM 6701 C C . GLY A 1 12 ? 1.267 5.242 -3.956 1.00 1.16 12 GLY A C 15
ATOM 6702 O O . GLY A 1 12 ? 1.340 4.217 -4.605 1.00 1.32 12 GLY A O 15
ATOM 6706 N N . ARG A 1 13 ? 1.760 6.374 -4.395 1.00 1.11 13 ARG A N 15
ATOM 6707 C CA . ARG A 1 13 ? 2.435 6.452 -5.719 1.00 1.21 13 ARG A CA 15
ATOM 6708 C C . ARG A 1 13 ? 3.908 6.878 -5.579 1.00 1.27 13 ARG A C 15
ATOM 6709 O O . ARG A 1 13 ? 4.304 7.939 -6.030 1.00 1.30 13 ARG A O 15
ATOM 6730 N N . LYS A 1 14 ? 4.725 6.053 -4.974 1.00 1.36 14 LYS A N 15
ATOM 6731 C CA . LYS A 1 14 ? 6.174 6.400 -4.812 1.00 1.53 14 LYS A CA 15
ATOM 6732 C C . LYS A 1 14 ? 6.934 6.173 -6.132 1.00 1.63 14 LYS A C 15
ATOM 6733 O O . LYS A 1 14 ? 7.832 5.357 -6.216 1.00 1.83 14 LYS A O 15
ATOM 6752 N N . SER A 1 15 ? 6.576 6.899 -7.163 1.00 1.53 15 SER A N 15
ATOM 6753 C CA . SER A 1 15 ? 7.268 6.739 -8.482 1.00 1.62 15 SER A CA 15
ATOM 6754 C C . SER A 1 15 ? 7.197 8.043 -9.287 1.00 1.54 15 SER A C 15
ATOM 6755 O O . SER A 1 15 ? 6.136 8.462 -9.716 1.00 1.56 15 SER A O 15
ATOM 6763 N N . GLY A 1 16 ? 8.319 8.688 -9.496 1.00 1.59 16 GLY A N 15
ATOM 6764 C CA . GLY A 1 16 ? 8.323 9.966 -10.272 1.00 1.59 16 GLY A CA 15
ATOM 6765 C C . GLY A 1 16 ? 9.720 10.216 -10.846 1.00 1.70 16 GLY A C 15
ATOM 6766 O O . GLY A 1 16 ? 10.474 11.019 -10.332 1.00 1.99 16 GLY A O 15
ATOM 6770 N N . ASN A 1 17 ? 10.068 9.534 -11.908 1.00 1.53 17 ASN A N 15
ATOM 6771 C CA . ASN A 1 17 ? 11.417 9.726 -12.524 1.00 1.67 17 ASN A CA 15
ATOM 6772 C C . ASN A 1 17 ? 11.317 9.684 -14.058 1.00 1.36 17 ASN A C 15
ATOM 6773 O O . ASN A 1 17 ? 10.234 9.696 -14.615 1.00 1.25 17 ASN A O 15
ATOM 6784 N N . LYS A 1 18 ? 12.435 9.639 -14.742 1.00 1.33 18 LYS A N 15
ATOM 6785 C CA . LYS A 1 18 ? 12.406 9.598 -16.239 1.00 1.16 18 LYS A CA 15
ATOM 6786 C C . LYS A 1 18 ? 11.722 8.313 -16.733 1.00 1.18 18 LYS A C 15
ATOM 6787 O O . LYS A 1 18 ? 12.147 7.220 -16.404 1.00 1.35 18 LYS A O 15
ATOM 6806 N N . PRO A 1 19 ? 10.685 8.491 -17.518 1.00 1.19 19 PRO A N 15
ATOM 6807 C CA . PRO A 1 19 ? 9.967 7.295 -18.051 1.00 1.37 19 PRO A CA 15
ATOM 6808 C C . PRO A 1 19 ? 10.744 6.682 -19.229 1.00 1.43 19 PRO A C 15
ATOM 6809 O O . PRO A 1 19 ? 11.665 7.290 -19.746 1.00 1.39 19 PRO A O 15
ATOM 6820 N N . PRO A 1 20 ? 10.346 5.491 -19.613 1.00 1.70 20 PRO A N 15
ATOM 6821 C CA . PRO A 1 20 ? 11.051 4.826 -20.750 1.00 1.94 20 PRO A CA 15
ATOM 6822 C C . PRO A 1 20 ? 10.823 5.592 -22.065 1.00 1.84 20 PRO A C 15
ATOM 6823 O O . PRO A 1 20 ? 11.747 5.817 -22.822 1.00 1.87 20 PRO A O 15
ATOM 6834 N N . SER A 1 21 ? 9.606 5.998 -22.334 1.00 1.91 21 SER A N 15
ATOM 6835 C CA . SER A 1 21 ? 9.324 6.753 -23.596 1.00 1.90 21 SER A CA 15
ATOM 6836 C C . SER A 1 21 ? 9.040 8.231 -23.287 1.00 1.69 21 SER A C 15
ATOM 6837 O O . SER A 1 21 ? 9.218 8.687 -22.171 1.00 1.80 21 SER A O 15
ATOM 6845 N N . LYS A 1 22 ? 8.600 8.982 -24.267 1.00 1.49 22 LYS A N 15
ATOM 6846 C CA . LYS A 1 22 ? 8.304 10.430 -24.037 1.00 1.38 22 LYS A CA 15
ATOM 6847 C C . LYS A 1 22 ? 6.902 10.778 -24.562 1.00 1.35 22 LYS A C 15
ATOM 6848 O O . LYS A 1 22 ? 6.752 11.427 -25.582 1.00 1.39 22 LYS A O 15
ATOM 6867 N N . THR A 1 23 ? 5.879 10.350 -23.868 1.00 1.48 23 THR A N 15
ATOM 6868 C CA . THR A 1 23 ? 4.479 10.652 -24.314 1.00 1.66 23 THR A CA 15
ATOM 6869 C C . THR A 1 23 ? 3.625 11.151 -23.134 1.00 1.97 23 THR A C 15
ATOM 6870 O O . THR A 1 23 ? 2.421 10.976 -23.113 1.00 2.25 23 THR A O 15
ATOM 6881 N N . CYS A 1 24 ? 4.239 11.771 -22.155 1.00 2.00 24 CYS A N 15
ATOM 6882 C CA . CYS A 1 24 ? 3.467 12.284 -20.979 1.00 2.35 24 CYS A CA 15
ATOM 6883 C C . CYS A 1 24 ? 4.061 13.614 -20.484 1.00 2.23 24 CYS A C 15
ATOM 6884 O O . CYS A 1 24 ? 4.175 13.852 -19.295 1.00 2.43 24 CYS A O 15
ATOM 6892 N N . LEU A 1 25 ? 4.439 14.480 -21.393 1.00 1.93 25 LEU A N 15
ATOM 6893 C CA . LEU A 1 25 ? 5.027 15.795 -20.993 1.00 1.83 25 LEU A CA 15
ATOM 6894 C C . LEU A 1 25 ? 4.387 16.928 -21.811 1.00 1.69 25 LEU A C 15
ATOM 6895 O O . LEU A 1 25 ? 3.328 16.763 -22.386 1.00 1.78 25 LEU A O 15
ATOM 6911 N N . LYS A 1 26 ? 5.020 18.073 -21.866 1.00 1.60 26 LYS A N 15
ATOM 6912 C CA . LYS A 1 26 ? 4.450 19.209 -22.652 1.00 1.50 26 LYS A CA 15
ATOM 6913 C C . LYS A 1 26 ? 4.572 18.917 -24.155 1.00 1.30 26 LYS A C 15
ATOM 6914 O O . LYS A 1 26 ? 5.548 19.274 -24.790 1.00 1.17 26 LYS A O 15
ATOM 6933 N N . GLU A 1 27 ? 3.590 18.267 -24.725 1.00 1.56 27 GLU A N 15
ATOM 6934 C CA . GLU A 1 27 ? 3.645 17.945 -26.187 1.00 1.74 27 GLU A CA 15
ATOM 6935 C C . GLU A 1 27 ? 3.111 19.130 -27.013 1.00 1.86 27 GLU A C 15
ATOM 6936 O O . GLU A 1 27 ? 2.283 18.966 -27.891 1.00 2.25 27 GLU A O 15
ATOM 6948 N N . GLU A 1 28 ? 3.580 20.323 -26.737 1.00 1.60 28 GLU A N 15
ATOM 6949 C CA . GLU A 1 28 ? 3.104 21.521 -27.496 1.00 1.73 28 GLU A CA 15
ATOM 6950 C C . GLU A 1 28 ? 3.915 21.689 -28.790 1.00 2.03 28 GLU A C 15
ATOM 6951 O O . GLU A 1 28 ? 4.654 22.643 -28.954 1.00 2.17 28 GLU A O 15
ATOM 6963 N N . MET A 1 29 ? 3.780 20.766 -29.710 1.00 2.39 29 MET A N 15
ATOM 6964 C CA . MET A 1 29 ? 4.539 20.865 -30.997 1.00 2.82 29 MET A CA 15
ATOM 6965 C C . MET A 1 29 ? 3.575 20.917 -32.195 1.00 3.34 29 MET A C 15
ATOM 6966 O O . MET A 1 29 ? 3.895 20.457 -33.276 1.00 3.96 29 MET A O 15
ATOM 6980 N N . ALA A 1 30 ? 2.400 21.482 -32.007 1.00 3.33 30 ALA A N 15
ATOM 6981 C CA . ALA A 1 30 ? 1.399 21.578 -33.121 1.00 4.02 30 ALA A CA 15
ATOM 6982 C C . ALA A 1 30 ? 1.056 20.180 -33.677 1.00 4.45 30 ALA A C 15
ATOM 6983 O O . ALA A 1 30 ? 0.830 20.070 -34.874 1.00 5.10 30 ALA A O 15
ATOM 6991 N N . MET A 1 1 ? 3.426 9.027 25.979 1.00 3.83 1 MET A N 16
ATOM 6992 C CA . MET A 1 1 ? 2.147 8.312 25.671 1.00 3.99 1 MET A CA 16
ATOM 6993 C C . MET A 1 1 ? 2.206 7.686 24.269 1.00 3.05 1 MET A C 16
ATOM 6994 O O . MET A 1 1 ? 3.057 8.023 23.466 1.00 2.36 1 MET A O 16
ATOM 7010 N N . ILE A 1 2 ? 1.307 6.780 23.971 1.00 3.41 2 ILE A N 16
ATOM 7011 C CA . ILE A 1 2 ? 1.306 6.132 22.621 1.00 2.89 2 ILE A CA 16
ATOM 7012 C C . ILE A 1 2 ? 0.171 6.704 21.763 1.00 2.60 2 ILE A C 16
ATOM 7013 O O . ILE A 1 2 ? -0.968 6.759 22.185 1.00 3.35 2 ILE A O 16
ATOM 7029 N N . SER A 1 3 ? 0.477 7.131 20.563 1.00 2.04 3 SER A N 16
ATOM 7030 C CA . SER A 1 3 ? -0.584 7.702 19.672 1.00 2.43 3 SER A CA 16
ATOM 7031 C C . SER A 1 3 ? -1.444 6.580 19.076 1.00 2.20 3 SER A C 16
ATOM 7032 O O . SER A 1 3 ? -2.650 6.567 19.237 1.00 2.23 3 SER A O 16
ATOM 7040 N N . SER A 1 4 ? -0.830 5.641 18.388 1.00 2.15 4 SER A N 16
ATOM 7041 C CA . SER A 1 4 ? -1.597 4.504 17.768 1.00 1.99 4 SER A CA 16
ATOM 7042 C C . SER A 1 4 ? -2.660 5.013 16.778 1.00 1.99 4 SER A C 16
ATOM 7043 O O . SER A 1 4 ? -3.593 4.307 16.444 1.00 2.06 4 SER A O 16
ATOM 7051 N N . VAL A 1 5 ? -2.525 6.226 16.309 1.00 2.20 5 VAL A N 16
ATOM 7052 C CA . VAL A 1 5 ? -3.526 6.781 15.340 1.00 2.48 5 VAL A CA 16
ATOM 7053 C C . VAL A 1 5 ? -3.170 6.390 13.896 1.00 2.27 5 VAL A C 16
ATOM 7054 O O . VAL A 1 5 ? -4.030 6.325 13.039 1.00 2.50 5 VAL A O 16
ATOM 7067 N N . CYS A 1 6 ? -1.907 6.131 13.634 1.00 1.96 6 CYS A N 16
ATOM 7068 C CA . CYS A 1 6 ? -1.451 5.741 12.257 1.00 1.75 6 CYS A CA 16
ATOM 7069 C C . CYS A 1 6 ? -1.589 6.914 11.274 1.00 2.01 6 CYS A C 16
ATOM 7070 O O . CYS A 1 6 ? -2.352 7.838 11.487 1.00 2.45 6 CYS A O 16
ATOM 7078 N N . VAL A 1 7 ? -0.845 6.878 10.200 1.00 1.90 7 VAL A N 16
ATOM 7079 C CA . VAL A 1 7 ? -0.909 7.974 9.191 1.00 2.25 7 VAL A CA 16
ATOM 7080 C C . VAL A 1 7 ? -0.736 7.404 7.776 1.00 2.05 7 VAL A C 16
ATOM 7081 O O . VAL A 1 7 ? -0.453 6.235 7.592 1.00 1.89 7 VAL A O 16
ATOM 7109 N N . SER A 1 9 ? 0.551 9.703 4.701 1.00 2.05 9 SER A N 16
ATOM 7110 C CA . SER A 1 9 ? 1.723 10.435 4.114 1.00 2.01 9 SER A CA 16
ATOM 7111 C C . SER A 1 9 ? 1.858 10.176 2.611 1.00 1.95 9 SER A C 16
ATOM 7112 O O . SER A 1 9 ? 1.810 9.053 2.160 1.00 1.74 9 SER A O 16
ATOM 7120 N N . TYR A 1 10 ? 2.053 11.226 1.848 1.00 2.18 10 TYR A N 16
ATOM 7121 C CA . TYR A 1 10 ? 2.230 11.112 0.361 1.00 2.21 10 TYR A CA 16
ATOM 7122 C C . TYR A 1 10 ? 1.119 10.261 -0.299 1.00 2.07 10 TYR A C 16
ATOM 7123 O O . TYR A 1 10 ? 0.234 9.742 0.356 1.00 2.05 10 TYR A O 16
ATOM 7141 N N . ARG A 1 11 ? 1.154 10.141 -1.603 1.00 2.06 11 ARG A N 16
ATOM 7142 C CA . ARG A 1 11 ? 0.114 9.343 -2.330 1.00 2.01 11 ARG A CA 16
ATOM 7143 C C . ARG A 1 11 ? 0.334 7.840 -2.084 1.00 1.72 11 ARG A C 16
ATOM 7144 O O . ARG A 1 11 ? 0.842 7.442 -1.054 1.00 1.59 11 ARG A O 16
ATOM 7165 N N . GLY A 1 12 ? -0.026 7.003 -3.023 1.00 1.70 12 GLY A N 16
ATOM 7166 C CA . GLY A 1 12 ? 0.190 5.537 -2.842 1.00 1.55 12 GLY A CA 16
ATOM 7167 C C . GLY A 1 12 ? 1.199 5.051 -3.884 1.00 1.59 12 GLY A C 16
ATOM 7168 O O . GLY A 1 12 ? 1.381 3.867 -4.080 1.00 1.67 12 GLY A O 16
ATOM 7172 N N . ARG A 1 13 ? 1.849 5.968 -4.559 1.00 1.68 13 ARG A N 16
ATOM 7173 C CA . ARG A 1 13 ? 2.839 5.589 -5.599 1.00 1.83 13 ARG A CA 16
ATOM 7174 C C . ARG A 1 13 ? 4.242 6.105 -5.230 1.00 1.87 13 ARG A C 16
ATOM 7175 O O . ARG A 1 13 ? 4.657 7.173 -5.643 1.00 2.03 13 ARG A O 16
ATOM 7196 N N . LYS A 1 14 ? 4.972 5.352 -4.446 1.00 1.76 14 LYS A N 16
ATOM 7197 C CA . LYS A 1 14 ? 6.349 5.785 -4.030 1.00 1.83 14 LYS A CA 16
ATOM 7198 C C . LYS A 1 14 ? 7.348 5.696 -5.202 1.00 2.08 14 LYS A C 16
ATOM 7199 O O . LYS A 1 14 ? 8.410 5.110 -5.085 1.00 2.15 14 LYS A O 16
ATOM 7218 N N . SER A 1 15 ? 7.026 6.295 -6.323 1.00 2.25 15 SER A N 16
ATOM 7219 C CA . SER A 1 15 ? 7.954 6.261 -7.496 1.00 2.52 15 SER A CA 16
ATOM 7220 C C . SER A 1 15 ? 8.954 7.426 -7.420 1.00 2.63 15 SER A C 16
ATOM 7221 O O . SER A 1 15 ? 8.967 8.304 -8.263 1.00 2.80 15 SER A O 16
ATOM 7229 N N . GLY A 1 16 ? 9.790 7.434 -6.412 1.00 2.68 16 GLY A N 16
ATOM 7230 C CA . GLY A 1 16 ? 10.792 8.535 -6.269 1.00 2.82 16 GLY A CA 16
ATOM 7231 C C . GLY A 1 16 ? 11.541 8.375 -4.944 1.00 2.49 16 GLY A C 16
ATOM 7232 O O . GLY A 1 16 ? 11.196 8.984 -3.950 1.00 2.41 16 GLY A O 16
ATOM 7236 N N . ASN A 1 17 ? 12.563 7.556 -4.923 1.00 2.45 17 ASN A N 16
ATOM 7237 C CA . ASN A 1 17 ? 13.338 7.350 -3.661 1.00 2.27 17 ASN A CA 16
ATOM 7238 C C . ASN A 1 17 ? 14.733 7.978 -3.781 1.00 2.28 17 ASN A C 16
ATOM 7239 O O . ASN A 1 17 ? 15.342 7.965 -4.835 1.00 2.30 17 ASN A O 16
ATOM 7250 N N . LYS A 1 18 ? 15.244 8.524 -2.705 1.00 2.38 18 LYS A N 16
ATOM 7251 C CA . LYS A 1 18 ? 16.599 9.153 -2.746 1.00 2.47 18 LYS A CA 16
ATOM 7252 C C . LYS A 1 18 ? 17.638 8.222 -2.100 1.00 2.34 18 LYS A C 16
ATOM 7253 O O . LYS A 1 18 ? 17.526 7.885 -0.936 1.00 2.59 18 LYS A O 16
ATOM 7272 N N . PRO A 1 19 ? 18.616 7.835 -2.886 1.00 2.09 19 PRO A N 16
ATOM 7273 C CA . PRO A 1 19 ? 19.669 6.927 -2.339 1.00 2.15 19 PRO A CA 16
ATOM 7274 C C . PRO A 1 19 ? 20.863 7.736 -1.799 1.00 2.28 19 PRO A C 16
ATOM 7275 O O . PRO A 1 19 ? 20.899 8.947 -1.924 1.00 2.32 19 PRO A O 16
ATOM 7286 N N . PRO A 1 20 ? 21.807 7.030 -1.219 1.00 2.51 20 PRO A N 16
ATOM 7287 C CA . PRO A 1 20 ? 23.008 7.729 -0.673 1.00 2.77 20 PRO A CA 16
ATOM 7288 C C . PRO A 1 20 ? 24.089 7.871 -1.760 1.00 2.42 20 PRO A C 16
ATOM 7289 O O . PRO A 1 20 ? 23.843 7.613 -2.923 1.00 1.98 20 PRO A O 16
ATOM 7300 N N . SER A 1 21 ? 25.282 8.281 -1.383 1.00 2.68 21 SER A N 16
ATOM 7301 C CA . SER A 1 21 ? 26.393 8.447 -2.381 1.00 2.44 21 SER A CA 16
ATOM 7302 C C . SER A 1 21 ? 25.980 9.428 -3.491 1.00 1.91 21 SER A C 16
ATOM 7303 O O . SER A 1 21 ? 25.650 9.030 -4.592 1.00 1.49 21 SER A O 16
ATOM 7311 N N . LYS A 1 22 ? 25.999 10.711 -3.199 1.00 2.09 22 LYS A N 16
ATOM 7312 C CA . LYS A 1 22 ? 25.603 11.749 -4.217 1.00 1.84 22 LYS A CA 16
ATOM 7313 C C . LYS A 1 22 ? 24.157 11.512 -4.675 1.00 1.68 22 LYS A C 16
ATOM 7314 O O . LYS A 1 22 ? 23.907 10.961 -5.731 1.00 1.35 22 LYS A O 16
ATOM 7333 N N . THR A 1 23 ? 23.201 11.924 -3.881 1.00 2.10 23 THR A N 16
ATOM 7334 C CA . THR A 1 23 ? 21.768 11.720 -4.262 1.00 2.14 23 THR A CA 16
ATOM 7335 C C . THR A 1 23 ? 21.290 12.836 -5.209 1.00 2.45 23 THR A C 16
ATOM 7336 O O . THR A 1 23 ? 20.402 12.630 -6.016 1.00 2.66 23 THR A O 16
ATOM 7347 N N . CYS A 1 24 ? 21.877 14.007 -5.127 1.00 2.64 24 CYS A N 16
ATOM 7348 C CA . CYS A 1 24 ? 21.462 15.120 -6.033 1.00 3.11 24 CYS A CA 16
ATOM 7349 C C . CYS A 1 24 ? 22.481 15.262 -7.170 1.00 2.88 24 CYS A C 16
ATOM 7350 O O . CYS A 1 24 ? 22.157 15.082 -8.330 1.00 3.00 24 CYS A O 16
ATOM 7358 N N . LEU A 1 25 ? 23.713 15.564 -6.842 1.00 2.67 25 LEU A N 16
ATOM 7359 C CA . LEU A 1 25 ? 24.765 15.704 -7.894 1.00 2.50 25 LEU A CA 16
ATOM 7360 C C . LEU A 1 25 ? 25.508 14.372 -8.065 1.00 1.91 25 LEU A C 16
ATOM 7361 O O . LEU A 1 25 ? 26.604 14.188 -7.568 1.00 1.63 25 LEU A O 16
ATOM 7377 N N . LYS A 1 26 ? 24.915 13.445 -8.770 1.00 1.99 26 LYS A N 16
ATOM 7378 C CA . LYS A 1 26 ? 25.574 12.119 -8.987 1.00 1.76 26 LYS A CA 16
ATOM 7379 C C . LYS A 1 26 ? 26.310 12.111 -10.336 1.00 2.20 26 LYS A C 16
ATOM 7380 O O . LYS A 1 26 ? 26.187 11.189 -11.121 1.00 2.56 26 LYS A O 16
ATOM 7399 N N . GLU A 1 27 ? 27.078 13.138 -10.605 1.00 2.31 27 GLU A N 16
ATOM 7400 C CA . GLU A 1 27 ? 27.826 13.204 -11.900 1.00 2.85 27 GLU A CA 16
ATOM 7401 C C . GLU A 1 27 ? 29.309 12.870 -11.669 1.00 2.69 27 GLU A C 16
ATOM 7402 O O . GLU A 1 27 ? 30.191 13.609 -12.067 1.00 2.87 27 GLU A O 16
ATOM 7414 N N . GLU A 1 28 ? 29.592 11.763 -11.024 1.00 2.58 28 GLU A N 16
ATOM 7415 C CA . GLU A 1 28 ? 31.019 11.385 -10.765 1.00 2.83 28 GLU A CA 16
ATOM 7416 C C . GLU A 1 28 ? 31.578 10.512 -11.904 1.00 3.49 28 GLU A C 16
ATOM 7417 O O . GLU A 1 28 ? 32.775 10.440 -12.102 1.00 3.88 28 GLU A O 16
ATOM 7429 N N . MET A 1 29 ? 30.725 9.850 -12.651 1.00 3.87 29 MET A N 16
ATOM 7430 C CA . MET A 1 29 ? 31.215 8.986 -13.769 1.00 4.59 29 MET A CA 16
ATOM 7431 C C . MET A 1 29 ? 31.200 9.763 -15.093 1.00 4.83 29 MET A C 16
ATOM 7432 O O . MET A 1 29 ? 30.243 10.441 -15.415 1.00 4.78 29 MET A O 16
ATOM 7446 N N . ALA A 1 30 ? 32.257 9.663 -15.861 1.00 5.35 30 ALA A N 16
ATOM 7447 C CA . ALA A 1 30 ? 32.316 10.388 -17.168 1.00 5.75 30 ALA A CA 16
ATOM 7448 C C . ALA A 1 30 ? 33.047 9.539 -18.219 1.00 6.65 30 ALA A C 16
ATOM 7449 O O . ALA A 1 30 ? 34.049 8.931 -17.875 1.00 6.95 30 ALA A O 16
ATOM 7457 N N . MET A 1 1 ? -10.827 12.193 16.721 1.00 3.23 1 MET A N 17
ATOM 7458 C CA . MET A 1 1 ? -9.880 11.151 16.216 1.00 2.47 1 MET A CA 17
ATOM 7459 C C . MET A 1 1 ? -8.585 11.805 15.713 1.00 2.16 1 MET A C 17
ATOM 7460 O O . MET A 1 1 ? -8.584 12.944 15.287 1.00 2.59 1 MET A O 17
ATOM 7476 N N . ILE A 1 2 ? -7.487 11.090 15.759 1.00 1.72 2 ILE A N 17
ATOM 7477 C CA . ILE A 1 2 ? -6.187 11.666 15.283 1.00 1.88 2 ILE A CA 17
ATOM 7478 C C . ILE A 1 2 ? -5.424 10.636 14.439 1.00 1.58 2 ILE A C 17
ATOM 7479 O O . ILE A 1 2 ? -5.570 9.441 14.619 1.00 1.58 2 ILE A O 17
ATOM 7495 N N . SER A 1 3 ? -4.608 11.092 13.523 1.00 1.66 3 SER A N 17
ATOM 7496 C CA . SER A 1 3 ? -3.828 10.143 12.667 1.00 1.48 3 SER A CA 17
ATOM 7497 C C . SER A 1 3 ? -2.337 10.184 13.040 1.00 1.47 3 SER A C 17
ATOM 7498 O O . SER A 1 3 ? -1.472 10.184 12.185 1.00 1.62 3 SER A O 17
ATOM 7506 N N . SER A 1 4 ? -2.032 10.219 14.315 1.00 1.68 4 SER A N 17
ATOM 7507 C CA . SER A 1 4 ? -0.597 10.262 14.748 1.00 2.22 4 SER A CA 17
ATOM 7508 C C . SER A 1 4 ? 0.048 8.879 14.603 1.00 2.50 4 SER A C 17
ATOM 7509 O O . SER A 1 4 ? 1.131 8.746 14.068 1.00 3.02 4 SER A O 17
ATOM 7517 N N . VAL A 1 5 ? -0.615 7.853 15.071 1.00 2.36 5 VAL A N 17
ATOM 7518 C CA . VAL A 1 5 ? -0.048 6.471 14.959 1.00 2.86 5 VAL A CA 17
ATOM 7519 C C . VAL A 1 5 ? -0.387 5.856 13.593 1.00 2.67 5 VAL A C 17
ATOM 7520 O O . VAL A 1 5 ? 0.343 5.029 13.079 1.00 3.08 5 VAL A O 17
ATOM 7533 N N . CYS A 1 6 ? -1.482 6.260 13.006 1.00 2.10 6 CYS A N 17
ATOM 7534 C CA . CYS A 1 6 ? -1.878 5.714 11.673 1.00 1.90 6 CYS A CA 17
ATOM 7535 C C . CYS A 1 6 ? -2.392 6.844 10.774 1.00 1.30 6 CYS A C 17
ATOM 7536 O O . CYS A 1 6 ? -3.374 7.497 11.077 1.00 1.11 6 CYS A O 17
ATOM 7544 N N . VAL A 1 7 ? -1.729 7.078 9.673 1.00 1.23 7 VAL A N 17
ATOM 7545 C CA . VAL A 1 7 ? -2.157 8.159 8.742 1.00 0.99 7 VAL A CA 17
ATOM 7546 C C . VAL A 1 7 ? -2.013 7.692 7.289 1.00 0.84 7 VAL A C 17
ATOM 7547 O O . VAL A 1 7 ? -1.424 6.665 7.008 1.00 0.90 7 VAL A O 17
ATOM 7575 N N . SER A 1 9 ? -0.169 8.858 4.897 1.00 0.95 9 SER A N 17
ATOM 7576 C CA . SER A 1 9 ? 1.288 8.831 4.531 1.00 0.97 9 SER A CA 17
ATOM 7577 C C . SER A 1 9 ? 1.488 9.045 3.026 1.00 0.86 9 SER A C 17
ATOM 7578 O O . SER A 1 9 ? 1.129 8.210 2.225 1.00 0.78 9 SER A O 17
ATOM 7586 N N . TYR A 1 10 ? 2.086 10.162 2.667 1.00 0.90 10 TYR A N 17
ATOM 7587 C CA . TYR A 1 10 ? 2.379 10.515 1.229 1.00 0.85 10 TYR A CA 17
ATOM 7588 C C . TYR A 1 10 ? 1.255 10.086 0.254 1.00 0.74 10 TYR A C 17
ATOM 7589 O O . TYR A 1 10 ? 0.154 9.752 0.650 1.00 0.74 10 TYR A O 17
ATOM 7607 N N . ARG A 1 11 ? 1.525 10.125 -1.026 1.00 0.73 11 ARG A N 17
ATOM 7608 C CA . ARG A 1 11 ? 0.494 9.731 -2.033 1.00 0.77 11 ARG A CA 17
ATOM 7609 C C . ARG A 1 11 ? 0.413 8.198 -2.109 1.00 0.78 11 ARG A C 17
ATOM 7610 O O . ARG A 1 11 ? 0.769 7.506 -1.176 1.00 0.77 11 ARG A O 17
ATOM 7631 N N . GLY A 1 12 ? -0.023 7.658 -3.217 1.00 0.89 12 GLY A N 17
ATOM 7632 C CA . GLY A 1 12 ? -0.081 6.173 -3.346 1.00 1.01 12 GLY A CA 17
ATOM 7633 C C . GLY A 1 12 ? 1.015 5.729 -4.315 1.00 1.08 12 GLY A C 17
ATOM 7634 O O . GLY A 1 12 ? 1.036 4.601 -4.773 1.00 1.23 12 GLY A O 17
ATOM 7638 N N . ARG A 1 13 ? 1.924 6.620 -4.632 1.00 0.99 13 ARG A N 17
ATOM 7639 C CA . ARG A 1 13 ? 3.020 6.289 -5.576 1.00 1.07 13 ARG A CA 17
ATOM 7640 C C . ARG A 1 13 ? 4.387 6.394 -4.879 1.00 1.03 13 ARG A C 17
ATOM 7641 O O . ARG A 1 13 ? 5.041 7.421 -4.900 1.00 0.97 13 ARG A O 17
ATOM 7662 N N . LYS A 1 14 ? 4.820 5.330 -4.258 1.00 1.11 14 LYS A N 17
ATOM 7663 C CA . LYS A 1 14 ? 6.141 5.341 -3.551 1.00 1.16 14 LYS A CA 17
ATOM 7664 C C . LYS A 1 14 ? 7.301 5.176 -4.552 1.00 1.28 14 LYS A C 17
ATOM 7665 O O . LYS A 1 14 ? 8.190 4.367 -4.361 1.00 1.46 14 LYS A O 17
ATOM 7684 N N . SER A 1 15 ? 7.298 5.944 -5.615 1.00 1.22 15 SER A N 17
ATOM 7685 C CA . SER A 1 15 ? 8.392 5.845 -6.630 1.00 1.34 15 SER A CA 17
ATOM 7686 C C . SER A 1 15 ? 8.360 7.063 -7.566 1.00 1.22 15 SER A C 17
ATOM 7687 O O . SER A 1 15 ? 7.894 6.982 -8.688 1.00 1.42 15 SER A O 17
ATOM 7695 N N . GLY A 1 16 ? 8.850 8.191 -7.113 1.00 1.19 16 GLY A N 17
ATOM 7696 C CA . GLY A 1 16 ? 8.850 9.411 -7.977 1.00 1.12 16 GLY A CA 17
ATOM 7697 C C . GLY A 1 16 ? 8.098 10.550 -7.280 1.00 1.02 16 GLY A C 17
ATOM 7698 O O . GLY A 1 16 ? 6.995 10.900 -7.659 1.00 1.10 16 GLY A O 17
ATOM 7702 N N . ASN A 1 17 ? 8.691 11.135 -6.270 1.00 0.92 17 ASN A N 17
ATOM 7703 C CA . ASN A 1 17 ? 8.022 12.263 -5.548 1.00 0.89 17 ASN A CA 17
ATOM 7704 C C . ASN A 1 17 ? 8.831 13.559 -5.725 1.00 0.82 17 ASN A C 17
ATOM 7705 O O . ASN A 1 17 ? 9.740 13.627 -6.533 1.00 0.78 17 ASN A O 17
ATOM 7716 N N . LYS A 1 18 ? 8.505 14.589 -4.982 1.00 0.86 18 LYS A N 17
ATOM 7717 C CA . LYS A 1 18 ? 9.250 15.877 -5.114 1.00 0.84 18 LYS A CA 17
ATOM 7718 C C . LYS A 1 18 ? 10.053 16.172 -3.835 1.00 0.98 18 LYS A C 17
ATOM 7719 O O . LYS A 1 18 ? 9.514 16.682 -2.868 1.00 1.14 18 LYS A O 17
ATOM 7738 N N . PRO A 1 19 ? 11.326 15.845 -3.877 1.00 1.07 19 PRO A N 17
ATOM 7739 C CA . PRO A 1 19 ? 12.179 16.108 -2.682 1.00 1.25 19 PRO A CA 17
ATOM 7740 C C . PRO A 1 19 ? 12.900 17.460 -2.823 1.00 1.30 19 PRO A C 17
ATOM 7741 O O . PRO A 1 19 ? 13.125 17.931 -3.923 1.00 1.30 19 PRO A O 17
ATOM 7752 N N . PRO A 1 20 ? 13.235 18.043 -1.696 1.00 1.47 20 PRO A N 17
ATOM 7753 C CA . PRO A 1 20 ? 13.932 19.365 -1.739 1.00 1.58 20 PRO A CA 17
ATOM 7754 C C . PRO A 1 20 ? 15.366 19.229 -2.280 1.00 1.66 20 PRO A C 17
ATOM 7755 O O . PRO A 1 20 ? 15.826 20.063 -3.035 1.00 1.73 20 PRO A O 17
ATOM 7766 N N . SER A 1 21 ? 16.075 18.193 -1.896 1.00 1.72 21 SER A N 17
ATOM 7767 C CA . SER A 1 21 ? 17.483 18.014 -2.388 1.00 1.85 21 SER A CA 17
ATOM 7768 C C . SER A 1 21 ? 17.512 17.777 -3.907 1.00 1.74 21 SER A C 17
ATOM 7769 O O . SER A 1 21 ? 18.432 18.198 -4.585 1.00 1.88 21 SER A O 17
ATOM 7777 N N . LYS A 1 22 ? 16.521 17.105 -4.443 1.00 1.53 22 LYS A N 17
ATOM 7778 C CA . LYS A 1 22 ? 16.499 16.840 -5.916 1.00 1.47 22 LYS A CA 17
ATOM 7779 C C . LYS A 1 22 ? 15.056 16.886 -6.443 1.00 1.21 22 LYS A C 17
ATOM 7780 O O . LYS A 1 22 ? 14.408 15.870 -6.606 1.00 1.07 22 LYS A O 17
ATOM 7799 N N . THR A 1 23 ? 14.552 18.065 -6.711 1.00 1.19 23 THR A N 17
ATOM 7800 C CA . THR A 1 23 ? 13.148 18.192 -7.228 1.00 0.99 23 THR A CA 17
ATOM 7801 C C . THR A 1 23 ? 13.114 18.123 -8.770 1.00 0.96 23 THR A C 17
ATOM 7802 O O . THR A 1 23 ? 12.273 18.728 -9.411 1.00 0.86 23 THR A O 17
ATOM 7813 N N . CYS A 1 24 ? 14.012 17.382 -9.372 1.00 1.14 24 CYS A N 17
ATOM 7814 C CA . CYS A 1 24 ? 14.024 17.270 -10.866 1.00 1.22 24 CYS A CA 17
ATOM 7815 C C . CYS A 1 24 ? 13.069 16.154 -11.329 1.00 1.08 24 CYS A C 17
ATOM 7816 O O . CYS A 1 24 ? 13.467 15.218 -11.999 1.00 1.29 24 CYS A O 17
ATOM 7824 N N . LEU A 1 25 ? 11.811 16.253 -10.976 1.00 0.83 25 LEU A N 17
ATOM 7825 C CA . LEU A 1 25 ? 10.821 15.209 -11.388 1.00 0.78 25 LEU A CA 17
ATOM 7826 C C . LEU A 1 25 ? 9.554 15.869 -11.945 1.00 0.67 25 LEU A C 17
ATOM 7827 O O . LEU A 1 25 ? 9.205 16.974 -11.570 1.00 0.76 25 LEU A O 17
ATOM 7843 N N . LYS A 1 26 ? 8.860 15.197 -12.832 1.00 0.76 26 LYS A N 17
ATOM 7844 C CA . LYS A 1 26 ? 7.609 15.780 -13.415 1.00 0.84 26 LYS A CA 17
ATOM 7845 C C . LYS A 1 26 ? 6.549 15.958 -12.320 1.00 0.78 26 LYS A C 17
ATOM 7846 O O . LYS A 1 26 ? 5.895 15.015 -11.914 1.00 0.87 26 LYS A O 17
ATOM 7865 N N . GLU A 1 27 ? 6.378 17.164 -11.841 1.00 0.70 27 GLU A N 17
ATOM 7866 C CA . GLU A 1 27 ? 5.363 17.414 -10.766 1.00 0.74 27 GLU A CA 17
ATOM 7867 C C . GLU A 1 27 ? 3.965 17.675 -11.358 1.00 0.95 27 GLU A C 17
ATOM 7868 O O . GLU A 1 27 ? 3.119 18.266 -10.712 1.00 1.12 27 GLU A O 17
ATOM 7880 N N . GLU A 1 28 ? 3.708 17.229 -12.569 1.00 1.09 28 GLU A N 17
ATOM 7881 C CA . GLU A 1 28 ? 2.357 17.442 -13.187 1.00 1.33 28 GLU A CA 17
ATOM 7882 C C . GLU A 1 28 ? 1.258 16.889 -12.266 1.00 1.12 28 GLU A C 17
ATOM 7883 O O . GLU A 1 28 ? 0.187 17.453 -12.160 1.00 1.29 28 GLU A O 17
ATOM 7895 N N . MET A 1 29 ? 1.527 15.796 -11.591 1.00 0.99 29 MET A N 17
ATOM 7896 C CA . MET A 1 29 ? 0.511 15.209 -10.663 1.00 1.03 29 MET A CA 17
ATOM 7897 C C . MET A 1 29 ? 1.024 15.257 -9.211 1.00 1.20 29 MET A C 17
ATOM 7898 O O . MET A 1 29 ? 0.724 14.388 -8.413 1.00 1.52 29 MET A O 17
ATOM 7912 N N . ALA A 1 30 ? 1.791 16.274 -8.870 1.00 1.24 30 ALA A N 17
ATOM 7913 C CA . ALA A 1 30 ? 2.337 16.409 -7.477 1.00 1.71 30 ALA A CA 17
ATOM 7914 C C . ALA A 1 30 ? 3.033 15.108 -7.028 1.00 1.97 30 ALA A C 17
ATOM 7915 O O . ALA A 1 30 ? 4.090 14.817 -7.563 1.00 1.95 30 ALA A O 17
ATOM 7923 N N . MET A 1 1 ? -10.827 12.193 16.721 1.00 3.23 1 MET A N 18
ATOM 7924 C CA . MET A 1 1 ? -9.880 11.151 16.216 1.00 2.47 1 MET A CA 18
ATOM 7925 C C . MET A 1 1 ? -8.585 11.805 15.713 1.00 2.16 1 MET A C 18
ATOM 7926 O O . MET A 1 1 ? -8.584 12.944 15.287 1.00 2.59 1 MET A O 18
ATOM 7942 N N . ILE A 1 2 ? -7.487 11.090 15.759 1.00 1.72 2 ILE A N 18
ATOM 7943 C CA . ILE A 1 2 ? -6.187 11.666 15.283 1.00 1.88 2 ILE A CA 18
ATOM 7944 C C . ILE A 1 2 ? -5.424 10.636 14.439 1.00 1.58 2 ILE A C 18
ATOM 7945 O O . ILE A 1 2 ? -5.570 9.441 14.619 1.00 1.58 2 ILE A O 18
ATOM 7961 N N . SER A 1 3 ? -4.608 11.092 13.523 1.00 1.66 3 SER A N 18
ATOM 7962 C CA . SER A 1 3 ? -3.828 10.143 12.667 1.00 1.48 3 SER A CA 18
ATOM 7963 C C . SER A 1 3 ? -2.337 10.184 13.040 1.00 1.47 3 SER A C 18
ATOM 7964 O O . SER A 1 3 ? -1.472 10.184 12.185 1.00 1.62 3 SER A O 18
ATOM 7972 N N . SER A 1 4 ? -2.032 10.219 14.315 1.00 1.68 4 SER A N 18
ATOM 7973 C CA . SER A 1 4 ? -0.597 10.262 14.748 1.00 2.22 4 SER A CA 18
ATOM 7974 C C . SER A 1 4 ? 0.048 8.879 14.603 1.00 2.50 4 SER A C 18
ATOM 7975 O O . SER A 1 4 ? 1.131 8.746 14.068 1.00 3.02 4 SER A O 18
ATOM 7983 N N . VAL A 1 5 ? -0.615 7.853 15.071 1.00 2.36 5 VAL A N 18
ATOM 7984 C CA . VAL A 1 5 ? -0.048 6.471 14.959 1.00 2.86 5 VAL A CA 18
ATOM 7985 C C . VAL A 1 5 ? -0.387 5.856 13.593 1.00 2.67 5 VAL A C 18
ATOM 7986 O O . VAL A 1 5 ? 0.343 5.029 13.079 1.00 3.08 5 VAL A O 18
ATOM 7999 N N . CYS A 1 6 ? -1.482 6.260 13.006 1.00 2.10 6 CYS A N 18
ATOM 8000 C CA . CYS A 1 6 ? -1.878 5.714 11.673 1.00 1.90 6 CYS A CA 18
ATOM 8001 C C . CYS A 1 6 ? -2.392 6.844 10.774 1.00 1.30 6 CYS A C 18
ATOM 8002 O O . CYS A 1 6 ? -3.374 7.497 11.077 1.00 1.11 6 CYS A O 18
ATOM 8010 N N . VAL A 1 7 ? -1.729 7.078 9.673 1.00 1.23 7 VAL A N 18
ATOM 8011 C CA . VAL A 1 7 ? -2.157 8.159 8.742 1.00 0.99 7 VAL A CA 18
ATOM 8012 C C . VAL A 1 7 ? -2.013 7.692 7.289 1.00 0.84 7 VAL A C 18
ATOM 8013 O O . VAL A 1 7 ? -1.424 6.665 7.008 1.00 0.90 7 VAL A O 18
ATOM 8041 N N . SER A 1 9 ? -0.169 8.858 4.897 1.00 0.95 9 SER A N 18
ATOM 8042 C CA . SER A 1 9 ? 1.288 8.831 4.531 1.00 0.97 9 SER A CA 18
ATOM 8043 C C . SER A 1 9 ? 1.488 9.045 3.026 1.00 0.86 9 SER A C 18
ATOM 8044 O O . SER A 1 9 ? 1.129 8.210 2.225 1.00 0.78 9 SER A O 18
ATOM 8052 N N . TYR A 1 10 ? 2.086 10.162 2.667 1.00 0.90 10 TYR A N 18
ATOM 8053 C CA . TYR A 1 10 ? 2.379 10.515 1.229 1.00 0.85 10 TYR A CA 18
ATOM 8054 C C . TYR A 1 10 ? 1.255 10.086 0.254 1.00 0.74 10 TYR A C 18
ATOM 8055 O O . TYR A 1 10 ? 0.154 9.752 0.650 1.00 0.74 10 TYR A O 18
ATOM 8073 N N . ARG A 1 11 ? 1.525 10.125 -1.026 1.00 0.73 11 ARG A N 18
ATOM 8074 C CA . ARG A 1 11 ? 0.494 9.731 -2.033 1.00 0.77 11 ARG A CA 18
ATOM 8075 C C . ARG A 1 11 ? 0.413 8.198 -2.109 1.00 0.78 11 ARG A C 18
ATOM 8076 O O . ARG A 1 11 ? 0.769 7.506 -1.176 1.00 0.77 11 ARG A O 18
ATOM 8097 N N . GLY A 1 12 ? -0.023 7.658 -3.217 1.00 0.89 12 GLY A N 18
ATOM 8098 C CA . GLY A 1 12 ? -0.081 6.173 -3.346 1.00 1.01 12 GLY A CA 18
ATOM 8099 C C . GLY A 1 12 ? 1.015 5.729 -4.315 1.00 1.08 12 GLY A C 18
ATOM 8100 O O . GLY A 1 12 ? 1.036 4.601 -4.773 1.00 1.23 12 GLY A O 18
ATOM 8104 N N . ARG A 1 13 ? 1.924 6.620 -4.632 1.00 0.99 13 ARG A N 18
ATOM 8105 C CA . ARG A 1 13 ? 3.020 6.289 -5.576 1.00 1.07 13 ARG A CA 18
ATOM 8106 C C . ARG A 1 13 ? 4.387 6.394 -4.879 1.00 1.03 13 ARG A C 18
ATOM 8107 O O . ARG A 1 13 ? 5.041 7.421 -4.900 1.00 0.97 13 ARG A O 18
ATOM 8128 N N . LYS A 1 14 ? 4.820 5.330 -4.258 1.00 1.11 14 LYS A N 18
ATOM 8129 C CA . LYS A 1 14 ? 6.141 5.341 -3.551 1.00 1.16 14 LYS A CA 18
ATOM 8130 C C . LYS A 1 14 ? 7.301 5.176 -4.552 1.00 1.28 14 LYS A C 18
ATOM 8131 O O . LYS A 1 14 ? 8.190 4.367 -4.361 1.00 1.46 14 LYS A O 18
ATOM 8150 N N . SER A 1 15 ? 7.298 5.944 -5.615 1.00 1.22 15 SER A N 18
ATOM 8151 C CA . SER A 1 15 ? 8.392 5.845 -6.630 1.00 1.34 15 SER A CA 18
ATOM 8152 C C . SER A 1 15 ? 8.360 7.063 -7.566 1.00 1.22 15 SER A C 18
ATOM 8153 O O . SER A 1 15 ? 7.894 6.982 -8.688 1.00 1.42 15 SER A O 18
ATOM 8161 N N . GLY A 1 16 ? 8.850 8.191 -7.113 1.00 1.19 16 GLY A N 18
ATOM 8162 C CA . GLY A 1 16 ? 8.850 9.411 -7.977 1.00 1.12 16 GLY A CA 18
ATOM 8163 C C . GLY A 1 16 ? 8.098 10.550 -7.280 1.00 1.02 16 GLY A C 18
ATOM 8164 O O . GLY A 1 16 ? 6.995 10.900 -7.659 1.00 1.10 16 GLY A O 18
ATOM 8168 N N . ASN A 1 17 ? 8.691 11.135 -6.270 1.00 0.92 17 ASN A N 18
ATOM 8169 C CA . ASN A 1 17 ? 8.022 12.263 -5.548 1.00 0.89 17 ASN A CA 18
ATOM 8170 C C . ASN A 1 17 ? 8.831 13.559 -5.725 1.00 0.82 17 ASN A C 18
ATOM 8171 O O . ASN A 1 17 ? 9.740 13.627 -6.533 1.00 0.78 17 ASN A O 18
ATOM 8182 N N . LYS A 1 18 ? 8.505 14.589 -4.982 1.00 0.86 18 LYS A N 18
ATOM 8183 C CA . LYS A 1 18 ? 9.250 15.877 -5.114 1.00 0.84 18 LYS A CA 18
ATOM 8184 C C . LYS A 1 18 ? 10.053 16.172 -3.835 1.00 0.98 18 LYS A C 18
ATOM 8185 O O . LYS A 1 18 ? 9.514 16.682 -2.868 1.00 1.14 18 LYS A O 18
ATOM 8204 N N . PRO A 1 19 ? 11.326 15.845 -3.877 1.00 1.07 19 PRO A N 18
ATOM 8205 C CA . PRO A 1 19 ? 12.179 16.108 -2.682 1.00 1.25 19 PRO A CA 18
ATOM 8206 C C . PRO A 1 19 ? 12.900 17.460 -2.823 1.00 1.30 19 PRO A C 18
ATOM 8207 O O . PRO A 1 19 ? 13.125 17.931 -3.923 1.00 1.30 19 PRO A O 18
ATOM 8218 N N . PRO A 1 20 ? 13.235 18.043 -1.696 1.00 1.47 20 PRO A N 18
ATOM 8219 C CA . PRO A 1 20 ? 13.932 19.365 -1.739 1.00 1.58 20 PRO A CA 18
ATOM 8220 C C . PRO A 1 20 ? 15.366 19.229 -2.280 1.00 1.66 20 PRO A C 18
ATOM 8221 O O . PRO A 1 20 ? 15.826 20.063 -3.035 1.00 1.73 20 PRO A O 18
ATOM 8232 N N . SER A 1 21 ? 16.075 18.193 -1.896 1.00 1.72 21 SER A N 18
ATOM 8233 C CA . SER A 1 21 ? 17.483 18.014 -2.388 1.00 1.85 21 SER A CA 18
ATOM 8234 C C . SER A 1 21 ? 17.512 17.777 -3.907 1.00 1.74 21 SER A C 18
ATOM 8235 O O . SER A 1 21 ? 18.432 18.198 -4.585 1.00 1.88 21 SER A O 18
ATOM 8243 N N . LYS A 1 22 ? 16.521 17.105 -4.443 1.00 1.53 22 LYS A N 18
ATOM 8244 C CA . LYS A 1 22 ? 16.499 16.840 -5.916 1.00 1.47 22 LYS A CA 18
ATOM 8245 C C . LYS A 1 22 ? 15.056 16.886 -6.443 1.00 1.21 22 LYS A C 18
ATOM 8246 O O . LYS A 1 22 ? 14.408 15.870 -6.606 1.00 1.07 22 LYS A O 18
ATOM 8265 N N . THR A 1 23 ? 14.552 18.065 -6.711 1.00 1.19 23 THR A N 18
ATOM 8266 C CA . THR A 1 23 ? 13.148 18.192 -7.228 1.00 0.99 23 THR A CA 18
ATOM 8267 C C . THR A 1 23 ? 13.114 18.123 -8.770 1.00 0.96 23 THR A C 18
ATOM 8268 O O . THR A 1 23 ? 12.273 18.728 -9.411 1.00 0.86 23 THR A O 18
ATOM 8279 N N . CYS A 1 24 ? 14.012 17.382 -9.372 1.00 1.14 24 CYS A N 18
ATOM 8280 C CA . CYS A 1 24 ? 14.024 17.270 -10.866 1.00 1.22 24 CYS A CA 18
ATOM 8281 C C . CYS A 1 24 ? 13.069 16.154 -11.329 1.00 1.08 24 CYS A C 18
ATOM 8282 O O . CYS A 1 24 ? 13.467 15.218 -11.999 1.00 1.29 24 CYS A O 18
ATOM 8290 N N . LEU A 1 25 ? 11.811 16.253 -10.976 1.00 0.83 25 LEU A N 18
ATOM 8291 C CA . LEU A 1 25 ? 10.821 15.209 -11.388 1.00 0.78 25 LEU A CA 18
ATOM 8292 C C . LEU A 1 25 ? 9.554 15.869 -11.945 1.00 0.67 25 LEU A C 18
ATOM 8293 O O . LEU A 1 25 ? 9.205 16.974 -11.570 1.00 0.76 25 LEU A O 18
ATOM 8309 N N . LYS A 1 26 ? 8.860 15.197 -12.832 1.00 0.76 26 LYS A N 18
ATOM 8310 C CA . LYS A 1 26 ? 7.609 15.780 -13.415 1.00 0.84 26 LYS A CA 18
ATOM 8311 C C . LYS A 1 26 ? 6.549 15.958 -12.320 1.00 0.78 26 LYS A C 18
ATOM 8312 O O . LYS A 1 26 ? 5.895 15.015 -11.914 1.00 0.87 26 LYS A O 18
ATOM 8331 N N . GLU A 1 27 ? 6.378 17.164 -11.841 1.00 0.70 27 GLU A N 18
ATOM 8332 C CA . GLU A 1 27 ? 5.363 17.414 -10.766 1.00 0.74 27 GLU A CA 18
ATOM 8333 C C . GLU A 1 27 ? 3.965 17.675 -11.358 1.00 0.95 27 GLU A C 18
ATOM 8334 O O . GLU A 1 27 ? 3.119 18.266 -10.712 1.00 1.12 27 GLU A O 18
ATOM 8346 N N . GLU A 1 28 ? 3.708 17.229 -12.569 1.00 1.09 28 GLU A N 18
ATOM 8347 C CA . GLU A 1 28 ? 2.357 17.442 -13.187 1.00 1.33 28 GLU A CA 18
ATOM 8348 C C . GLU A 1 28 ? 1.258 16.889 -12.266 1.00 1.12 28 GLU A C 18
ATOM 8349 O O . GLU A 1 28 ? 0.187 17.453 -12.160 1.00 1.29 28 GLU A O 18
ATOM 8361 N N . MET A 1 29 ? 1.527 15.796 -11.591 1.00 0.99 29 MET A N 18
ATOM 8362 C CA . MET A 1 29 ? 0.511 15.209 -10.663 1.00 1.03 29 MET A CA 18
ATOM 8363 C C . MET A 1 29 ? 1.024 15.257 -9.211 1.00 1.20 29 MET A C 18
ATOM 8364 O O . MET A 1 29 ? 0.724 14.388 -8.413 1.00 1.52 29 MET A O 18
ATOM 8378 N N . ALA A 1 30 ? 1.791 16.274 -8.870 1.00 1.24 30 ALA A N 18
ATOM 8379 C CA . ALA A 1 30 ? 2.337 16.409 -7.477 1.00 1.71 30 ALA A CA 18
ATOM 8380 C C . ALA A 1 30 ? 3.033 15.108 -7.028 1.00 1.97 30 ALA A C 18
ATOM 8381 O O . ALA A 1 30 ? 4.090 14.817 -7.563 1.00 1.95 30 ALA A O 18
ATOM 8389 N N . MET A 1 1 ? 3.649 -2.318 12.546 1.00 3.14 1 MET A N 19
ATOM 8390 C CA . MET A 1 1 ? 2.360 -1.570 12.436 1.00 2.70 1 MET A CA 19
ATOM 8391 C C . MET A 1 1 ? 2.534 -0.134 12.951 1.00 2.24 1 MET A C 19
ATOM 8392 O O . MET A 1 1 ? 2.354 0.144 14.123 1.00 2.48 1 MET A O 19
ATOM 8408 N N . ILE A 1 2 ? 2.887 0.779 12.081 1.00 1.74 2 ILE A N 19
ATOM 8409 C CA . ILE A 1 2 ? 3.078 2.200 12.509 1.00 1.65 2 ILE A CA 19
ATOM 8410 C C . ILE A 1 2 ? 1.925 3.065 11.975 1.00 1.13 2 ILE A C 19
ATOM 8411 O O . ILE A 1 2 ? 2.081 3.820 11.034 1.00 1.10 2 ILE A O 19
ATOM 8427 N N . SER A 1 3 ? 0.763 2.950 12.571 1.00 1.03 3 SER A N 19
ATOM 8428 C CA . SER A 1 3 ? -0.410 3.754 12.106 1.00 0.76 3 SER A CA 19
ATOM 8429 C C . SER A 1 3 ? -1.439 3.913 13.242 1.00 0.79 3 SER A C 19
ATOM 8430 O O . SER A 1 3 ? -1.072 4.079 14.391 1.00 0.96 3 SER A O 19
ATOM 8438 N N . SER A 1 4 ? -2.720 3.878 12.926 1.00 0.73 4 SER A N 19
ATOM 8439 C CA . SER A 1 4 ? -3.801 4.037 13.965 1.00 0.87 4 SER A CA 19
ATOM 8440 C C . SER A 1 4 ? -3.878 5.493 14.442 1.00 1.03 4 SER A C 19
ATOM 8441 O O . SER A 1 4 ? -4.912 6.126 14.355 1.00 1.22 4 SER A O 19
ATOM 8449 N N . VAL A 1 5 ? -2.790 6.028 14.927 1.00 1.03 5 VAL A N 19
ATOM 8450 C CA . VAL A 1 5 ? -2.787 7.450 15.394 1.00 1.25 5 VAL A CA 19
ATOM 8451 C C . VAL A 1 5 ? -2.559 8.398 14.205 1.00 1.20 5 VAL A C 19
ATOM 8452 O O . VAL A 1 5 ? -2.916 9.560 14.247 1.00 1.41 5 VAL A O 19
ATOM 8465 N N . CYS A 1 6 ? -1.973 7.899 13.148 1.00 0.98 6 CYS A N 19
ATOM 8466 C CA . CYS A 1 6 ? -1.716 8.742 11.944 1.00 1.01 6 CYS A CA 19
ATOM 8467 C C . CYS A 1 6 ? -2.075 7.962 10.669 1.00 0.92 6 CYS A C 19
ATOM 8468 O O . CYS A 1 6 ? -2.546 6.840 10.727 1.00 0.87 6 CYS A O 19
ATOM 8476 N N . VAL A 1 7 ? -1.851 8.548 9.523 1.00 0.96 7 VAL A N 19
ATOM 8477 C CA . VAL A 1 7 ? -2.171 7.855 8.241 1.00 0.98 7 VAL A CA 19
ATOM 8478 C C . VAL A 1 7 ? -0.978 6.994 7.795 1.00 0.90 7 VAL A C 19
ATOM 8479 O O . VAL A 1 7 ? -0.066 6.732 8.557 1.00 0.83 7 VAL A O 19
ATOM 8507 N N . SER A 1 9 ? 1.287 7.610 5.088 1.00 0.87 9 SER A N 19
ATOM 8508 C CA . SER A 1 9 ? 2.413 8.566 4.756 1.00 0.83 9 SER A CA 19
ATOM 8509 C C . SER A 1 9 ? 2.410 8.803 3.250 1.00 0.75 9 SER A C 19
ATOM 8510 O O . SER A 1 9 ? 2.326 7.866 2.488 1.00 0.76 9 SER A O 19
ATOM 8518 N N . TYR A 1 10 ? 2.507 10.043 2.826 1.00 0.72 10 TYR A N 19
ATOM 8519 C CA . TYR A 1 10 ? 2.518 10.381 1.361 1.00 0.68 10 TYR A CA 19
ATOM 8520 C C . TYR A 1 10 ? 1.376 9.665 0.599 1.00 0.68 10 TYR A C 19
ATOM 8521 O O . TYR A 1 10 ? 0.578 8.947 1.172 1.00 0.74 10 TYR A O 19
ATOM 8539 N N . ARG A 1 11 ? 1.286 9.874 -0.690 1.00 0.69 11 ARG A N 19
ATOM 8540 C CA . ARG A 1 11 ? 0.209 9.212 -1.493 1.00 0.75 11 ARG A CA 19
ATOM 8541 C C . ARG A 1 11 ? 0.491 7.701 -1.591 1.00 0.81 11 ARG A C 19
ATOM 8542 O O . ARG A 1 11 ? 1.151 7.132 -0.744 1.00 0.81 11 ARG A O 19
ATOM 8563 N N . GLY A 1 12 ? 0.018 7.047 -2.620 1.00 0.90 12 GLY A N 19
ATOM 8564 C CA . GLY A 1 12 ? 0.294 5.584 -2.765 1.00 1.01 12 GLY A CA 19
ATOM 8565 C C . GLY A 1 12 ? 1.168 5.368 -4.002 1.00 1.04 12 GLY A C 19
ATOM 8566 O O . GLY A 1 12 ? 1.303 4.264 -4.493 1.00 1.19 12 GLY A O 19
ATOM 8570 N N . ARG A 1 13 ? 1.747 6.426 -4.514 1.00 0.92 13 ARG A N 19
ATOM 8571 C CA . ARG A 1 13 ? 2.598 6.316 -5.727 1.00 0.96 13 ARG A CA 19
ATOM 8572 C C . ARG A 1 13 ? 4.046 6.752 -5.430 1.00 0.83 13 ARG A C 19
ATOM 8573 O O . ARG A 1 13 ? 4.462 7.846 -5.768 1.00 0.75 13 ARG A O 19
ATOM 8594 N N . LYS A 1 14 ? 4.820 5.899 -4.804 1.00 0.87 14 LYS A N 19
ATOM 8595 C CA . LYS A 1 14 ? 6.242 6.254 -4.483 1.00 0.82 14 LYS A CA 19
ATOM 8596 C C . LYS A 1 14 ? 7.137 6.114 -5.730 1.00 0.84 14 LYS A C 19
ATOM 8597 O O . LYS A 1 14 ? 8.146 5.428 -5.711 1.00 0.96 14 LYS A O 19
ATOM 8616 N N . SER A 1 15 ? 6.774 6.773 -6.807 1.00 0.81 15 SER A N 19
ATOM 8617 C CA . SER A 1 15 ? 7.582 6.708 -8.070 1.00 0.89 15 SER A CA 19
ATOM 8618 C C . SER A 1 15 ? 7.809 5.253 -8.519 1.00 1.12 15 SER A C 19
ATOM 8619 O O . SER A 1 15 ? 7.200 4.329 -8.011 1.00 1.27 15 SER A O 19
ATOM 8627 N N . GLY A 1 16 ? 8.680 5.049 -9.477 1.00 1.20 16 GLY A N 19
ATOM 8628 C CA . GLY A 1 16 ? 8.953 3.667 -9.974 1.00 1.46 16 GLY A CA 19
ATOM 8629 C C . GLY A 1 16 ? 9.180 3.705 -11.488 1.00 1.52 16 GLY A C 19
ATOM 8630 O O . GLY A 1 16 ? 8.243 3.705 -12.261 1.00 1.93 16 GLY A O 19
ATOM 8634 N N . ASN A 1 17 ? 10.418 3.740 -11.917 1.00 1.24 17 ASN A N 19
ATOM 8635 C CA . ASN A 1 17 ? 10.704 3.783 -13.386 1.00 1.46 17 ASN A CA 19
ATOM 8636 C C . ASN A 1 17 ? 11.968 2.977 -13.720 1.00 1.27 17 ASN A C 19
ATOM 8637 O O . ASN A 1 17 ? 12.780 2.691 -12.861 1.00 1.04 17 ASN A O 19
ATOM 8648 N N . LYS A 1 18 ? 12.134 2.611 -14.967 1.00 1.53 18 LYS A N 19
ATOM 8649 C CA . LYS A 1 18 ? 13.339 1.821 -15.373 1.00 1.42 18 LYS A CA 19
ATOM 8650 C C . LYS A 1 18 ? 14.609 2.693 -15.380 1.00 1.00 18 LYS A C 19
ATOM 8651 O O . LYS A 1 18 ? 15.632 2.276 -14.865 1.00 0.89 18 LYS A O 19
ATOM 8670 N N . PRO A 1 19 ? 14.513 3.869 -15.967 1.00 1.06 19 PRO A N 19
ATOM 8671 C CA . PRO A 1 19 ? 15.723 4.745 -16.000 1.00 1.03 19 PRO A CA 19
ATOM 8672 C C . PRO A 1 19 ? 15.976 5.371 -14.618 1.00 0.90 19 PRO A C 19
ATOM 8673 O O . PRO A 1 19 ? 15.055 5.545 -13.838 1.00 0.91 19 PRO A O 19
ATOM 8684 N N . PRO A 1 20 ? 17.225 5.688 -14.363 1.00 1.00 20 PRO A N 19
ATOM 8685 C CA . PRO A 1 20 ? 17.568 6.297 -13.044 1.00 1.14 20 PRO A CA 19
ATOM 8686 C C . PRO A 1 20 ? 17.117 7.766 -12.984 1.00 1.32 20 PRO A C 19
ATOM 8687 O O . PRO A 1 20 ? 17.923 8.677 -13.002 1.00 1.82 20 PRO A O 19
ATOM 8698 N N . SER A 1 21 ? 15.831 7.999 -12.906 1.00 1.07 21 SER A N 19
ATOM 8699 C CA . SER A 1 21 ? 15.318 9.404 -12.837 1.00 1.33 21 SER A CA 19
ATOM 8700 C C . SER A 1 21 ? 15.052 9.789 -11.375 1.00 1.14 21 SER A C 19
ATOM 8701 O O . SER A 1 21 ? 15.761 10.591 -10.796 1.00 1.38 21 SER A O 19
ATOM 8709 N N . LYS A 1 22 ? 14.040 9.215 -10.776 1.00 0.82 22 LYS A N 19
ATOM 8710 C CA . LYS A 1 22 ? 13.723 9.529 -9.348 1.00 0.66 22 LYS A CA 19
ATOM 8711 C C . LYS A 1 22 ? 13.007 8.335 -8.705 1.00 0.47 22 LYS A C 19
ATOM 8712 O O . LYS A 1 22 ? 11.923 8.457 -8.165 1.00 0.53 22 LYS A O 19
ATOM 8731 N N . THR A 1 23 ? 13.612 7.177 -8.769 1.00 0.52 23 THR A N 19
ATOM 8732 C CA . THR A 1 23 ? 12.982 5.953 -8.177 1.00 0.75 23 THR A CA 19
ATOM 8733 C C . THR A 1 23 ? 14.016 5.147 -7.372 1.00 1.05 23 THR A C 19
ATOM 8734 O O . THR A 1 23 ? 14.006 3.930 -7.374 1.00 1.32 23 THR A O 19
ATOM 8745 N N . CYS A 1 24 ? 14.906 5.817 -6.685 1.00 1.13 24 CYS A N 19
ATOM 8746 C CA . CYS A 1 24 ? 15.940 5.096 -5.881 1.00 1.53 24 CYS A CA 19
ATOM 8747 C C . CYS A 1 24 ? 15.603 5.152 -4.382 1.00 1.42 24 CYS A C 19
ATOM 8748 O O . CYS A 1 24 ? 16.405 5.576 -3.570 1.00 1.45 24 CYS A O 19
ATOM 8756 N N . LEU A 1 25 ? 14.424 4.716 -4.008 1.00 1.42 25 LEU A N 19
ATOM 8757 C CA . LEU A 1 25 ? 14.035 4.732 -2.563 1.00 1.37 25 LEU A CA 19
ATOM 8758 C C . LEU A 1 25 ? 13.468 3.367 -2.140 1.00 1.28 25 LEU A C 19
ATOM 8759 O O . LEU A 1 25 ? 13.296 2.477 -2.951 1.00 1.32 25 LEU A O 19
ATOM 8775 N N . LYS A 1 26 ? 13.187 3.196 -0.871 1.00 1.29 26 LYS A N 19
ATOM 8776 C CA . LYS A 1 26 ? 12.637 1.893 -0.387 1.00 1.36 26 LYS A CA 19
ATOM 8777 C C . LYS A 1 26 ? 11.433 2.131 0.531 1.00 1.39 26 LYS A C 19
ATOM 8778 O O . LYS A 1 26 ? 11.518 2.854 1.507 1.00 1.24 26 LYS A O 19
ATOM 8797 N N . GLU A 1 27 ? 10.316 1.524 0.229 1.00 1.71 27 GLU A N 19
ATOM 8798 C CA . GLU A 1 27 ? 9.097 1.703 1.085 1.00 1.89 27 GLU A CA 19
ATOM 8799 C C . GLU A 1 27 ? 9.140 0.744 2.291 1.00 1.79 27 GLU A C 19
ATOM 8800 O O . GLU A 1 27 ? 8.228 -0.033 2.519 1.00 2.12 27 GLU A O 19
ATOM 8812 N N . GLU A 1 28 ? 10.196 0.798 3.068 1.00 1.44 28 GLU A N 19
ATOM 8813 C CA . GLU A 1 28 ? 10.310 -0.100 4.259 1.00 1.50 28 GLU A CA 19
ATOM 8814 C C . GLU A 1 28 ? 9.507 0.470 5.439 1.00 1.56 28 GLU A C 19
ATOM 8815 O O . GLU A 1 28 ? 10.060 0.900 6.435 1.00 1.74 28 GLU A O 19
ATOM 8827 N N . MET A 1 29 ? 8.201 0.477 5.332 1.00 1.68 29 MET A N 19
ATOM 8828 C CA . MET A 1 29 ? 7.357 1.021 6.441 1.00 1.80 29 MET A CA 19
ATOM 8829 C C . MET A 1 29 ? 6.098 0.161 6.628 1.00 1.79 29 MET A C 19
ATOM 8830 O O . MET A 1 29 ? 5.307 -0.003 5.716 1.00 2.05 29 MET A O 19
ATOM 8844 N N . ALA A 1 30 ? 5.908 -0.383 7.803 1.00 1.74 30 ALA A N 19
ATOM 8845 C CA . ALA A 1 30 ? 4.704 -1.230 8.058 1.00 1.95 30 ALA A CA 19
ATOM 8846 C C . ALA A 1 30 ? 4.175 -0.988 9.478 1.00 2.14 30 ALA A C 19
ATOM 8847 O O . ALA A 1 30 ? 4.918 -1.221 10.421 1.00 2.97 30 ALA A O 19
ATOM 8855 N N . MET A 1 1 ? -9.134 12.537 20.559 1.00 3.19 1 MET A N 20
ATOM 8856 C CA . MET A 1 1 ? -8.554 11.878 19.348 1.00 2.83 1 MET A CA 20
ATOM 8857 C C . MET A 1 1 ? -7.709 10.663 19.753 1.00 2.58 1 MET A C 20
ATOM 8858 O O . MET A 1 1 ? -7.297 10.537 20.891 1.00 2.73 1 MET A O 20
ATOM 8874 N N . ILE A 1 2 ? -7.449 9.771 18.829 1.00 2.45 2 ILE A N 20
ATOM 8875 C CA . ILE A 1 2 ? -6.630 8.560 19.153 1.00 2.40 2 ILE A CA 20
ATOM 8876 C C . ILE A 1 2 ? -5.250 8.663 18.490 1.00 2.25 2 ILE A C 20
ATOM 8877 O O . ILE A 1 2 ? -5.122 9.134 17.375 1.00 2.29 2 ILE A O 20
ATOM 8893 N N . SER A 1 3 ? -4.218 8.222 19.166 1.00 2.21 3 SER A N 20
ATOM 8894 C CA . SER A 1 3 ? -2.844 8.289 18.576 1.00 2.14 3 SER A CA 20
ATOM 8895 C C . SER A 1 3 ? -2.325 6.878 18.258 1.00 2.05 3 SER A C 20
ATOM 8896 O O . SER A 1 3 ? -3.076 5.920 18.258 1.00 2.01 3 SER A O 20
ATOM 8904 N N . SER A 1 4 ? -1.043 6.748 17.983 1.00 2.13 4 SER A N 20
ATOM 8905 C CA . SER A 1 4 ? -0.446 5.405 17.656 1.00 2.19 4 SER A CA 20
ATOM 8906 C C . SER A 1 4 ? -1.058 4.805 16.379 1.00 1.98 4 SER A C 20
ATOM 8907 O O . SER A 1 4 ? -0.870 3.640 16.084 1.00 2.09 4 SER A O 20
ATOM 8915 N N . VAL A 1 5 ? -1.783 5.588 15.622 1.00 1.77 5 VAL A N 20
ATOM 8916 C CA . VAL A 1 5 ? -2.407 5.064 14.365 1.00 1.63 5 VAL A CA 20
ATOM 8917 C C . VAL A 1 5 ? -1.675 5.597 13.123 1.00 1.50 5 VAL A C 20
ATOM 8918 O O . VAL A 1 5 ? -1.639 4.949 12.095 1.00 1.45 5 VAL A O 20
ATOM 8931 N N . CYS A 1 6 ? -1.097 6.774 13.219 1.00 1.54 6 CYS A N 20
ATOM 8932 C CA . CYS A 1 6 ? -0.361 7.381 12.062 1.00 1.51 6 CYS A CA 20
ATOM 8933 C C . CYS A 1 6 ? -1.324 7.701 10.907 1.00 1.34 6 CYS A C 20
ATOM 8934 O O . CYS A 1 6 ? -2.486 7.337 10.928 1.00 1.27 6 CYS A O 20
ATOM 8942 N N . VAL A 1 7 ? -0.843 8.386 9.903 1.00 1.39 7 VAL A N 20
ATOM 8943 C CA . VAL A 1 7 ? -1.709 8.742 8.741 1.00 1.38 7 VAL A CA 20
ATOM 8944 C C . VAL A 1 7 ? -1.219 8.014 7.484 1.00 1.24 7 VAL A C 20
ATOM 8945 O O . VAL A 1 7 ? -0.143 7.442 7.463 1.00 1.14 7 VAL A O 20
ATOM 8973 N N . SER A 1 9 ? 0.032 9.140 4.847 1.00 1.28 9 SER A N 20
ATOM 8974 C CA . SER A 1 9 ? 1.347 9.741 4.446 1.00 1.31 9 SER A CA 20
ATOM 8975 C C . SER A 1 9 ? 1.565 9.670 2.931 1.00 1.21 9 SER A C 20
ATOM 8976 O O . SER A 1 9 ? 1.430 8.630 2.327 1.00 1.07 9 SER A O 20
ATOM 8984 N N . TYR A 1 10 ? 1.929 10.784 2.337 1.00 1.31 10 TYR A N 20
ATOM 8985 C CA . TYR A 1 10 ? 2.206 10.860 0.861 1.00 1.27 10 TYR A CA 20
ATOM 8986 C C . TYR A 1 10 ? 1.099 10.190 0.009 1.00 1.13 10 TYR A C 20
ATOM 8987 O O . TYR A 1 10 ? 0.123 9.672 0.517 1.00 1.14 10 TYR A O 20
ATOM 9005 N N . ARG A 1 11 ? 1.244 10.229 -1.292 1.00 1.06 11 ARG A N 20
ATOM 9006 C CA . ARG A 1 11 ? 0.220 9.615 -2.197 1.00 1.01 11 ARG A CA 20
ATOM 9007 C C . ARG A 1 11 ? 0.288 8.080 -2.116 1.00 0.85 11 ARG A C 20
ATOM 9008 O O . ARG A 1 11 ? 0.727 7.522 -1.131 1.00 0.82 11 ARG A O 20
ATOM 9029 N N . GLY A 1 12 ? -0.121 7.392 -3.152 1.00 0.83 12 GLY A N 20
ATOM 9030 C CA . GLY A 1 12 ? -0.050 5.900 -3.137 1.00 0.80 12 GLY A CA 20
ATOM 9031 C C . GLY A 1 12 ? 0.951 5.454 -4.202 1.00 0.75 12 GLY A C 20
ATOM 9032 O O . GLY A 1 12 ? 0.896 4.346 -4.698 1.00 0.83 12 GLY A O 20
ATOM 9036 N N . ARG A 1 13 ? 1.855 6.329 -4.560 1.00 0.71 13 ARG A N 20
ATOM 9037 C CA . ARG A 1 13 ? 2.864 6.003 -5.600 1.00 0.73 13 ARG A CA 20
ATOM 9038 C C . ARG A 1 13 ? 4.284 6.057 -5.010 1.00 0.75 13 ARG A C 20
ATOM 9039 O O . ARG A 1 13 ? 4.984 7.049 -5.120 1.00 0.82 13 ARG A O 20
ATOM 9060 N N . LYS A 1 14 ? 4.701 4.991 -4.371 1.00 0.78 14 LYS A N 20
ATOM 9061 C CA . LYS A 1 14 ? 6.065 4.945 -3.742 1.00 0.92 14 LYS A CA 20
ATOM 9062 C C . LYS A 1 14 ? 7.182 4.965 -4.803 1.00 1.00 14 LYS A C 20
ATOM 9063 O O . LYS A 1 14 ? 7.939 4.021 -4.950 1.00 1.12 14 LYS A O 20
ATOM 9082 N N . SER A 1 15 ? 7.300 6.048 -5.527 1.00 1.00 15 SER A N 20
ATOM 9083 C CA . SER A 1 15 ? 8.368 6.159 -6.568 1.00 1.14 15 SER A CA 20
ATOM 9084 C C . SER A 1 15 ? 8.994 7.559 -6.530 1.00 1.23 15 SER A C 20
ATOM 9085 O O . SER A 1 15 ? 8.301 8.556 -6.442 1.00 1.37 15 SER A O 20
ATOM 9093 N N . GLY A 1 16 ? 10.301 7.639 -6.593 1.00 1.31 16 GLY A N 20
ATOM 9094 C CA . GLY A 1 16 ? 10.983 8.971 -6.557 1.00 1.44 16 GLY A CA 20
ATOM 9095 C C . GLY A 1 16 ? 11.079 9.465 -5.109 1.00 1.41 16 GLY A C 20
ATOM 9096 O O . GLY A 1 16 ? 10.846 10.624 -4.825 1.00 1.58 16 GLY A O 20
ATOM 9100 N N . ASN A 1 17 ? 11.421 8.592 -4.194 1.00 1.26 17 ASN A N 20
ATOM 9101 C CA . ASN A 1 17 ? 11.537 8.997 -2.759 1.00 1.31 17 ASN A CA 20
ATOM 9102 C C . ASN A 1 17 ? 12.679 8.220 -2.086 1.00 1.16 17 ASN A C 20
ATOM 9103 O O . ASN A 1 17 ? 13.443 7.539 -2.745 1.00 1.06 17 ASN A O 20
ATOM 9114 N N . LYS A 1 18 ? 12.800 8.309 -0.781 1.00 1.24 18 LYS A N 20
ATOM 9115 C CA . LYS A 1 18 ? 13.894 7.568 -0.075 1.00 1.18 18 LYS A CA 20
ATOM 9116 C C . LYS A 1 18 ? 13.700 6.045 -0.224 1.00 1.10 18 LYS A C 20
ATOM 9117 O O . LYS A 1 18 ? 14.674 5.317 -0.307 1.00 1.08 18 LYS A O 20
ATOM 9136 N N . PRO A 1 19 ? 12.455 5.605 -0.261 1.00 1.15 19 PRO A N 20
ATOM 9137 C CA . PRO A 1 19 ? 12.232 4.141 -0.412 1.00 1.14 19 PRO A CA 20
ATOM 9138 C C . PRO A 1 19 ? 11.632 3.811 -1.792 1.00 1.03 19 PRO A C 20
ATOM 9139 O O . PRO A 1 19 ? 10.429 3.663 -1.925 1.00 1.10 19 PRO A O 20
ATOM 9150 N N . PRO A 1 20 ? 12.496 3.687 -2.779 1.00 0.95 20 PRO A N 20
ATOM 9151 C CA . PRO A 1 20 ? 11.986 3.352 -4.136 1.00 0.93 20 PRO A CA 20
ATOM 9152 C C . PRO A 1 20 ? 12.106 1.840 -4.397 1.00 0.98 20 PRO A C 20
ATOM 9153 O O . PRO A 1 20 ? 11.112 1.139 -4.451 1.00 1.09 20 PRO A O 20
ATOM 9164 N N . SER A 1 21 ? 13.305 1.332 -4.553 1.00 1.07 21 SER A N 20
ATOM 9165 C CA . SER A 1 21 ? 13.481 -0.132 -4.806 1.00 1.28 21 SER A CA 20
ATOM 9166 C C . SER A 1 21 ? 14.427 -0.743 -3.763 1.00 1.42 21 SER A C 20
ATOM 9167 O O . SER A 1 21 ? 14.023 -1.546 -2.945 1.00 1.59 21 SER A O 20
ATOM 9175 N N . LYS A 1 22 ? 15.682 -0.365 -3.786 1.00 1.44 22 LYS A N 20
ATOM 9176 C CA . LYS A 1 22 ? 16.661 -0.917 -2.799 1.00 1.62 22 LYS A CA 20
ATOM 9177 C C . LYS A 1 22 ? 16.542 -0.169 -1.463 1.00 1.50 22 LYS A C 20
ATOM 9178 O O . LYS A 1 22 ? 17.419 0.580 -1.074 1.00 1.47 22 LYS A O 20
ATOM 9197 N N . THR A 1 23 ? 15.458 -0.371 -0.764 1.00 1.51 23 THR A N 20
ATOM 9198 C CA . THR A 1 23 ? 15.264 0.321 0.552 1.00 1.54 23 THR A CA 20
ATOM 9199 C C . THR A 1 23 ? 14.711 -0.653 1.607 1.00 1.81 23 THR A C 20
ATOM 9200 O O . THR A 1 23 ? 14.077 -0.245 2.562 1.00 1.95 23 THR A O 20
ATOM 9211 N N . CYS A 1 24 ? 14.952 -1.933 1.448 1.00 1.97 24 CYS A N 20
ATOM 9212 C CA . CYS A 1 24 ? 14.445 -2.927 2.444 1.00 2.28 24 CYS A CA 20
ATOM 9213 C C . CYS A 1 24 ? 15.597 -3.447 3.322 1.00 2.27 24 CYS A C 20
ATOM 9214 O O . CYS A 1 24 ? 15.550 -4.552 3.828 1.00 2.41 24 CYS A O 20
ATOM 9222 N N . LEU A 1 25 ? 16.625 -2.655 3.509 1.00 2.23 25 LEU A N 20
ATOM 9223 C CA . LEU A 1 25 ? 17.781 -3.092 4.352 1.00 2.26 25 LEU A CA 20
ATOM 9224 C C . LEU A 1 25 ? 18.166 -1.978 5.335 1.00 2.15 25 LEU A C 20
ATOM 9225 O O . LEU A 1 25 ? 17.545 -0.932 5.375 1.00 2.12 25 LEU A O 20
ATOM 9241 N N . LYS A 1 26 ? 19.189 -2.192 6.127 1.00 2.17 26 LYS A N 20
ATOM 9242 C CA . LYS A 1 26 ? 19.617 -1.141 7.104 1.00 2.16 26 LYS A CA 20
ATOM 9243 C C . LYS A 1 26 ? 20.238 0.050 6.361 1.00 1.88 26 LYS A C 20
ATOM 9244 O O . LYS A 1 26 ? 21.427 0.082 6.100 1.00 1.81 26 LYS A O 20
ATOM 9263 N N . GLU A 1 27 ? 19.439 1.030 6.020 1.00 1.85 27 GLU A N 20
ATOM 9264 C CA . GLU A 1 27 ? 19.975 2.226 5.294 1.00 1.66 27 GLU A CA 20
ATOM 9265 C C . GLU A 1 27 ? 20.629 3.192 6.297 1.00 1.74 27 GLU A C 20
ATOM 9266 O O . GLU A 1 27 ? 20.206 4.323 6.457 1.00 1.92 27 GLU A O 20
ATOM 9278 N N . GLU A 1 28 ? 21.655 2.744 6.978 1.00 1.79 28 GLU A N 20
ATOM 9279 C CA . GLU A 1 28 ? 22.342 3.614 7.983 1.00 2.05 28 GLU A CA 20
ATOM 9280 C C . GLU A 1 28 ? 23.571 4.287 7.355 1.00 2.06 28 GLU A C 20
ATOM 9281 O O . GLU A 1 28 ? 24.389 3.642 6.725 1.00 2.25 28 GLU A O 20
ATOM 9293 N N . MET A 1 29 ? 23.704 5.580 7.523 1.00 2.35 29 MET A N 20
ATOM 9294 C CA . MET A 1 29 ? 24.877 6.301 6.938 1.00 2.56 29 MET A CA 20
ATOM 9295 C C . MET A 1 29 ? 25.758 6.879 8.052 1.00 3.38 29 MET A C 20
ATOM 9296 O O . MET A 1 29 ? 25.267 7.349 9.062 1.00 4.01 29 MET A O 20
ATOM 9310 N N . ALA A 1 30 ? 27.055 6.849 7.871 1.00 3.77 30 ALA A N 20
ATOM 9311 C CA . ALA A 1 30 ? 27.979 7.398 8.912 1.00 4.86 30 ALA A CA 20
ATOM 9312 C C . ALA A 1 30 ? 29.047 8.287 8.261 1.00 5.33 30 ALA A C 20
ATOM 9313 O O . ALA A 1 30 ? 29.275 9.372 8.772 1.00 6.03 30 ALA A O 20
ATOM 9321 N N . MET A 1 1 ? 3.038 6.212 25.542 1.00 3.40 1 MET A N 21
ATOM 9322 C CA . MET A 1 1 ? 2.201 5.332 24.667 1.00 2.98 1 MET A CA 21
ATOM 9323 C C . MET A 1 1 ? 2.533 5.574 23.186 1.00 2.62 1 MET A C 21
ATOM 9324 O O . MET A 1 1 ? 3.202 6.530 22.842 1.00 2.69 1 MET A O 21
ATOM 9340 N N . ILE A 1 2 ? 2.069 4.716 22.312 1.00 2.40 2 ILE A N 21
ATOM 9341 C CA . ILE A 1 2 ? 2.354 4.893 20.853 1.00 2.22 2 ILE A CA 21
ATOM 9342 C C . ILE A 1 2 ? 1.163 5.570 20.154 1.00 1.94 2 ILE A C 21
ATOM 9343 O O . ILE A 1 2 ? 0.076 5.646 20.696 1.00 1.91 2 ILE A O 21
ATOM 9359 N N . SER A 1 3 ? 1.363 6.061 18.954 1.00 1.91 3 SER A N 21
ATOM 9360 C CA . SER A 1 3 ? 0.245 6.733 18.213 1.00 1.85 3 SER A CA 21
ATOM 9361 C C . SER A 1 3 ? -0.904 5.745 17.971 1.00 1.88 3 SER A C 21
ATOM 9362 O O . SER A 1 3 ? -2.055 6.057 18.208 1.00 2.14 3 SER A O 21
ATOM 9370 N N . SER A 1 4 ? -0.594 4.558 17.490 1.00 1.80 4 SER A N 21
ATOM 9371 C CA . SER A 1 4 ? -1.654 3.528 17.213 1.00 2.07 4 SER A CA 21
ATOM 9372 C C . SER A 1 4 ? -2.625 3.998 16.113 1.00 2.10 4 SER A C 21
ATOM 9373 O O . SER A 1 4 ? -3.636 3.371 15.866 1.00 2.38 4 SER A O 21
ATOM 9381 N N . VAL A 1 5 ? -2.324 5.091 15.458 1.00 1.94 5 VAL A N 21
ATOM 9382 C CA . VAL A 1 5 ? -3.222 5.605 14.378 1.00 2.10 5 VAL A CA 21
ATOM 9383 C C . VAL A 1 5 ? -2.425 5.827 13.086 1.00 1.88 5 VAL A C 21
ATOM 9384 O O . VAL A 1 5 ? -2.827 5.398 12.021 1.00 2.03 5 VAL A O 21
ATOM 9397 N N . CYS A 1 6 ? -1.297 6.497 13.183 1.00 1.58 6 CYS A N 21
ATOM 9398 C CA . CYS A 1 6 ? -0.440 6.770 11.981 1.00 1.38 6 CYS A CA 21
ATOM 9399 C C . CYS A 1 6 ? -1.158 7.704 10.993 1.00 1.36 6 CYS A C 21
ATOM 9400 O O . CYS A 1 6 ? -2.343 7.957 11.100 1.00 1.61 6 CYS A O 21
ATOM 9408 N N . VAL A 1 7 ? -0.436 8.218 10.032 1.00 1.22 7 VAL A N 21
ATOM 9409 C CA . VAL A 1 7 ? -1.049 9.135 9.027 1.00 1.36 7 VAL A CA 21
ATOM 9410 C C . VAL A 1 7 ? -1.039 8.474 7.644 1.00 1.23 7 VAL A C 21
ATOM 9411 O O . VAL A 1 7 ? -0.339 7.506 7.410 1.00 1.16 7 VAL A O 21
ATOM 9439 N N . SER A 1 9 ? 0.338 9.404 4.979 1.00 1.08 9 SER A N 21
ATOM 9440 C CA . SER A 1 9 ? 1.733 9.475 4.428 1.00 0.97 9 SER A CA 21
ATOM 9441 C C . SER A 1 9 ? 1.728 9.470 2.896 1.00 0.87 9 SER A C 21
ATOM 9442 O O . SER A 1 9 ? 1.561 8.441 2.279 1.00 0.79 9 SER A O 21
ATOM 9450 N N . TYR A 1 10 ? 1.935 10.624 2.299 1.00 0.91 10 TYR A N 21
ATOM 9451 C CA . TYR A 1 10 ? 1.976 10.766 0.801 1.00 0.87 10 TYR A CA 21
ATOM 9452 C C . TYR A 1 10 ? 0.878 9.931 0.096 1.00 0.79 10 TYR A C 21
ATOM 9453 O O . TYR A 1 10 ? -0.025 9.407 0.719 1.00 0.83 10 TYR A O 21
ATOM 9471 N N . ARG A 1 11 ? 0.932 9.833 -1.208 1.00 0.73 11 ARG A N 21
ATOM 9472 C CA . ARG A 1 11 ? -0.103 9.049 -1.949 1.00 0.70 11 ARG A CA 21
ATOM 9473 C C . ARG A 1 11 ? 0.259 7.556 -1.900 1.00 0.62 11 ARG A C 21
ATOM 9474 O O . ARG A 1 11 ? 0.905 7.102 -0.977 1.00 0.60 11 ARG A O 21
ATOM 9495 N N . GLY A 1 12 ? -0.125 6.791 -2.889 1.00 0.64 12 GLY A N 21
ATOM 9496 C CA . GLY A 1 12 ? 0.236 5.341 -2.895 1.00 0.67 12 GLY A CA 21
ATOM 9497 C C . GLY A 1 12 ? 1.214 5.104 -4.041 1.00 0.69 12 GLY A C 21
ATOM 9498 O O . GLY A 1 12 ? 1.301 4.023 -4.588 1.00 0.81 12 GLY A O 21
ATOM 9502 N N . ARG A 1 13 ? 1.932 6.132 -4.418 1.00 0.65 13 ARG A N 21
ATOM 9503 C CA . ARG A 1 13 ? 2.894 6.023 -5.546 1.00 0.75 13 ARG A CA 21
ATOM 9504 C C . ARG A 1 13 ? 4.338 6.293 -5.081 1.00 0.75 13 ARG A C 21
ATOM 9505 O O . ARG A 1 13 ? 4.880 7.365 -5.284 1.00 0.79 13 ARG A O 21
ATOM 9526 N N . LYS A 1 14 ? 4.965 5.323 -4.467 1.00 0.74 14 LYS A N 21
ATOM 9527 C CA . LYS A 1 14 ? 6.373 5.512 -3.996 1.00 0.76 14 LYS A CA 21
ATOM 9528 C C . LYS A 1 14 ? 7.355 5.361 -5.173 1.00 0.89 14 LYS A C 21
ATOM 9529 O O . LYS A 1 14 ? 8.150 4.441 -5.227 1.00 0.99 14 LYS A O 21
ATOM 9548 N N . SER A 1 15 ? 7.296 6.267 -6.116 1.00 0.94 15 SER A N 21
ATOM 9549 C CA . SER A 1 15 ? 8.213 6.195 -7.299 1.00 1.10 15 SER A CA 21
ATOM 9550 C C . SER A 1 15 ? 9.489 7.012 -7.045 1.00 1.05 15 SER A C 21
ATOM 9551 O O . SER A 1 15 ? 9.777 7.401 -5.927 1.00 0.94 15 SER A O 21
ATOM 9559 N N . GLY A 1 16 ? 10.255 7.276 -8.076 1.00 1.19 16 GLY A N 21
ATOM 9560 C CA . GLY A 1 16 ? 11.515 8.066 -7.909 1.00 1.19 16 GLY A CA 21
ATOM 9561 C C . GLY A 1 16 ? 11.191 9.562 -7.835 1.00 1.20 16 GLY A C 21
ATOM 9562 O O . GLY A 1 16 ? 11.684 10.352 -8.616 1.00 1.31 16 GLY A O 21
ATOM 9566 N N . ASN A 1 17 ? 10.368 9.953 -6.897 1.00 1.12 17 ASN A N 21
ATOM 9567 C CA . ASN A 1 17 ? 10.003 11.396 -6.753 1.00 1.19 17 ASN A CA 21
ATOM 9568 C C . ASN A 1 17 ? 9.459 11.660 -5.342 1.00 1.08 17 ASN A C 21
ATOM 9569 O O . ASN A 1 17 ? 9.074 10.746 -4.637 1.00 1.00 17 ASN A O 21
ATOM 9580 N N . LYS A 1 18 ? 9.426 12.901 -4.926 1.00 1.15 18 LYS A N 21
ATOM 9581 C CA . LYS A 1 18 ? 8.908 13.221 -3.562 1.00 1.11 18 LYS A CA 21
ATOM 9582 C C . LYS A 1 18 ? 7.549 13.933 -3.650 1.00 1.10 18 LYS A C 21
ATOM 9583 O O . LYS A 1 18 ? 7.482 15.150 -3.602 1.00 1.16 18 LYS A O 21
ATOM 9602 N N . PRO A 1 19 ? 6.501 13.148 -3.762 1.00 1.08 19 PRO A N 21
ATOM 9603 C CA . PRO A 1 19 ? 5.149 13.773 -3.836 1.00 1.12 19 PRO A CA 21
ATOM 9604 C C . PRO A 1 19 ? 4.775 14.503 -2.524 1.00 1.17 19 PRO A C 21
ATOM 9605 O O . PRO A 1 19 ? 4.062 15.489 -2.573 1.00 1.23 19 PRO A O 21
ATOM 9616 N N . PRO A 1 20 ? 5.279 14.031 -1.393 1.00 1.20 20 PRO A N 21
ATOM 9617 C CA . PRO A 1 20 ? 4.935 14.764 -0.138 1.00 1.30 20 PRO A CA 21
ATOM 9618 C C . PRO A 1 20 ? 5.859 15.983 0.017 1.00 1.31 20 PRO A C 21
ATOM 9619 O O . PRO A 1 20 ? 6.798 15.971 0.797 1.00 1.39 20 PRO A O 21
ATOM 9630 N N . SER A 1 21 ? 5.607 17.027 -0.733 1.00 1.28 21 SER A N 21
ATOM 9631 C CA . SER A 1 21 ? 6.469 18.248 -0.649 1.00 1.35 21 SER A CA 21
ATOM 9632 C C . SER A 1 21 ? 5.662 19.498 -1.040 1.00 1.36 21 SER A C 21
ATOM 9633 O O . SER A 1 21 ? 5.236 20.257 -0.190 1.00 1.51 21 SER A O 21
ATOM 9641 N N . LYS A 1 22 ? 5.449 19.714 -2.316 1.00 1.27 22 LYS A N 21
ATOM 9642 C CA . LYS A 1 22 ? 4.668 20.912 -2.764 1.00 1.31 22 LYS A CA 21
ATOM 9643 C C . LYS A 1 22 ? 3.892 20.589 -4.051 1.00 1.25 22 LYS A C 21
ATOM 9644 O O . LYS A 1 22 ? 4.047 21.242 -5.069 1.00 1.28 22 LYS A O 21
ATOM 9663 N N . THR A 1 23 ? 3.057 19.582 -4.008 1.00 1.25 23 THR A N 21
ATOM 9664 C CA . THR A 1 23 ? 2.265 19.201 -5.223 1.00 1.27 23 THR A CA 21
ATOM 9665 C C . THR A 1 23 ? 0.991 20.057 -5.347 1.00 1.30 23 THR A C 21
ATOM 9666 O O . THR A 1 23 ? 0.446 20.206 -6.424 1.00 1.43 23 THR A O 21
ATOM 9677 N N . CYS A 1 24 ? 0.517 20.623 -4.261 1.00 1.28 24 CYS A N 21
ATOM 9678 C CA . CYS A 1 24 ? -0.713 21.468 -4.324 1.00 1.39 24 CYS A CA 21
ATOM 9679 C C . CYS A 1 24 ? -0.421 22.866 -3.766 1.00 1.17 24 CYS A C 21
ATOM 9680 O O . CYS A 1 24 ? 0.043 23.013 -2.650 1.00 1.12 24 CYS A O 21
ATOM 9688 N N . LEU A 1 25 ? -0.683 23.892 -4.536 1.00 1.38 25 LEU A N 21
ATOM 9689 C CA . LEU A 1 25 ? -0.414 25.284 -4.058 1.00 1.40 25 LEU A CA 21
ATOM 9690 C C . LEU A 1 25 ? -1.665 26.155 -4.220 1.00 1.32 25 LEU A C 21
ATOM 9691 O O . LEU A 1 25 ? -2.347 26.096 -5.227 1.00 1.94 25 LEU A O 21
ATOM 9707 N N . LYS A 1 26 ? -1.971 26.964 -3.236 1.00 0.97 26 LYS A N 21
ATOM 9708 C CA . LYS A 1 26 ? -3.178 27.842 -3.329 1.00 0.87 26 LYS A CA 21
ATOM 9709 C C . LYS A 1 26 ? -2.901 29.034 -4.254 1.00 1.32 26 LYS A C 21
ATOM 9710 O O . LYS A 1 26 ? -2.267 29.998 -3.866 1.00 1.58 26 LYS A O 21
ATOM 9729 N N . GLU A 1 27 ? -3.380 28.978 -5.470 1.00 1.95 27 GLU A N 21
ATOM 9730 C CA . GLU A 1 27 ? -3.156 30.113 -6.422 1.00 2.62 27 GLU A CA 21
ATOM 9731 C C . GLU A 1 27 ? -4.129 31.259 -6.098 1.00 2.34 27 GLU A C 21
ATOM 9732 O O . GLU A 1 27 ? -4.963 31.632 -6.902 1.00 2.99 27 GLU A O 21
ATOM 9744 N N . GLU A 1 28 ? -4.029 31.807 -4.912 1.00 1.50 28 GLU A N 21
ATOM 9745 C CA . GLU A 1 28 ? -4.941 32.917 -4.501 1.00 1.20 28 GLU A CA 21
ATOM 9746 C C . GLU A 1 28 ? -4.238 33.822 -3.469 1.00 1.52 28 GLU A C 21
ATOM 9747 O O . GLU A 1 28 ? -3.042 34.034 -3.538 1.00 2.23 28 GLU A O 21
ATOM 9759 N N . MET A 1 29 ? -4.966 34.349 -2.513 1.00 1.53 29 MET A N 21
ATOM 9760 C CA . MET A 1 29 ? -4.332 35.225 -1.481 1.00 2.43 29 MET A CA 21
ATOM 9761 C C . MET A 1 29 ? -3.723 34.359 -0.365 1.00 2.99 29 MET A C 21
ATOM 9762 O O . MET A 1 29 ? -4.278 34.240 0.712 1.00 3.43 29 MET A O 21
ATOM 9776 N N . ALA A 1 30 ? -2.585 33.756 -0.630 1.00 3.19 30 ALA A N 21
ATOM 9777 C CA . ALA A 1 30 ? -1.910 32.882 0.388 1.00 3.77 30 ALA A CA 21
ATOM 9778 C C . ALA A 1 30 ? -2.806 31.681 0.751 1.00 3.38 30 ALA A C 21
ATOM 9779 O O . ALA A 1 30 ? -2.936 30.800 -0.084 1.00 2.80 30 ALA A O 21
ATOM 9787 N N . MET A 1 1 ? -9.170 11.635 4.976 1.00 2.61 1 MET A N 22
ATOM 9788 C CA . MET A 1 1 ? -9.708 10.597 5.910 1.00 2.48 1 MET A CA 22
ATOM 9789 C C . MET A 1 1 ? -8.800 10.467 7.142 1.00 2.00 1 MET A C 22
ATOM 9790 O O . MET A 1 1 ? -7.741 11.062 7.207 1.00 1.84 1 MET A O 22
ATOM 9806 N N . ILE A 1 2 ? -9.208 9.691 8.116 1.00 1.89 2 ILE A N 22
ATOM 9807 C CA . ILE A 1 2 ? -8.370 9.519 9.347 1.00 1.51 2 ILE A CA 22
ATOM 9808 C C . ILE A 1 2 ? -7.499 8.258 9.234 1.00 1.20 2 ILE A C 22
ATOM 9809 O O . ILE A 1 2 ? -7.719 7.416 8.382 1.00 1.41 2 ILE A O 22
ATOM 9825 N N . SER A 1 3 ? -6.514 8.127 10.086 1.00 0.92 3 SER A N 22
ATOM 9826 C CA . SER A 1 3 ? -5.623 6.924 10.037 1.00 0.84 3 SER A CA 22
ATOM 9827 C C . SER A 1 3 ? -5.613 6.210 11.397 1.00 0.95 3 SER A C 22
ATOM 9828 O O . SER A 1 3 ? -6.512 6.379 12.199 1.00 1.07 3 SER A O 22
ATOM 9836 N N . SER A 1 4 ? -4.608 5.408 11.662 1.00 1.07 4 SER A N 22
ATOM 9837 C CA . SER A 1 4 ? -4.549 4.681 12.971 1.00 1.31 4 SER A CA 22
ATOM 9838 C C . SER A 1 4 ? -3.121 4.689 13.538 1.00 1.36 4 SER A C 22
ATOM 9839 O O . SER A 1 4 ? -2.832 5.382 14.495 1.00 1.35 4 SER A O 22
ATOM 9847 N N . VAL A 1 5 ? -2.236 3.921 12.958 1.00 1.51 5 VAL A N 22
ATOM 9848 C CA . VAL A 1 5 ? -0.824 3.872 13.462 1.00 1.68 5 VAL A CA 22
ATOM 9849 C C . VAL A 1 5 ? 0.014 5.022 12.878 1.00 1.56 5 VAL A C 22
ATOM 9850 O O . VAL A 1 5 ? 1.048 5.379 13.411 1.00 1.71 5 VAL A O 22
ATOM 9863 N N . CYS A 1 6 ? -0.425 5.598 11.791 1.00 1.35 6 CYS A N 22
ATOM 9864 C CA . CYS A 1 6 ? 0.336 6.721 11.166 1.00 1.27 6 CYS A CA 22
ATOM 9865 C C . CYS A 1 6 ? -0.635 7.812 10.689 1.00 1.06 6 CYS A C 22
ATOM 9866 O O . CY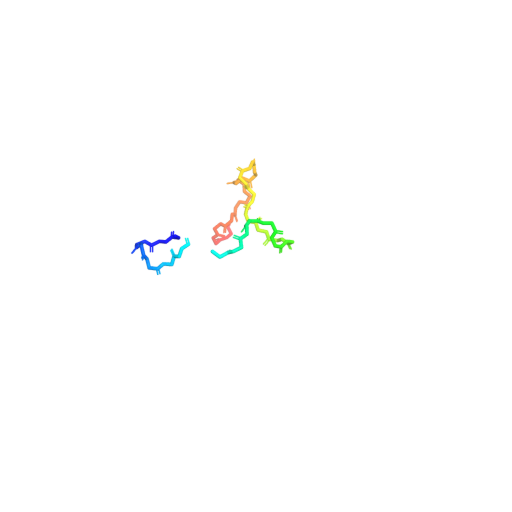S A 1 6 ? -1.725 7.954 11.210 1.00 0.99 6 CYS A O 22
ATOM 9874 N N . VAL A 1 7 ? -0.248 8.579 9.703 1.00 1.03 7 VAL A N 22
ATOM 9875 C CA . VAL A 1 7 ? -1.140 9.655 9.181 1.00 0.94 7 VAL A CA 22
ATOM 9876 C C . VAL A 1 7 ? -1.720 9.209 7.827 1.00 0.85 7 VAL A C 22
ATOM 9877 O O . VAL A 1 7 ? -2.072 8.059 7.649 1.00 0.83 7 VAL A O 22
ATOM 9905 N N . SER A 1 9 ? -0.123 10.218 4.725 1.00 0.83 9 SER A N 22
ATOM 9906 C CA . SER A 1 9 ? 1.047 10.109 3.794 1.00 0.82 9 SER A CA 22
ATOM 9907 C C . SER A 1 9 ? 0.682 10.570 2.376 1.00 0.86 9 SER A C 22
ATOM 9908 O O . SER A 1 9 ? -0.377 11.119 2.131 1.00 1.10 9 SER A O 22
ATOM 9916 N N . TYR A 1 10 ? 1.577 10.348 1.454 1.00 0.95 10 TYR A N 22
ATOM 9917 C CA . TYR A 1 10 ? 1.350 10.752 0.026 1.00 1.01 10 TYR A CA 22
ATOM 9918 C C . TYR A 1 10 ? 0.178 9.972 -0.609 1.00 1.04 10 TYR A C 22
ATOM 9919 O O . TYR A 1 10 ? -0.576 9.298 0.066 1.00 1.20 10 TYR A O 22
ATOM 9937 N N . ARG A 1 11 ? 0.024 10.059 -1.909 1.00 1.00 11 ARG A N 22
ATOM 9938 C CA . ARG A 1 11 ? -1.089 9.327 -2.590 1.00 1.09 11 ARG A CA 22
ATOM 9939 C C . ARG A 1 11 ? -0.663 7.893 -2.945 1.00 1.02 11 ARG A C 22
ATOM 9940 O O . ARG A 1 11 ? -0.839 7.441 -4.062 1.00 1.09 11 ARG A O 22
ATOM 9961 N N . GLY A 1 12 ? -0.094 7.181 -2.004 1.00 0.92 12 GLY A N 22
ATOM 9962 C CA . GLY A 1 12 ? 0.361 5.782 -2.277 1.00 0.89 12 GLY A CA 22
ATOM 9963 C C . GLY A 1 12 ? 1.505 5.819 -3.289 1.00 0.78 12 GLY A C 22
ATOM 9964 O O . GLY A 1 12 ? 1.688 4.910 -4.074 1.00 0.78 12 GLY A O 22
ATOM 9968 N N . ARG A 1 13 ? 2.261 6.883 -3.277 1.00 0.76 13 ARG A N 22
ATOM 9969 C CA . ARG A 1 13 ? 3.391 7.031 -4.235 1.00 0.70 13 ARG A CA 22
ATOM 9970 C C . ARG A 1 13 ? 4.659 6.360 -3.686 1.00 0.60 13 ARG A C 22
ATOM 9971 O O . ARG A 1 13 ? 5.677 6.996 -3.485 1.00 0.61 13 ARG A O 22
ATOM 9992 N N . LYS A 1 14 ? 4.599 5.074 -3.444 1.00 0.60 14 LYS A N 22
ATOM 9993 C CA . LYS A 1 14 ? 5.785 4.341 -2.904 1.00 0.62 14 LYS A CA 22
ATOM 9994 C C . LYS A 1 14 ? 6.845 4.113 -3.997 1.00 0.68 14 LYS A C 22
ATOM 9995 O O . LYS A 1 14 ? 7.194 2.989 -4.318 1.00 0.80 14 LYS A O 22
ATOM 10014 N N . SER A 1 15 ? 7.371 5.170 -4.560 1.00 0.69 15 SER A N 22
ATOM 10015 C CA . SER A 1 15 ? 8.415 5.020 -5.622 1.00 0.81 15 SER A CA 22
ATOM 10016 C C . SER A 1 15 ? 9.812 5.040 -4.984 1.00 0.84 15 SER A C 22
ATOM 10017 O O . SER A 1 15 ? 10.540 6.010 -5.087 1.00 1.03 15 SER A O 22
ATOM 10025 N N . GLY A 1 16 ? 10.185 3.975 -4.317 1.00 0.89 16 GLY A N 22
ATOM 10026 C CA . GLY A 1 16 ? 11.527 3.925 -3.659 1.00 1.07 16 GLY A CA 22
ATOM 10027 C C . GLY A 1 16 ? 11.452 4.632 -2.303 1.00 0.98 16 GLY A C 22
ATOM 10028 O O . GLY A 1 16 ? 11.763 5.801 -2.188 1.00 1.12 16 GLY A O 22
ATOM 10032 N N . ASN A 1 17 ? 11.034 3.931 -1.278 1.00 0.88 17 ASN A N 22
ATOM 10033 C CA . ASN A 1 17 ? 10.929 4.563 0.074 1.00 0.87 17 ASN A CA 22
ATOM 10034 C C . ASN A 1 17 ? 11.348 3.569 1.171 1.00 0.87 17 ASN A C 22
ATOM 10035 O O . ASN A 1 17 ? 11.887 2.514 0.894 1.00 0.93 17 ASN A O 22
ATOM 10046 N N . LYS A 1 18 ? 11.097 3.902 2.414 1.00 0.88 18 LYS A N 22
ATOM 10047 C CA . LYS A 1 18 ? 11.472 2.985 3.537 1.00 0.92 18 LYS A CA 22
ATOM 10048 C C . LYS A 1 18 ? 10.470 1.824 3.636 1.00 0.99 18 LYS A C 22
ATOM 10049 O O . LYS A 1 18 ? 9.401 1.875 3.054 1.00 1.11 18 LYS A O 22
ATOM 10068 N N . PRO A 1 19 ? 10.852 0.809 4.379 1.00 1.03 19 PRO A N 22
ATOM 10069 C CA . PRO A 1 19 ? 9.937 -0.363 4.532 1.00 1.14 19 PRO A CA 22
ATOM 10070 C C . PRO A 1 19 ? 8.679 0.026 5.327 1.00 1.12 19 PRO A C 22
ATOM 10071 O O . PRO A 1 19 ? 8.702 0.965 6.104 1.00 1.06 19 PRO A O 22
ATOM 10082 N N . PRO A 1 20 ? 7.618 -0.715 5.101 1.00 1.28 20 PRO A N 22
ATOM 10083 C CA . PRO A 1 20 ? 6.345 -0.412 5.824 1.00 1.39 20 PRO A CA 22
ATOM 10084 C C . PRO A 1 20 ? 6.454 -0.797 7.310 1.00 1.36 20 PRO A C 22
ATOM 10085 O O . PRO A 1 20 ? 5.929 -1.804 7.747 1.00 1.47 20 PRO A O 22
ATOM 10096 N N . SER A 1 21 ? 7.137 0.007 8.086 1.00 1.28 21 SER A N 22
ATOM 10097 C CA . SER A 1 21 ? 7.293 -0.288 9.546 1.00 1.33 21 SER A CA 22
ATOM 10098 C C . SER A 1 21 ? 7.598 1.006 10.314 1.00 1.34 21 SER A C 22
ATOM 10099 O O . SER A 1 21 ? 6.832 1.430 11.156 1.00 1.54 21 SER A O 22
ATOM 10107 N N . LYS A 1 22 ? 8.705 1.640 10.016 1.00 1.19 22 LYS A N 22
ATOM 10108 C CA . LYS A 1 22 ? 9.060 2.916 10.715 1.00 1.24 22 LYS A CA 22
ATOM 10109 C C . LYS A 1 22 ? 9.633 3.925 9.708 1.00 1.08 22 LYS A C 22
ATOM 10110 O O . LYS A 1 22 ? 10.816 4.209 9.693 1.00 1.01 22 LYS A O 22
ATOM 10129 N N . THR A 1 23 ? 8.792 4.464 8.860 1.00 1.11 23 THR A N 22
ATOM 10130 C CA . THR A 1 23 ? 9.271 5.454 7.841 1.00 1.03 23 THR A CA 22
ATOM 10131 C C . THR A 1 23 ? 9.155 6.895 8.371 1.00 1.16 23 THR A C 22
ATOM 10132 O O . THR A 1 23 ? 9.823 7.790 7.888 1.00 1.16 23 THR A O 22
ATOM 10143 N N . CYS A 1 24 ? 8.318 7.127 9.356 1.00 1.33 24 CYS A N 22
ATOM 10144 C CA . CYS A 1 24 ? 8.166 8.511 9.905 1.00 1.51 24 CYS A CA 22
ATOM 10145 C C . CYS A 1 24 ? 9.265 8.798 10.940 1.00 1.46 24 CYS A C 22
ATOM 10146 O O . CYS A 1 24 ? 9.025 8.810 12.136 1.00 1.65 24 CYS A O 22
ATOM 10154 N N . LEU A 1 25 ? 10.468 9.028 10.482 1.00 1.28 25 LEU A N 22
ATOM 10155 C CA . LEU A 1 25 ? 11.599 9.318 11.416 1.00 1.31 25 LEU A CA 22
ATOM 10156 C C . LEU A 1 25 ? 12.407 10.519 10.905 1.00 1.25 25 LEU A C 22
ATOM 10157 O O . LEU A 1 25 ? 11.926 11.304 10.110 1.00 1.25 25 LEU A O 22
ATOM 10173 N N . LYS A 1 26 ? 13.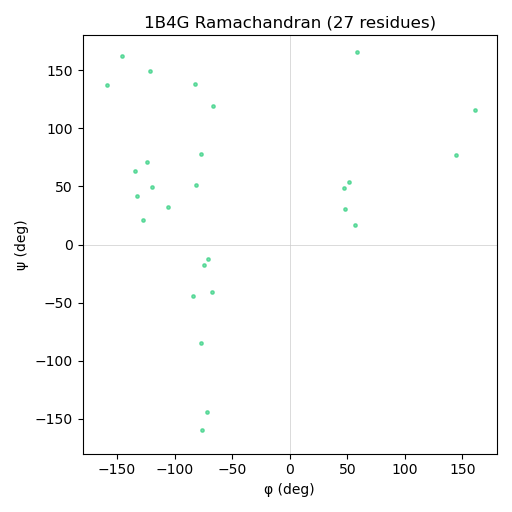631 10.665 11.349 1.00 1.28 26 LYS A N 22
ATOM 10174 C CA . LYS A 1 26 ? 14.469 11.808 10.878 1.00 1.26 26 LYS A CA 22
ATOM 10175 C C . LYS A 1 26 ? 14.785 11.643 9.385 1.00 1.00 26 LYS A C 22
ATOM 10176 O O . LYS A 1 26 ? 15.723 10.960 9.012 1.00 0.92 26 LYS A O 22
ATOM 10195 N N . GLU A 1 27 ? 14.009 12.260 8.530 1.00 0.96 27 GLU A N 22
ATOM 10196 C CA . GLU A 1 27 ? 14.262 12.142 7.058 1.00 0.77 27 GLU A CA 22
ATOM 10197 C C . GLU A 1 27 ? 15.435 13.054 6.662 1.00 0.78 27 GLU A C 22
ATOM 10198 O O . GLU A 1 27 ? 15.293 13.967 5.869 1.00 0.86 27 GLU A O 22
ATOM 10210 N N . GLU A 1 28 ? 16.594 12.814 7.225 1.00 0.83 28 GLU A N 22
ATOM 10211 C CA . GLU A 1 28 ? 17.784 13.662 6.912 1.00 0.97 28 GLU A CA 22
ATOM 10212 C C . GLU A 1 28 ? 18.566 13.070 5.731 1.00 0.96 28 GLU A C 22
ATOM 10213 O O . GLU A 1 28 ? 19.589 12.432 5.904 1.00 1.18 28 GLU A O 22
ATOM 10225 N N . MET A 1 29 ? 18.087 13.278 4.530 1.00 0.99 29 MET A N 22
ATOM 10226 C CA . MET A 1 29 ? 18.794 12.732 3.330 1.00 1.23 29 MET A CA 22
ATOM 10227 C C . MET A 1 29 ? 18.682 13.713 2.154 1.00 1.41 29 MET A C 22
ATOM 10228 O O . MET A 1 29 ? 17.612 14.202 1.843 1.00 1.75 29 MET A O 22
ATOM 10242 N N . ALA A 1 30 ? 19.781 14.000 1.502 1.00 1.55 30 ALA A N 22
ATOM 10243 C CA . ALA A 1 30 ? 19.749 14.947 0.346 1.00 1.87 30 ALA A CA 22
ATOM 10244 C C . ALA A 1 30 ? 20.766 14.520 -0.722 1.00 2.31 30 ALA A C 22
ATOM 10245 O O . ALA A 1 30 ? 20.408 14.531 -1.888 1.00 2.59 30 ALA A O 22
#

Nearest PDB structures (foldseek):
  1b4g-assembly1_A  TM=1.036E+00  e=2.719E-03  Homo sapiens
  1wtu-assembly1_B  TM=2.670E-01  e=9.133E+00  Okubovirus SPO1